Protein 5CM8 (pdb70)

Secondary structure (DSSP, 8-state):
-EEEEEEEETTEEEEEEEE----SSTTSPPPPPEEEEEEEEE-HHHHHHHHT-TTTTTSSTTHHHHHHHHGGGTS-HHHHHHHHHHHHHTTSSS-HHHHHHHHHHHHHHHHHHHHH-GGG-SGGGHHHHHHHHHHHHHTT---HHHHHHHHHT----GGGGGGS-HHHHHHHHHHHHHHHHHS--GGGGSHHHHTTTTSTT-TTSSHHHHHHHHHHHHHHHHHHHHHTTEEE-SSSTT-EEE----HHHHHHHHHHHHHHHHHHHHHTBHHHHHHHHHHHHSHHHHT-HHHHHTS-HHHHHHHHHHHHHT--HHHHHHHHHHH----S-----B--SHHHHHHHHHHHHHS-SB-TTS-EEHHHHHHHHHHHHHHHHHHHHHTT------HHHHHHHHT--PPPHHHHHHHHHHHS---/---EEEEEEE--TTS-HHHHHHHHH-SS--SS--TTSTTTTEEEEEETTEEEEEEEEE-TT-TT-SSHHHHHHTT-SEEEEEE-TT-SHHHHTHHHHHHHHHTT---TT-SEEEEE----S--S-HHHHHHHHGGGT--EEE-BTTTTBSHHHHHHHHHHHHHHHHH--

Radius of gyration: 27.18 Å; Cα contacts (8 Å, |Δi|>4): 920; chains: 2; bounding box: 62×81×78 Å

Organism: Mus musculus (NCBI:txid10090)

Sequence (588 aa):
SVSVWDEEEDGATFTVTSRQYRPLDPLAPLPPPRSSRRLRAGTLEALVRHLLDARTAGADMMFTPALLATHRAFTSTPALFGLVADRLEALESYPPGELERTTGVAISVLSTWLASHPEDFGSEVKGQLDRLESFLLRTGYAGSADLIRNLRARPADPTDVLVFLADHLAEQLTLLDAELFLNLIPSQCLGGLWGHRDRPGHSHLCPSVRATVTQFNKVAGAVVSSVLGATSIGEGPREVTVRPLRPPQRARLLEKWIRVAEECRLLRNFSSVYAVVSALQSSPIHRLRAAWGETTRDSLRVFSSLCQIFSEEDNYSQSRELLTRSGFRGGGVVPYLGTFLKDLVMLDAASKDELENGYINFDKRRKEFAILSELLRLQKECRGYDLRPNSDIQQWLQGLQPLTEAQSHRVSCEVEPPGGPALHKVIMVGSGGVGKSALTLQFMYDEFVEDYEPTKADSYRKKVVLDGEEVQIDILDTAGQEDYAAIRDNYFRSGEGFLCVFSITDDESFQATQEFREQILRVKNDESIPFLLVGNKNDKRKVPLSECQLRAQQWAVPYVETSAKTRENVDKVFFDLMREIRSRKTED

InterPro domains:
  IPR000159 Ras-associating domain [PF00788] (649-735)
  IPR000159 Ras-associating domain [PS50200] (649-736)
  IPR000159 Ras-associating domain [SM00314] (649-736)
  IPR000651 Ras-like guanine nucleotide exchange factor, N-terminal [PF00618] (92-185)
  IPR000651 Ras-like guanine nucleotide exchange factor, N-terminal [PS50212] (88-212)
  IPR000651 Ras-like guanine nucleotide exchange factor, N-terminal [SM00229] (87-212)
  IPR000651 Ras-like guanine nucleotide exchange factor, N-terminal [cd06224] (96-214)
  IPR001895 Ras guanine-nucleotide exchange factors catalytic domain [PF00617] (246-461)
  IPR001895 Ras guanine-nucleotide exchange factors catalytic domain [PS50009] (243-513)
  IPR001895 Ras guanine-nucleotide exchange factors catalytic domain [SM00147] (239-514)
  IPR001895 Ras guanine-nucleotide exchange factors catalytic domain [cd00155] (239-509)
  IPR008937 Ras-like guanine nucleotide exchange factor [PTHR23113] (87-519)
  IPR019804 Ras guanine-nucleotide exchange factor, conserved site [PS00720] (429-459)
  IPR023578 Ras guanine nucleotide exchange factor domain superfamily [SSF48366] (85-533)
  IPR029071 Ubiquitin-like domain superfamily [SSF54236] (647-735)
  IPR036964 Ras guanine-nucleotide exchange factor, catalytic domain superfamily [G3DSA:1.10.840.10] (215-514)

CATH classification: 1.20.870.10 (+1 more: 1.10.840.10)

GO terms:
  GO:0005085 guanyl-nucleotide exchange factor activity (F, IDA)
  GO:0010667 negative regulation of cardiac muscle cell apoptotic process (P, IDA)
  GO:0032485 regulation of Ral protein signal transduction (P, IDA)
  GO:0051897 positive regulation of phosphatidylinositol 3-kinase/protein kinase B signal transduction (P, IDA)

Foldseek 3Di:
DKDKDWDDDDFFIKIKMWAWDQDPPNPDDTDGTDIAIATFWGALLVLLVLQLDPCCCVHVVCSLVLCLLAVVLPHALLVNLVSLLVVLVVCLPPDLVVSLSSLVSSLVSLVVSCVLQVQSAAPSNVVSLVSVVVSCVVSVPDVVCVSNVSRVVHLFQLQCLLVDDLLVLLLQLLVQLLVLLLLQRLNLLALSQVVCCPPPPNVCRRVSVVSNVVSLQLLLLSLLCNLFQWAADDQDLPRIDGDADDLLRSLVSVLSLLSNLVSNVVLQAASSVCSSLCSCVDDLNVPPPSNVVNHDPVSVVSSVVSCVQQDCPPNSCSLVVVLCVDDPFFHAHRHNCVSLSVQNSVLPVVDDQADPVGIGRCVSSSSNVVSSVSSSVNSVRSVRGDGDHDVVSVVSSVSGDGHDPSNSNVSSCVNPNDD/DAAEAFEEEDWDQPQPPVLLQLCQQPPPPSVPQDPPDPCRQKDFDQFPNDTHIYGYDYCHVVVPDDCVVLVVVVPHQAYEYEAEQLDDVRVVCSVVVVVVSCVNPVDLLGQYEYEYEAPDRGPHDPVVSVVVAVVSVHDYDYYHRPPPPCSVVVVNVSRVSSVVVVVPD

Structure (mmCIF, N/CA/C/O backbone):
data_5CM8
#
_entry.id   5CM8
#
_cell.length_a   111.110
_cell.length_b   98.490
_cell.length_c   71.320
_cell.angle_alpha   90.00
_cell.angle_beta   91.61
_cell.angle_gamma   90.00
#
_symmetry.space_group_name_H-M   'C 1 2 1'
#
loop_
_entity.id
_entity.type
_entity.pdbx_description
1 polymer 'Ral guanine nucleotide dissociation stimulator-like 2'
2 polymer 'Ras-related protein Ral-a'
3 water water
#
loop_
_atom_site.group_PDB
_atom_site.id
_atom_site.type_symbol
_atom_site.label_atom_id
_atom_site.label_alt_id
_atom_site.label_comp_id
_atom_site.label_asym_id
_atom_site.label_entity_id
_atom_site.label_seq_id
_atom_site.pdbx_PDB_ins_code
_atom_site.Cartn_x
_atom_site.Cartn_y
_atom_site.Cartn_z
_atom_site.occupancy
_atom_site.B_iso_or_equiv
_atom_site.auth_seq_id
_atom_site.auth_comp_id
_atom_site.auth_asym_id
_atom_site.auth_atom_id
_atom_site.pdbx_PDB_model_num
ATOM 1 N N . SER A 1 13 ? 22.082 35.269 11.130 1.00 83.57 54 SER A N 1
ATOM 2 C CA . SER A 1 13 ? 20.899 34.999 10.260 1.00 83.60 54 SER A CA 1
ATOM 3 C C . SER A 1 13 ? 21.241 34.030 9.129 1.00 83.55 54 SER A C 1
ATOM 4 O O . SER A 1 13 ? 22.252 34.196 8.438 1.00 83.54 54 SER A O 1
ATOM 7 N N . VAL A 1 14 ? 20.390 33.022 8.950 1.00 83.42 55 VAL A N 1
ATOM 8 C CA . VAL A 1 14 ? 20.591 32.005 7.921 1.00 83.27 55 VAL A CA 1
ATOM 9 C C . VAL A 1 14 ? 19.345 31.823 7.049 1.00 83.22 55 VAL A C 1
ATOM 10 O O . VAL A 1 14 ? 18.247 31.566 7.552 1.00 83.20 55 VAL A O 1
ATOM 14 N N . SER A 1 15 ? 19.533 31.974 5.741 1.00 83.10 56 SER A N 1
ATOM 15 C CA . SER A 1 15 ? 18.481 31.726 4.763 1.00 82.91 56 SER A CA 1
ATOM 16 C C . SER A 1 15 ? 18.693 30.355 4.124 1.00 82.78 56 SER A C 1
ATOM 17 O O . SER A 1 15 ? 19.787 30.049 3.644 1.00 82.79 56 SER A O 1
ATOM 20 N N . VAL A 1 16 ? 17.645 29.534 4.130 1.00 82.60 57 VAL A N 1
ATOM 21 C CA . VAL A 1 16 ? 17.721 28.172 3.597 1.00 82.41 57 VAL A CA 1
ATOM 22 C C . VAL A 1 16 ? 16.512 27.848 2.715 1.00 82.32 57 VAL A C 1
ATOM 23 O O . VAL A 1 16 ? 15.365 28.023 3.131 1.00 82.27 57 VAL A O 1
ATOM 27 N N . TRP A 1 17 ? 16.782 27.392 1.494 1.00 82.22 58 TRP A N 1
ATOM 28 C CA . TRP A 1 17 ? 15.728 26.985 0.563 1.00 82.13 58 TRP A CA 1
ATOM 29 C C . TRP A 1 17 ? 16.161 25.821 -0.333 1.00 82.00 58 TRP A C 1
ATOM 30 O O . TRP A 1 17 ? 17.351 25.524 -0.454 1.00 81.97 58 TRP A O 1
ATOM 41 N N . ASP A 1 18 ? 15.182 25.174 -0.960 1.00 81.87 59 ASP A N 1
ATOM 42 C CA . ASP A 1 18 ? 15.438 24.042 -1.844 1.00 81.76 59 ASP A CA 1
ATOM 43 C C . ASP A 1 18 ? 15.374 24.420 -3.327 1.00 81.67 59 ASP A C 1
ATOM 44 O O . ASP A 1 18 ? 14.664 25.350 -3.718 1.00 81.61 59 ASP A O 1
ATOM 49 N N . GLU A 1 19 ? 16.141 23.692 -4.136 1.00 81.59 60 GLU A N 1
ATOM 50 C CA . GLU A 1 19 ? 16.127 23.812 -5.594 1.00 81.47 60 GLU A CA 1
ATOM 51 C C . GLU A 1 19 ? 16.131 22.420 -6.222 1.00 81.40 60 GLU A C 1
ATOM 52 O O . GLU A 1 19 ? 16.504 21.441 -5.572 1.00 81.47 60 GLU A O 1
ATOM 58 N N . GLU A 1 20 ? 15.708 22.328 -7.478 1.00 81.27 61 GLU A N 1
ATOM 59 C CA . GLU A 1 20 ? 15.704 21.049 -8.182 1.00 81.20 61 GLU A CA 1
ATOM 60 C C . GLU A 1 20 ? 16.360 21.139 -9.557 1.00 81.00 61 GLU A C 1
ATOM 61 O O . GLU A 1 20 ? 16.357 22.199 -10.186 1.00 81.05 61 GLU A O 1
ATOM 67 N N . GLU A 1 21 ? 16.936 20.025 -10.003 1.00 80.72 62 GLU A N 1
ATOM 68 C CA . GLU A 1 21 ? 17.591 19.945 -11.309 1.00 80.44 62 GLU A CA 1
ATOM 69 C C . GLU A 1 21 ? 17.299 18.614 -12.003 1.00 80.12 62 GLU A C 1
ATOM 70 O O . GLU A 1 21 ? 16.521 17.807 -11.494 1.00 80.05 62 GLU A O 1
ATOM 76 N N . ASP A 1 22 ? 17.925 18.409 -13.165 1.00 79.82 63 ASP A N 1
ATOM 77 C CA . ASP A 1 22 ? 17.768 17.205 -14.003 1.00 79.47 63 ASP A CA 1
ATOM 78 C C . ASP A 1 22 ? 17.033 16.049 -13.315 1.00 79.08 63 ASP A C 1
ATOM 79 O O . ASP A 1 22 ? 15.887 15.749 -13.656 1.00 79.23 63 ASP A O 1
ATOM 84 N N . GLY A 1 23 ? 17.695 15.410 -12.354 1.00 78.44 64 GLY A N 1
ATOM 85 C CA . GLY A 1 23 ? 17.100 14.307 -11.607 1.00 77.68 64 GLY A CA 1
ATOM 86 C C . GLY A 1 23 ? 17.612 14.252 -10.182 1.00 77.21 64 GLY A C 1
ATOM 87 O O . GLY A 1 23 ? 17.913 13.174 -9.660 1.00 77.11 64 GLY A O 1
ATOM 88 N N . ALA A 1 24 ? 17.710 15.423 -9.556 1.00 76.63 65 ALA A N 1
ATOM 89 C CA . ALA A 1 24 ? 18.234 15.543 -8.202 1.00 76.10 65 ALA A CA 1
ATOM 90 C C . ALA A 1 24 ? 17.623 16.722 -7.453 1.00 75.75 65 ALA A C 1
ATOM 91 O O . ALA A 1 24 ? 17.198 17.705 -8.061 1.00 75.66 65 ALA A O 1
ATOM 93 N N . THR A 1 25 ? 17.578 16.605 -6.129 1.00 75.37 66 THR A N 1
ATOM 94 C CA . THR A 1 25 ? 17.134 17.686 -5.257 1.00 74.97 66 THR A CA 1
ATOM 95 C C . THR A 1 25 ? 18.332 18.249 -4.494 1.00 74.79 66 THR A C 1
ATOM 96 O O . THR A 1 25 ? 19.176 17.500 -4.001 1.00 74.72 66 THR A O 1
ATOM 100 N N . PHE A 1 26 ? 18.400 19.574 -4.422 1.00 74.55 67 PHE A N 1
ATOM 101 C CA . PHE A 1 26 ? 19.475 20.268 -3.726 1.00 74.45 67 PHE A CA 1
ATOM 102 C C . PHE A 1 26 ? 18.892 21.198 -2.666 1.00 74.51 67 PHE A C 1
ATOM 103 O O . PHE A 1 26 ? 17.810 21.755 -2.854 1.00 74.45 67 PHE A O 1
ATOM 111 N N . THR A 1 27 ? 19.601 21.354 -1.552 1.00 74.60 68 THR A N 1
ATOM 112 C CA . THR A 1 27 ? 19.231 22.339 -0.537 1.00 74.70 68 THR A CA 1
ATOM 113 C C . THR A 1 27 ? 20.330 23.382 -0.417 1.00 74.86 68 THR A C 1
ATOM 114 O O . THR A 1 27 ? 21.475 23.067 -0.087 1.00 74.92 68 THR A O 1
ATOM 118 N N . VAL A 1 28 ? 19.968 24.624 -0.708 1.00 75.15 69 VAL A N 1
ATOM 119 C CA . VAL A 1 28 ? 20.908 25.728 -0.638 1.00 75.48 69 VAL A CA 1
ATOM 120 C C . VAL A 1 28 ? 20.717 26.464 0.681 1.00 75.69 69 VAL A C 1
ATOM 121 O O . VAL A 1 28 ? 19.591 26.776 1.076 1.00 75.69 69 VAL A O 1
ATOM 125 N N . THR A 1 29 ? 21.829 26.721 1.360 1.00 76.02 70 THR A N 1
ATOM 126 C CA . THR A 1 29 ? 21.826 27.429 2.635 1.00 76.40 70 THR A CA 1
ATOM 127 C C . THR A 1 29 ? 22.879 28.531 2.640 1.00 76.64 70 THR A C 1
ATOM 128 O O . THR A 1 29 ? 24.031 28.307 2.254 1.00 76.72 70 THR A O 1
ATOM 132 N N . SER A 1 30 ? 22.467 29.721 3.069 1.00 76.90 71 SER A N 1
ATOM 133 C CA . SER A 1 30 ? 23.347 30.886 3.098 1.00 77.21 71 SER A CA 1
ATOM 134 C C . SER A 1 30 ? 23.355 31.521 4.483 1.00 77.48 71 SER A C 1
ATOM 135 O O . SER A 1 30 ? 22.334 32.032 4.954 1.00 77.57 71 SER A O 1
ATOM 138 N N . ARG A 1 31 ? 24.515 31.481 5.129 1.00 77.74 72 ARG A N 1
ATOM 139 C CA . ARG A 1 31 ? 24.662 32.006 6.481 1.00 78.02 72 ARG A CA 1
ATOM 140 C C . ARG A 1 31 ? 25.451 33.316 6.500 1.00 78.09 72 ARG A C 1
ATOM 141 O O . ARG A 1 31 ? 26.662 33.339 6.258 1.00 78.02 72 ARG A O 1
ATOM 149 N N . GLN A 1 32 ? 24.737 34.410 6.764 1.00 78.28 73 GLN A N 1
ATOM 150 C CA . GLN A 1 32 ? 25.349 35.729 6.925 1.00 78.37 73 GLN A CA 1
ATOM 151 C C . GLN A 1 32 ? 25.971 35.872 8.304 1.00 78.54 73 GLN A C 1
ATOM 152 O O . GLN A 1 32 ? 25.318 35.617 9.321 1.00 78.60 73 GLN A O 1
ATOM 158 N N . TYR A 1 33 ? 27.236 36.279 8.331 1.00 78.73 74 TYR A N 1
ATOM 159 C CA . TYR A 1 33 ? 27.947 36.498 9.584 1.00 78.99 74 TYR A CA 1
ATOM 160 C C . TYR A 1 33 ? 28.217 37.976 9.811 1.00 79.03 74 TYR A C 1
ATOM 161 O O . TYR A 1 33 ? 28.153 38.779 8.878 1.00 79.03 74 TYR A O 1
ATOM 170 N N . ARG A 1 34 ? 28.510 38.325 11.061 1.00 79.14 75 ARG A N 1
ATOM 171 C CA . ARG A 1 34 ? 28.852 39.691 11.427 1.00 79.28 75 ARG A CA 1
ATOM 172 C C . ARG A 1 34 ? 30.330 39.929 11.116 1.00 79.20 75 ARG A C 1
ATOM 173 O O . ARG A 1 34 ? 31.143 39.015 11.271 1.00 79.25 75 ARG A O 1
ATOM 181 N N . PRO A 1 35 ? 30.686 41.153 10.676 1.00 79.15 76 PRO A N 1
ATOM 182 C CA . PRO A 1 35 ? 32.056 41.454 10.243 1.00 79.10 76 PRO A CA 1
ATOM 183 C C . PRO A 1 35 ? 33.105 41.379 11.355 1.00 79.06 76 PRO A C 1
ATOM 184 O O . PRO A 1 35 ? 32.766 41.424 12.539 1.00 79.02 76 PRO A O 1
ATOM 188 N N . LEU A 1 36 ? 34.369 41.258 10.949 1.00 79.09 77 LEU A N 1
ATOM 189 C CA . LEU A 1 36 ? 35.511 41.302 11.859 1.00 79.14 77 LEU A CA 1
ATOM 190 C C . LEU A 1 36 ? 35.549 42.656 12.563 1.00 78.98 77 LEU A C 1
ATOM 191 O O . LEU A 1 36 ? 35.308 42.742 13.768 1.00 78.94 77 LEU A O 1
ATOM 196 N N . ASP A 1 37 ? 35.847 43.705 11.796 1.00 78.82 78 ASP A N 1
ATOM 197 C CA . ASP A 1 37 ? 35.749 45.082 12.261 1.00 78.62 78 ASP A CA 1
ATOM 198 C C . ASP A 1 37 ? 34.267 45.428 12.400 1.00 78.35 78 ASP A C 1
ATOM 199 O O . ASP A 1 37 ? 33.504 45.254 11.449 1.00 78.47 78 ASP A O 1
ATOM 204 N N . PRO A 1 38 ? 33.852 45.924 13.582 1.00 78.01 79 PRO A N 1
ATOM 205 C CA . PRO A 1 38 ? 32.424 46.102 13.882 1.00 77.70 79 PRO A CA 1
ATOM 206 C C . PRO A 1 38 ? 31.731 47.152 13.004 1.00 77.40 79 PRO A C 1
ATOM 207 O O . PRO A 1 38 ? 30.498 47.233 12.990 1.00 77.32 79 PRO A O 1
ATOM 211 N N . LEU A 1 39 ? 32.527 47.933 12.277 1.00 77.06 80 LEU A N 1
ATOM 212 C CA . LEU A 1 39 ? 32.023 49.020 11.438 1.00 76.64 80 LEU A CA 1
ATOM 213 C C . LEU A 1 39 ? 32.217 48.731 9.946 1.00 76.30 80 LEU A C 1
ATOM 214 O O . LEU A 1 39 ? 31.842 49.538 9.096 1.00 76.35 80 LEU A O 1
ATOM 219 N N . ALA A 1 40 ? 32.799 47.575 9.639 1.00 75.85 81 ALA A N 1
ATOM 220 C CA . ALA A 1 40 ? 33.090 47.184 8.260 1.00 75.42 81 ALA A CA 1
ATOM 221 C C . ALA A 1 40 ? 31.827 46.726 7.516 1.00 75.07 81 ALA A C 1
ATOM 222 O O . ALA A 1 40 ? 30.806 46.444 8.152 1.00 75.01 81 ALA A O 1
ATOM 224 N N . PRO A 1 41 ? 31.887 46.659 6.166 1.00 74.68 82 PRO A N 1
ATOM 225 C CA . PRO A 1 41 ? 30.785 46.077 5.399 1.00 74.45 82 PRO A CA 1
ATOM 226 C C . PRO A 1 41 ? 30.559 44.622 5.789 1.00 74.23 82 PRO A C 1
ATOM 227 O O . PRO A 1 41 ? 31.454 43.987 6.352 1.00 74.23 82 PRO A O 1
ATOM 231 N N . LEU A 1 42 ? 29.373 44.100 5.493 1.00 73.96 83 LEU A N 1
ATOM 232 C CA . LEU A 1 42 ? 29.080 42.697 5.753 1.00 73.58 83 LEU A CA 1
ATOM 233 C C . LEU A 1 42 ? 29.967 41.807 4.891 1.00 73.47 83 LEU A C 1
ATOM 234 O O . LEU A 1 42 ? 30.151 42.082 3.702 1.00 73.39 83 LEU A O 1
ATOM 239 N N . PRO A 1 43 ? 30.541 40.751 5.494 1.00 73.40 84 PRO A N 1
ATOM 240 C CA . PRO A 1 43 ? 31.247 39.769 4.683 1.00 73.27 84 PRO A CA 1
ATOM 241 C C . PRO A 1 43 ? 30.245 38.997 3.823 1.00 73.17 84 PRO A C 1
ATOM 242 O O . PRO A 1 43 ? 29.094 38.815 4.241 1.00 73.12 84 PRO A O 1
ATOM 246 N N . PRO A 1 44 ? 30.666 38.574 2.616 1.00 73.03 85 PRO A N 1
ATOM 247 C CA . PRO A 1 44 ? 29.835 37.738 1.756 1.00 72.82 85 PRO A CA 1
ATOM 248 C C . PRO A 1 44 ? 29.319 36.525 2.524 1.00 72.56 85 PRO A C 1
ATOM 249 O O . PRO A 1 44 ? 30.113 35.824 3.158 1.00 72.59 85 PRO A O 1
ATOM 253 N N . PRO A 1 45 ? 27.995 36.287 2.485 1.00 72.32 86 PRO A N 1
ATOM 254 C CA . PRO A 1 45 ? 27.382 35.198 3.247 1.00 72.16 86 PRO A CA 1
ATOM 255 C C . PRO A 1 45 ? 27.882 33.831 2.789 1.00 71.96 86 PRO A C 1
ATOM 256 O O . PRO A 1 45 ? 27.798 33.511 1.598 1.00 72.07 86 PRO A O 1
ATOM 260 N N . ARG A 1 46 ? 28.413 33.047 3.729 1.00 71.64 87 ARG A N 1
ATOM 261 C CA . ARG A 1 46 ? 28.922 31.705 3.431 1.00 71.28 87 ARG A CA 1
ATOM 262 C C . ARG A 1 46 ? 27.863 30.866 2.724 1.00 70.78 87 ARG A C 1
ATOM 263 O O . ARG A 1 46 ? 26.820 30.540 3.297 1.00 70.80 87 ARG A O 1
ATOM 271 N N . SER A 1 47 ? 28.138 30.547 1.464 1.00 70.18 88 SER A N 1
ATOM 272 C CA . SER A 1 47 ? 27.223 29.782 0.627 1.00 69.57 88 SER A CA 1
ATOM 273 C C . SER A 1 47 ? 27.470 28.277 0.741 1.00 68.95 88 SER A C 1
ATOM 274 O O . SER A 1 47 ? 28.599 27.832 0.970 1.00 68.84 88 SER A O 1
ATOM 277 N N . SER A 1 48 ? 26.399 27.505 0.578 1.00 68.10 89 SER A N 1
ATOM 278 C CA . SER A 1 48 ? 26.463 26.048 0.616 1.00 67.25 89 SER A CA 1
ATOM 279 C C . SER A 1 48 ? 25.333 25.473 -0.229 1.00 66.67 89 SER A C 1
ATOM 280 O O . SER A 1 48 ? 24.158 25.763 0.004 1.00 66.78 89 SER A O 1
ATOM 283 N N . ARG A 1 49 ? 25.697 24.668 -1.219 1.00 65.73 90 ARG A N 1
ATOM 284 C CA . ARG A 1 49 ? 24.718 24.055 -2.100 1.00 64.84 90 ARG A CA 1
ATOM 285 C C . ARG A 1 49 ? 24.958 22.552 -2.126 1.00 64.36 90 ARG A C 1
ATOM 286 O O . ARG A 1 49 ? 25.804 22.056 -2.878 1.00 64.32 90 ARG A O 1
ATOM 294 N N . ARG A 1 50 ? 24.210 21.834 -1.293 1.00 63.60 91 ARG A N 1
ATOM 295 C CA . ARG A 1 50 ? 24.429 20.406 -1.106 1.00 63.00 91 ARG A CA 1
ATOM 296 C C . ARG A 1 50 ? 23.370 19.575 -1.808 1.00 62.49 91 ARG A C 1
ATOM 297 O O . ARG A 1 50 ? 22.176 19.880 -1.729 1.00 62.43 91 ARG A O 1
ATOM 305 N N . LEU A 1 51 ? 23.809 18.522 -2.491 1.00 61.79 92 LEU A N 1
ATOM 306 C CA . LEU A 1 51 ? 22.881 17.545 -3.040 1.00 61.14 92 LEU A CA 1
ATOM 307 C C . LEU A 1 51 ? 22.185 16.839 -1.884 1.00 60.86 92 LEU A C 1
ATOM 308 O O . LEU A 1 51 ? 22.827 16.410 -0.928 1.00 61.00 92 LEU A O 1
ATOM 313 N N . ARG A 1 52 ? 20.864 16.752 -1.976 1.00 60.48 93 ARG A N 1
ATOM 314 C CA . ARG A 1 52 ? 20.046 16.146 -0.940 1.00 60.18 93 ARG A CA 1
ATOM 315 C C . ARG A 1 52 ? 19.669 14.724 -1.320 1.00 59.76 93 ARG A C 1
ATOM 316 O O . ARG A 1 52 ? 19.804 13.799 -0.520 1.00 59.75 93 ARG A O 1
ATOM 324 N N . ALA A 1 53 ? 19.196 14.568 -2.551 1.00 59.19 94 ALA A N 1
ATOM 325 C CA . ALA A 1 53 ? 18.808 13.279 -3.093 1.00 58.57 94 ALA A CA 1
ATOM 326 C C . ALA A 1 53 ? 18.936 13.335 -4.605 1.00 58.31 94 ALA A C 1
ATOM 327 O O . ALA A 1 53 ? 18.966 14.421 -5.189 1.00 58.19 94 ALA A O 1
ATOM 329 N N . GLY A 1 54 ? 19.009 12.166 -5.236 1.00 57.88 95 GLY A N 1
ATOM 330 C CA . GLY A 1 54 ? 19.057 12.086 -6.688 1.00 57.45 95 GLY A CA 1
ATOM 331 C C . GLY A 1 54 ? 19.238 10.675 -7.200 1.00 57.19 95 GLY A C 1
ATOM 332 O O . GLY A 1 54 ? 19.470 9.744 -6.426 1.00 57.26 95 GLY A O 1
ATOM 333 N N . THR A 1 55 ? 19.126 10.517 -8.516 1.00 56.74 96 THR A N 1
ATOM 334 C CA . THR A 1 55 ? 19.407 9.244 -9.161 1.00 56.18 96 THR A CA 1
ATOM 335 C C . THR A 1 55 ? 20.910 9.018 -9.154 1.00 55.94 96 THR A C 1
ATOM 336 O O . THR A 1 55 ? 21.690 9.940 -8.890 1.00 55.82 96 THR A O 1
ATOM 340 N N . LEU A 1 56 ? 21.313 7.791 -9.456 1.00 55.52 97 LEU A N 1
ATOM 341 C CA . LEU A 1 56 ? 22.724 7.456 -9.544 1.00 55.32 97 LEU A CA 1
ATOM 342 C C . LEU A 1 56 ? 23.446 8.335 -10.565 1.00 55.07 97 LEU A C 1
ATOM 343 O O . LEU A 1 56 ? 24.513 8.880 -10.281 1.00 55.02 97 LEU A O 1
ATOM 348 N N . GLU A 1 57 ? 22.841 8.481 -11.742 1.00 54.93 98 GLU A N 1
ATOM 349 C CA . GLU A 1 57 ? 23.404 9.282 -12.831 1.00 54.70 98 GLU A CA 1
ATOM 350 C C . GLU A 1 57 ? 23.621 10.743 -12.420 1.00 54.27 98 GLU A C 1
ATOM 351 O O . GLU A 1 57 ? 24.648 11.335 -12.748 1.00 54.28 98 GLU A O 1
ATOM 357 N N . ALA A 1 58 ? 22.660 11.303 -11.690 1.00 53.81 99 ALA A N 1
ATOM 358 C CA . ALA A 1 58 ? 22.749 12.674 -11.194 1.00 53.54 99 ALA A CA 1
ATOM 359 C C . ALA A 1 58 ? 23.870 12.866 -10.164 1.00 53.34 99 ALA A C 1
ATOM 360 O O . ALA A 1 58 ? 24.560 13.891 -10.179 1.00 53.18 99 ALA A O 1
ATOM 362 N N . LEU A 1 59 ? 24.045 11.882 -9.278 1.00 53.15 100 LEU A N 1
ATOM 363 C CA . LEU A 1 59 ? 25.149 11.886 -8.308 1.00 52.88 100 LEU A CA 1
ATOM 364 C C . LEU A 1 59 ? 26.497 12.039 -9.012 1.00 52.85 100 LEU A C 1
ATOM 365 O O . LEU A 1 59 ? 27.333 12.848 -8.605 1.00 52.62 100 LEU A O 1
ATOM 370 N N . VAL A 1 60 ? 26.686 11.266 -10.080 1.00 53.01 101 VAL A N 1
ATOM 371 C CA . VAL A 1 60 ? 27.913 11.303 -10.882 1.00 53.22 101 VAL A CA 1
ATOM 372 C C . VAL A 1 60 ? 28.121 12.658 -11.571 1.00 53.42 101 VAL A C 1
ATOM 373 O O . VAL A 1 60 ? 29.256 13.121 -11.689 1.00 53.54 101 VAL A O 1
ATOM 377 N N . ARG A 1 61 ? 27.033 13.289 -12.013 1.00 53.68 102 ARG A N 1
ATOM 378 C CA . ARG A 1 61 ? 27.100 14.642 -12.588 1.00 54.00 102 ARG A CA 1
ATOM 379 C C . ARG A 1 61 ? 27.539 15.652 -11.531 1.00 54.03 102 ARG A C 1
ATOM 380 O O . ARG A 1 61 ? 28.337 16.551 -11.808 1.00 53.97 102 ARG A O 1
ATOM 388 N N . HIS A 1 62 ? 27.007 15.488 -10.321 1.00 54.16 103 HIS A N 1
ATOM 389 C CA . HIS A 1 62 ? 27.381 16.317 -9.183 1.00 54.27 103 HIS A CA 1
ATOM 390 C C . HIS A 1 62 ? 28.814 16.026 -8.739 1.00 54.35 103 HIS A C 1
ATOM 391 O O . HIS A 1 62 ? 29.526 16.932 -8.320 1.00 54.23 103 HIS A O 1
ATOM 398 N N . LEU A 1 63 ? 29.233 14.765 -8.847 1.00 54.59 104 LEU A N 1
ATOM 399 C CA . LEU A 1 63 ? 30.591 14.356 -8.475 1.00 54.84 104 LEU A CA 1
ATOM 400 C C . LEU A 1 63 ? 31.635 14.916 -9.439 1.00 55.19 104 LEU A C 1
ATOM 401 O O . LEU A 1 63 ? 32.748 15.244 -9.027 1.00 55.27 104 LEU A O 1
ATOM 406 N N . LEU A 1 64 ? 31.274 15.030 -10.714 1.00 55.51 105 LEU A N 1
ATOM 407 C CA . LEU A 1 64 ? 32.214 15.509 -11.727 1.00 56.04 105 LEU A CA 1
ATOM 408 C C . LEU A 1 64 ? 32.031 16.991 -12.076 1.00 56.32 105 LEU A C 1
ATOM 409 O O . LEU A 1 64 ? 32.600 17.487 -13.049 1.00 56.38 105 LEU A O 1
ATOM 414 N N . ASP A 1 65 ? 31.245 17.689 -11.266 1.00 56.74 106 ASP A N 1
ATOM 415 C CA . ASP A 1 65 ? 31.079 19.129 -11.395 1.00 57.15 106 ASP A CA 1
ATOM 416 C C . ASP A 1 65 ? 32.204 19.827 -10.632 1.00 57.16 106 ASP A C 1
ATOM 417 O O . ASP A 1 65 ? 32.502 19.469 -9.492 1.00 57.32 106 ASP A O 1
ATOM 422 N N . ALA A 1 66 ? 32.816 20.827 -11.259 1.00 57.16 107 ALA A N 1
ATOM 423 C CA . ALA A 1 66 ? 33.936 21.554 -10.654 1.00 57.27 107 ALA A CA 1
ATOM 424 C C . ALA A 1 66 ? 33.563 22.341 -9.392 1.00 57.38 107 ALA A C 1
ATOM 425 O O . ALA A 1 66 ? 34.395 22.519 -8.504 1.00 57.41 107 ALA A O 1
ATOM 427 N N . ARG A 1 67 ? 32.315 22.799 -9.318 1.00 57.64 108 ARG A N 1
ATOM 428 C CA . ARG A 1 67 ? 31.821 23.578 -8.176 1.00 58.04 108 ARG A CA 1
ATOM 429 C C . ARG A 1 67 ? 31.805 22.774 -6.872 1.00 58.03 108 ARG A C 1
ATOM 430 O O . ARG A 1 67 ? 32.009 23.331 -5.786 1.00 58.05 108 ARG A O 1
ATOM 438 N N . THR A 1 68 ? 31.562 21.469 -7.000 1.00 57.91 109 THR A N 1
ATOM 439 C CA . THR A 1 68 ? 31.285 20.569 -5.876 1.00 57.77 109 THR A CA 1
ATOM 440 C C . THR A 1 68 ? 32.319 20.599 -4.746 1.00 57.67 109 THR A C 1
ATOM 441 O O . THR A 1 68 ? 31.951 20.637 -3.573 1.00 57.61 109 THR A O 1
ATOM 445 N N . ALA A 1 69 ? 33.600 20.594 -5.104 1.00 57.62 110 ALA A N 1
ATOM 446 C CA . ALA A 1 69 ? 34.682 20.621 -4.120 1.00 57.60 110 ALA A CA 1
ATOM 447 C C . ALA A 1 69 ? 34.532 21.777 -3.128 1.00 57.69 110 ALA A C 1
ATOM 448 O O . ALA A 1 69 ? 34.686 21.589 -1.921 1.00 57.78 110 ALA A O 1
ATOM 450 N N . GLY A 1 70 ? 34.209 22.961 -3.649 1.00 57.74 111 GLY A N 1
ATOM 451 C CA . GLY A 1 70 ? 34.142 24.185 -2.851 1.00 57.55 111 GLY A CA 1
ATOM 452 C C . GLY A 1 70 ? 32.811 24.443 -2.170 1.00 57.52 111 GLY A C 1
ATOM 453 O O . GLY A 1 70 ? 32.766 25.111 -1.133 1.00 57.52 111 GLY A O 1
ATOM 454 N N . ALA A 1 71 ? 31.728 23.929 -2.750 1.00 57.34 112 ALA A N 1
ATOM 455 C CA . ALA A 1 71 ? 30.394 24.096 -2.169 1.00 57.40 112 ALA A CA 1
ATOM 456 C C . ALA A 1 71 ? 30.023 22.904 -1.284 1.00 57.42 112 ALA A C 1
ATOM 457 O O . ALA A 1 71 ? 30.100 22.983 -0.054 1.00 57.76 112 ALA A O 1
ATOM 459 N N . ASP A 1 72 ? 29.634 21.799 -1.913 1.00 57.16 113 ASP A N 1
ATOM 460 C CA . ASP A 1 72 ? 29.263 20.588 -1.197 1.00 56.80 113 ASP A CA 1
ATOM 461 C C . ASP A 1 72 ? 30.520 19.774 -0.904 1.00 56.52 113 ASP A C 1
ATOM 462 O O . ASP A 1 72 ? 30.781 18.758 -1.548 1.00 56.38 113 ASP A O 1
ATOM 467 N N . MET A 1 73 ? 31.285 20.230 0.084 1.00 56.37 114 MET A N 1
ATOM 468 C CA . MET A 1 73 ? 32.653 19.752 0.325 1.00 56.16 114 MET A CA 1
ATOM 469 C C . MET A 1 73 ? 32.747 18.275 0.706 1.00 55.59 114 MET A C 1
ATOM 470 O O . MET A 1 73 ? 33.694 17.586 0.307 1.00 55.53 114 MET A O 1
ATOM 475 N N . MET A 1 74 ? 31.762 17.796 1.462 1.00 54.77 115 MET A N 1
ATOM 476 C CA . MET A 1 74 ? 31.782 16.431 1.982 1.00 54.10 115 MET A CA 1
ATOM 477 C C . MET A 1 74 ? 31.109 15.409 1.062 1.00 53.10 115 MET A C 1
ATOM 478 O O . MET A 1 74 ? 31.097 14.211 1.365 1.00 52.97 115 MET A O 1
ATOM 483 N N . PHE A 1 75 ? 30.566 15.876 -0.060 1.00 51.84 116 PHE A N 1
ATOM 484 C CA . PHE A 1 75 ? 29.841 15.001 -0.981 1.00 50.73 116 PHE A CA 1
ATOM 485 C C . PHE A 1 75 ? 30.738 13.927 -1.593 1.00 50.31 116 PHE A C 1
ATOM 486 O O . PHE A 1 75 ? 30.390 12.744 -1.582 1.00 50.01 116 PHE A O 1
ATOM 494 N N . THR A 1 76 ? 31.883 14.353 -2.126 1.00 49.75 117 THR A N 1
ATOM 495 C CA . THR A 1 76 ? 32.828 13.455 -2.794 1.00 49.19 117 THR A CA 1
ATOM 496 C C . THR A 1 76 ? 33.322 12.337 -1.864 1.00 48.66 117 THR A C 1
ATOM 497 O O . THR A 1 76 ? 33.137 11.155 -2.180 1.00 48.33 117 THR A O 1
ATOM 501 N N . PRO A 1 77 ? 33.920 12.696 -0.709 1.00 48.32 118 PRO A N 1
ATOM 502 C CA . PRO A 1 77 ? 34.346 11.627 0.201 1.00 48.06 118 PRO A CA 1
ATOM 503 C C . PRO A 1 77 ? 33.191 10.753 0.693 1.00 47.86 118 PRO A C 1
ATOM 504 O O . PRO A 1 77 ? 33.368 9.542 0.825 1.00 47.82 118 PRO A O 1
ATOM 508 N N . ALA A 1 78 ? 32.022 11.355 0.933 1.00 47.62 119 ALA A N 1
ATOM 509 C CA . ALA A 1 78 ? 30.848 10.613 1.408 1.00 47.25 119 ALA A CA 1
ATOM 510 C C . ALA A 1 78 ? 30.380 9.591 0.385 1.00 47.11 119 ALA A C 1
ATOM 511 O O . ALA A 1 78 ? 30.120 8.438 0.729 1.00 47.40 119 ALA A O 1
ATOM 513 N N . LEU A 1 79 ? 30.290 10.020 -0.871 1.00 46.72 120 LEU A N 1
ATOM 514 C CA . LEU A 1 79 ? 29.889 9.150 -1.966 1.00 46.49 120 LEU A CA 1
ATOM 515 C C . LEU A 1 79 ? 30.861 7.984 -2.143 1.00 46.59 120 LEU A C 1
ATOM 516 O O . LEU A 1 79 ? 30.429 6.838 -2.233 1.00 46.51 120 LEU A O 1
ATOM 521 N N . LEU A 1 80 ? 32.162 8.285 -2.183 1.00 46.57 121 LEU A N 1
ATOM 522 C CA . LEU A 1 80 ? 33.200 7.271 -2.394 1.00 46.61 121 LEU A CA 1
ATOM 523 C C . LEU A 1 80 ? 33.243 6.232 -1.270 1.00 46.73 121 LEU A C 1
ATOM 524 O O . LEU A 1 80 ? 33.456 5.049 -1.524 1.00 46.61 121 LEU A O 1
ATOM 529 N N . ALA A 1 81 ? 33.026 6.681 -0.035 1.00 46.90 122 ALA A N 1
ATOM 530 C CA . ALA A 1 81 ? 33.048 5.794 1.131 1.00 47.17 122 ALA A CA 1
ATOM 531 C C . ALA A 1 81 ? 31.778 4.951 1.315 1.00 47.40 122 ALA A C 1
ATOM 532 O O . ALA A 1 81 ? 31.812 3.910 1.977 1.00 47.29 122 ALA A O 1
ATOM 534 N N . THR A 1 82 ? 30.664 5.391 0.732 1.00 47.71 123 THR A N 1
ATOM 535 C CA . THR A 1 82 ? 29.375 4.742 0.996 1.00 48.08 123 THR A CA 1
ATOM 536 C C . THR A 1 82 ? 28.705 4.116 -0.226 1.00 48.14 123 THR A C 1
ATOM 537 O O . THR A 1 82 ? 27.640 3.513 -0.100 1.00 48.13 123 THR A O 1
ATOM 541 N N . HIS A 1 83 ? 29.327 4.241 -1.395 1.00 48.34 124 HIS A N 1
ATOM 542 C CA . HIS A 1 83 ? 28.668 3.871 -2.652 1.00 48.56 124 HIS A CA 1
ATOM 543 C C . HIS A 1 83 ? 28.338 2.387 -2.797 1.00 49.01 124 HIS A C 1
ATOM 544 O O . HIS A 1 83 ? 27.471 2.029 -3.594 1.00 49.11 124 HIS A O 1
ATOM 551 N N . ARG A 1 84 ? 29.027 1.533 -2.041 1.00 49.43 125 ARG A N 1
ATOM 552 C CA . ARG A 1 84 ? 28.789 0.086 -2.104 1.00 49.90 125 ARG A CA 1
ATOM 553 C C . ARG A 1 84 ? 27.451 -0.338 -1.494 1.00 50.07 125 ARG A C 1
ATOM 554 O O . ARG A 1 84 ? 27.007 -1.468 -1.698 1.00 50.11 125 ARG A O 1
ATOM 562 N N . ALA A 1 85 ? 26.812 0.570 -0.758 1.00 50.29 126 ALA A N 1
ATOM 563 C CA . ALA A 1 85 ? 25.498 0.302 -0.173 1.00 50.70 126 ALA A CA 1
ATOM 564 C C . ALA A 1 85 ? 24.343 0.499 -1.162 1.00 51.07 126 ALA A C 1
ATOM 565 O O . ALA A 1 85 ? 23.225 0.051 -0.901 1.00 51.16 126 ALA A O 1
ATOM 567 N N . PHE A 1 86 ? 24.616 1.170 -2.285 1.00 51.50 127 PHE A N 1
ATOM 568 C CA . PHE A 1 86 ? 23.619 1.390 -3.344 1.00 51.86 127 PHE A CA 1
ATOM 569 C C . PHE A 1 86 ? 24.148 1.167 -4.775 1.00 52.07 127 PHE A C 1
ATOM 570 O O . PHE A 1 86 ? 23.421 1.359 -5.755 1.00 52.21 127 PHE A O 1
ATOM 578 N N . THR A 1 87 ? 25.410 0.766 -4.893 1.00 52.14 128 THR A N 1
ATOM 579 C CA . THR A 1 87 ? 26.026 0.529 -6.194 1.00 52.39 128 THR A CA 1
ATOM 580 C C . THR A 1 87 ? 27.187 -0.433 -6.037 1.00 52.29 128 THR A C 1
ATOM 581 O O . THR A 1 87 ? 27.434 -0.955 -4.951 1.00 52.39 128 THR A O 1
ATOM 585 N N . SER A 1 88 ? 27.888 -0.658 -7.140 1.00 52.24 129 SER A N 1
ATOM 586 C CA . SER A 1 88 ? 29.155 -1.354 -7.141 1.00 52.34 129 SER A CA 1
ATOM 587 C C . SER A 1 88 ? 30.254 -0.396 -7.595 1.00 52.44 129 SER A C 1
ATOM 588 O O . SER A 1 88 ? 29.992 0.582 -8.302 1.00 52.37 129 SER A O 1
ATOM 591 N N . THR A 1 89 ? 31.482 -0.682 -7.177 1.00 52.48 130 THR A N 1
ATOM 592 C CA . THR A 1 89 ? 32.653 0.055 -7.640 1.00 52.44 130 THR A CA 1
ATOM 593 C C . THR A 1 89 ? 32.774 0.071 -9.178 1.00 52.50 130 THR A C 1
ATOM 594 O O . THR A 1 89 ? 32.923 1.149 -9.759 1.00 52.57 130 THR A O 1
ATOM 598 N N . PRO A 1 90 ? 32.695 -1.109 -9.841 1.00 52.56 131 PRO A N 1
ATOM 599 C CA . PRO A 1 90 ? 32.799 -1.124 -11.309 1.00 52.53 131 PRO A CA 1
ATOM 600 C C . PRO A 1 90 ? 31.782 -0.222 -12.006 1.00 52.40 131 PRO A C 1
ATOM 601 O O . PRO A 1 90 ? 32.132 0.457 -12.970 1.00 52.49 131 PRO A O 1
ATOM 605 N N . ALA A 1 91 ? 30.546 -0.217 -11.512 1.00 52.41 132 ALA A N 1
ATOM 606 C CA . ALA A 1 91 ? 29.469 0.585 -12.090 1.00 52.41 132 ALA A CA 1
ATOM 607 C C . ALA A 1 91 ? 29.712 2.085 -11.933 1.00 52.50 132 ALA A C 1
ATOM 608 O O . ALA A 1 91 ? 29.594 2.838 -12.903 1.00 52.58 132 ALA A O 1
ATOM 610 N N . LEU A 1 92 ? 30.051 2.508 -10.714 1.00 52.49 133 LEU A N 1
ATOM 611 C CA . LEU A 1 92 ? 30.351 3.914 -10.426 1.00 52.42 133 LEU A CA 1
ATOM 612 C C . LEU A 1 92 ? 31.501 4.427 -11.297 1.00 52.38 133 LEU A C 1
ATOM 613 O O . LEU A 1 92 ? 31.444 5.546 -11.815 1.00 52.33 133 LEU A O 1
ATOM 618 N N . PHE A 1 93 ? 32.532 3.599 -11.456 1.00 52.25 134 PHE A N 1
ATOM 619 C CA . PHE A 1 93 ? 33.635 3.892 -12.363 1.00 52.31 134 PHE A CA 1
ATOM 620 C C . PHE A 1 93 ? 33.084 3.990 -13.786 1.00 52.42 134 PHE A C 1
ATOM 621 O O . PHE A 1 93 ? 33.432 4.914 -14.535 1.00 52.46 134 PHE A O 1
ATOM 629 N N . GLY A 1 94 ? 32.209 3.046 -14.138 1.00 52.31 135 GLY A N 1
ATOM 630 C CA . GLY A 1 94 ? 31.549 3.026 -15.443 1.00 52.23 135 GLY A CA 1
ATOM 631 C C . GLY A 1 94 ? 30.808 4.309 -15.771 1.00 52.24 135 GLY A C 1
ATOM 632 O O . GLY A 1 94 ? 30.932 4.831 -16.875 1.00 52.20 135 GLY A O 1
ATOM 633 N N . LEU A 1 95 ? 30.045 4.821 -14.810 1.00 52.40 136 LEU A N 1
ATOM 634 C CA . LEU A 1 95 ? 29.282 6.050 -15.008 1.00 52.66 136 LEU A CA 1
ATOM 635 C C . LEU A 1 95 ? 30.173 7.281 -15.167 1.00 52.90 136 LEU A C 1
ATOM 636 O O . LEU A 1 95 ? 29.855 8.179 -15.945 1.00 52.93 136 LEU A O 1
ATOM 641 N N . VAL A 1 96 ? 31.286 7.311 -14.437 1.00 53.20 137 VAL A N 1
ATOM 642 C CA . VAL A 1 96 ? 32.287 8.375 -14.571 1.00 53.51 137 VAL A CA 1
ATOM 643 C C . VAL A 1 96 ? 32.867 8.368 -15.985 1.00 54.05 137 VAL A C 1
ATOM 644 O O . VAL A 1 96 ? 33.085 9.424 -16.584 1.00 53.87 137 VAL A O 1
ATOM 648 N N . ALA A 1 97 ? 33.100 7.165 -16.507 1.00 54.76 138 ALA A N 1
ATOM 649 C CA . ALA A 1 97 ? 33.569 6.982 -17.873 1.00 55.56 138 ALA A CA 1
ATOM 650 C C . ALA A 1 97 ? 32.457 7.299 -18.868 1.00 56.16 138 ALA A C 1
ATOM 651 O O . ALA A 1 97 ? 32.712 7.901 -19.917 1.00 56.01 138 ALA A O 1
ATOM 653 N N . ASP A 1 98 ? 31.230 6.895 -18.529 1.00 57.01 139 ASP A N 1
ATOM 654 C CA . ASP A 1 98 ? 30.049 7.206 -19.336 1.00 57.81 139 ASP A CA 1
ATOM 655 C C . ASP A 1 98 ? 29.941 8.708 -19.542 1.00 58.35 139 ASP A C 1
ATOM 656 O O . ASP A 1 98 ? 29.759 9.166 -20.668 1.00 58.58 139 ASP A O 1
ATOM 661 N N . ARG A 1 99 ? 30.081 9.468 -18.456 1.00 59.06 140 ARG A N 1
ATOM 662 C CA . ARG A 1 99 ? 29.919 10.915 -18.518 1.00 59.84 140 ARG A CA 1
ATOM 663 C C . ARG A 1 99 ? 31.084 11.629 -19.195 1.00 60.17 140 ARG A C 1
ATOM 664 O O . ARG A 1 99 ? 30.898 12.705 -19.766 1.00 60.40 140 ARG A O 1
ATOM 672 N N . LEU A 1 100 ? 32.273 11.036 -19.128 1.00 60.50 141 LEU A N 1
ATOM 673 C CA . LEU A 1 100 ? 33.456 11.612 -19.769 1.00 60.94 141 LEU A CA 1
ATOM 674 C C . LEU A 1 100 ? 33.396 11.485 -21.288 1.00 61.34 141 LEU A C 1
ATOM 675 O O . LEU A 1 100 ? 33.606 12.461 -22.010 1.00 61.42 141 LEU A O 1
ATOM 680 N N . GLU A 1 101 ? 33.092 10.280 -21.759 1.00 61.89 142 GLU A N 1
ATOM 681 C CA . GLU A 1 101 ? 32.972 10.000 -23.186 1.00 62.44 142 GLU A CA 1
ATOM 682 C C . GLU A 1 101 ? 31.818 10.786 -23.819 1.00 62.81 142 GLU A C 1
ATOM 683 O O . GLU A 1 101 ? 31.858 11.105 -25.011 1.00 62.93 142 GLU A O 1
ATOM 689 N N . ALA A 1 102 ? 30.811 11.110 -23.007 1.00 63.10 143 ALA A N 1
ATOM 690 C CA . ALA A 1 102 ? 29.675 11.921 -23.439 1.00 63.45 143 ALA A CA 1
ATOM 691 C C . ALA A 1 102 ? 30.051 13.390 -23.633 1.00 63.80 143 ALA A C 1
ATOM 692 O O . ALA A 1 102 ? 29.351 14.126 -24.331 1.00 63.90 143 ALA A O 1
ATOM 694 N N . LEU A 1 103 ? 31.150 13.812 -23.014 1.00 64.20 144 LEU A N 1
ATOM 695 C CA . LEU A 1 103 ? 31.619 15.190 -23.143 1.00 64.65 144 LEU A CA 1
ATOM 696 C C . LEU A 1 103 ? 32.706 15.330 -24.212 1.00 64.95 144 LEU A C 1
ATOM 697 O O . LEU A 1 103 ? 33.336 16.380 -24.329 1.00 64.99 144 LEU A O 1
ATOM 702 N N . GLU A 1 104 ? 32.918 14.272 -24.991 1.00 65.46 145 GLU A N 1
ATOM 703 C CA . GLU A 1 104 ? 33.895 14.304 -26.086 1.00 65.96 145 GLU A CA 1
ATOM 704 C C . GLU A 1 104 ? 33.444 15.200 -27.241 1.00 66.13 145 GLU A C 1
ATOM 705 O O . GLU A 1 104 ? 34.269 15.854 -27.888 1.00 66.21 145 GLU A O 1
ATOM 711 N N . SER A 1 105 ? 32.136 15.222 -27.490 1.00 66.26 146 SER A N 1
ATOM 712 C CA . SER A 1 105 ? 31.555 16.084 -28.517 1.00 66.34 146 SER A CA 1
ATOM 713 C C . SER A 1 105 ? 31.312 17.512 -28.016 1.00 66.31 146 SER A C 1
ATOM 714 O O . SER A 1 105 ? 31.067 18.414 -28.816 1.00 66.53 146 SER A O 1
ATOM 717 N N . TYR A 1 106 ? 31.394 17.711 -26.700 1.00 66.28 147 TYR A N 1
ATOM 718 C CA . TYR A 1 106 ? 31.245 19.038 -26.078 1.00 66.35 147 TYR A CA 1
ATOM 719 C C . TYR A 1 106 ? 32.367 20.010 -26.471 1.00 66.50 147 TYR A C 1
ATOM 720 O O . TYR A 1 106 ? 33.393 19.583 -27.009 1.00 66.57 147 TYR A O 1
ATOM 729 N N . PRO A 1 107 ? 32.172 21.323 -26.211 1.00 66.69 148 PRO A N 1
ATOM 730 C CA . PRO A 1 107 ? 33.265 22.288 -26.352 1.00 66.79 148 PRO A CA 1
ATOM 731 C C . PRO A 1 107 ? 34.486 21.853 -25.542 1.00 66.90 148 PRO A C 1
ATOM 732 O O . PRO A 1 107 ? 34.331 21.439 -24.389 1.00 66.99 148 PRO A O 1
ATOM 736 N N . PRO A 1 108 ? 35.693 21.949 -26.138 1.00 66.97 149 PRO A N 1
ATOM 737 C CA . PRO A 1 108 ? 36.933 21.385 -25.577 1.00 66.84 149 PRO A CA 1
ATOM 738 C C . PRO A 1 108 ? 37.335 21.948 -24.215 1.00 66.66 149 PRO A C 1
ATOM 739 O O . PRO A 1 108 ? 38.105 21.307 -23.495 1.00 66.71 149 PRO A O 1
ATOM 743 N N . GLY A 1 109 ? 36.826 23.131 -23.875 1.00 66.38 150 GLY A N 1
ATOM 744 C CA . GLY A 1 109 ? 37.060 23.732 -22.563 1.00 66.09 150 GLY A CA 1
ATOM 745 C C . GLY A 1 109 ? 36.389 22.973 -21.428 1.00 65.96 150 GLY A C 1
ATOM 746 O O . GLY A 1 109 ? 37.005 22.721 -20.389 1.00 66.00 150 GLY A O 1
ATOM 747 N N . GLU A 1 110 ? 35.128 22.603 -21.635 1.00 65.66 151 GLU A N 1
ATOM 748 C CA . GLU A 1 110 ? 34.336 21.909 -20.623 1.00 65.47 151 GLU A CA 1
ATOM 749 C C . GLU A 1 110 ? 34.822 20.474 -20.407 1.00 65.04 151 GLU A C 1
ATOM 750 O O . GLU A 1 110 ? 34.779 19.960 -19.290 1.00 64.99 151 GLU A O 1
ATOM 756 N N . LEU A 1 111 ? 35.282 19.841 -21.483 1.00 64.50 152 LEU A N 1
ATOM 757 C CA . LEU A 1 111 ? 35.852 18.497 -21.433 1.00 63.99 152 LEU A CA 1
ATOM 758 C C . LEU A 1 111 ? 37.148 18.472 -20.627 1.00 63.62 152 LEU A C 1
ATOM 759 O O . LEU A 1 111 ? 37.405 17.528 -19.880 1.00 63.43 152 LEU A O 1
ATOM 764 N N . GLU A 1 112 ? 37.956 19.516 -20.793 1.00 63.25 153 GLU A N 1
ATOM 765 C CA . GLU A 1 112 ? 39.208 19.670 -20.060 1.00 62.88 153 GLU A CA 1
ATOM 766 C C . GLU A 1 112 ? 38.946 19.872 -18.567 1.00 62.26 153 GLU A C 1
ATOM 767 O O . GLU A 1 112 ? 39.682 19.344 -17.730 1.00 62.21 153 GLU A O 1
ATOM 773 N N . ARG A 1 113 ? 37.897 20.634 -18.248 1.00 61.59 154 ARG A N 1
ATOM 774 C CA . ARG A 1 113 ? 37.473 20.864 -16.863 1.00 60.92 154 ARG A CA 1
ATOM 775 C C . ARG A 1 113 ? 37.109 19.552 -16.179 1.00 59.92 154 ARG A C 1
ATOM 776 O O . ARG A 1 113 ? 37.708 19.196 -15.167 1.00 59.88 154 ARG A O 1
ATOM 784 N N . THR A 1 114 ? 36.138 18.841 -16.751 1.00 58.79 155 THR A N 1
ATOM 785 C CA . THR A 1 114 ? 35.612 17.604 -16.175 1.00 57.78 155 THR A CA 1
ATOM 786 C C . THR A 1 114 ? 36.675 16.507 -16.067 1.00 57.01 155 THR A C 1
ATOM 787 O O . THR A 1 114 ? 36.751 15.822 -15.048 1.00 56.80 155 THR A O 1
ATOM 791 N N . THR A 1 115 ? 37.495 16.357 -17.106 1.00 56.08 156 THR A N 1
ATOM 792 C CA . THR A 1 115 ? 38.599 15.398 -17.081 1.00 55.16 156 THR A CA 1
ATOM 793 C C . THR A 1 115 ? 39.506 15.662 -15.882 1.00 54.60 156 THR A C 1
ATOM 794 O O . THR A 1 115 ? 39.868 14.730 -15.165 1.00 54.57 156 THR A O 1
ATOM 798 N N . GLY A 1 116 ? 39.845 16.931 -15.660 1.00 53.85 157 GLY A N 1
ATOM 799 C CA . GLY A 1 116 ? 40.619 17.339 -14.489 1.00 53.01 157 GLY A CA 1
ATOM 800 C C . GLY A 1 116 ? 39.982 16.870 -13.190 1.00 52.49 157 GLY A C 1
ATOM 801 O O . GLY A 1 116 ? 40.653 16.276 -12.340 1.00 52.49 157 GLY A O 1
ATOM 802 N N . VAL A 1 117 ? 38.681 17.126 -13.052 1.00 51.76 158 VAL A N 1
ATOM 803 C CA . VAL A 1 117 ? 37.914 16.718 -11.877 1.00 51.05 158 VAL A CA 1
ATOM 804 C C . VAL A 1 117 ? 37.916 15.194 -11.735 1.00 50.67 158 VAL A C 1
ATOM 805 O O . VAL A 1 117 ? 38.183 14.668 -10.655 1.00 50.61 158 VAL A O 1
ATOM 809 N N . ALA A 1 118 ? 37.636 14.499 -12.834 1.00 50.14 159 ALA A N 1
ATOM 810 C CA . ALA A 1 118 ? 37.647 13.038 -12.860 1.00 49.83 159 ALA A CA 1
ATOM 811 C C . ALA A 1 118 ? 38.960 12.460 -12.330 1.00 49.66 159 ALA A C 1
ATOM 812 O O . ALA A 1 118 ? 38.942 11.546 -11.510 1.00 49.50 159 ALA A O 1
ATOM 814 N N . ILE A 1 119 ? 40.087 13.008 -12.788 1.00 49.55 160 ILE A N 1
ATOM 815 C CA . ILE A 1 119 ? 41.408 12.603 -12.299 1.00 49.40 160 ILE A CA 1
ATOM 816 C C . ILE A 1 119 ? 41.481 12.795 -10.785 1.00 49.40 160 ILE A C 1
ATOM 817 O O . ILE A 1 119 ? 41.869 11.878 -10.052 1.00 49.41 160 ILE A O 1
ATOM 822 N N . SER A 1 120 ? 41.097 13.990 -10.332 1.00 49.19 161 SER A N 1
ATOM 823 C CA . SER A 1 120 ? 41.124 14.344 -8.914 1.00 49.06 161 SER A CA 1
ATOM 824 C C . SER A 1 120 ? 40.285 13.364 -8.086 1.00 48.96 161 SER A C 1
ATOM 825 O O . SER A 1 120 ? 40.768 12.796 -7.102 1.00 48.92 161 SER A O 1
ATOM 828 N N . VAL A 1 121 ? 39.040 13.163 -8.511 1.00 48.78 162 VAL A N 1
ATOM 829 C CA . VAL A 1 121 ? 38.111 12.256 -7.847 1.00 48.68 162 VAL A CA 1
ATOM 830 C C . VAL A 1 121 ? 38.671 10.833 -7.755 1.00 48.61 162 VAL A C 1
ATOM 831 O O . VAL A 1 121 ? 38.636 10.218 -6.686 1.00 48.54 162 VAL A O 1
ATOM 835 N N . LEU A 1 122 ? 39.210 10.333 -8.865 1.00 48.53 163 LEU A N 1
ATOM 836 C CA . LEU A 1 122 ? 39.730 8.962 -8.934 1.00 48.52 163 LEU A CA 1
ATOM 837 C C . LEU A 1 122 ? 41.034 8.749 -8.165 1.00 48.53 163 LEU A C 1
ATOM 838 O O . LEU A 1 122 ? 41.324 7.630 -7.744 1.00 48.49 163 LEU A O 1
ATOM 843 N N . SER A 1 123 ? 41.812 9.816 -7.994 1.00 48.56 164 SER A N 1
ATOM 844 C CA . SER A 1 123 ? 43.038 9.765 -7.200 1.00 48.67 164 SER A CA 1
ATOM 845 C C . SER A 1 123 ? 42.708 9.623 -5.721 1.00 48.69 164 SER A C 1
ATOM 846 O O . SER A 1 123 ? 43.219 8.723 -5.044 1.00 48.76 164 SER A O 1
ATOM 849 N N . THR A 1 124 ? 41.852 10.520 -5.235 1.00 48.50 165 THR A N 1
ATOM 850 C CA . THR A 1 124 ? 41.375 10.506 -3.857 1.00 48.33 165 THR A CA 1
ATOM 851 C C . THR A 1 124 ? 40.704 9.175 -3.528 1.00 48.17 165 THR A C 1
ATOM 852 O O . THR A 1 124 ? 40.881 8.634 -2.437 1.00 48.24 165 THR A O 1
ATOM 856 N N . TRP A 1 125 ? 39.947 8.652 -4.490 1.00 48.04 166 TRP A N 1
ATOM 857 C CA . TRP A 1 125 ? 39.239 7.385 -4.339 1.00 47.78 166 TRP A CA 1
ATOM 858 C C . TRP A 1 125 ? 40.219 6.225 -4.163 1.00 47.79 166 TRP A C 1
ATOM 859 O O . TRP A 1 125 ? 40.029 5.372 -3.296 1.00 47.77 166 TRP A O 1
ATOM 870 N N . LEU A 1 126 ? 41.273 6.220 -4.972 1.00 47.74 167 LEU A N 1
ATOM 871 C CA . LEU A 1 126 ? 42.300 5.200 -4.900 1.00 47.84 167 LEU A CA 1
ATOM 872 C C . LEU A 1 126 ? 43.125 5.311 -3.615 1.00 48.11 167 LEU A C 1
ATOM 873 O O . LEU A 1 126 ? 43.491 4.296 -3.014 1.00 48.27 167 LEU A O 1
ATOM 878 N N . ALA A 1 127 ? 43.403 6.544 -3.199 1.00 48.29 168 ALA A N 1
ATOM 879 C CA . ALA A 1 127 ? 44.210 6.810 -2.012 1.00 48.42 168 ALA A CA 1
ATOM 880 C C . ALA A 1 127 ? 43.527 6.377 -0.720 1.00 48.79 168 ALA A C 1
ATOM 881 O O . ALA A 1 127 ? 44.182 5.849 0.176 1.00 49.03 168 ALA A O 1
ATOM 883 N N . SER A 1 128 ? 42.216 6.582 -0.620 1.00 48.97 169 SER A N 1
ATOM 884 C CA . SER A 1 128 ? 41.526 6.311 0.642 1.00 49.15 169 SER A CA 1
ATOM 885 C C . SER A 1 128 ? 40.756 4.996 0.683 1.00 49.29 169 SER A C 1
ATOM 886 O O . SER A 1 128 ? 40.436 4.504 1.765 1.00 49.48 169 SER A O 1
ATOM 889 N N . HIS A 1 129 ? 40.469 4.418 -0.482 1.00 49.45 170 HIS A N 1
ATOM 890 C CA . HIS A 1 129 ? 39.855 3.088 -0.547 1.00 49.54 170 HIS A CA 1
ATOM 891 C C . HIS A 1 129 ? 40.519 2.223 -1.616 1.00 49.96 170 HIS A C 1
ATOM 892 O O . HIS A 1 129 ? 39.885 1.895 -2.619 1.00 49.89 170 HIS A O 1
ATOM 899 N N . PRO A 1 130 ? 41.793 1.833 -1.407 1.00 50.46 171 PRO A N 1
ATOM 900 C CA . PRO A 1 130 ? 42.505 1.101 -2.462 1.00 50.78 171 PRO A CA 1
ATOM 901 C C . PRO A 1 130 ? 41.940 -0.288 -2.754 1.00 51.13 171 PRO A C 1
ATOM 902 O O . PRO A 1 130 ? 42.024 -0.752 -3.892 1.00 51.02 171 PRO A O 1
ATOM 906 N N . GLU A 1 131 ? 41.352 -0.932 -1.748 1.00 51.74 172 GLU A N 1
ATOM 907 C CA . GLU A 1 131 ? 40.822 -2.289 -1.914 1.00 52.38 172 GLU A CA 1
ATOM 908 C C . GLU A 1 131 ? 39.545 -2.341 -2.751 1.00 52.53 172 GLU A C 1
ATOM 909 O O . GLU A 1 131 ? 39.017 -3.422 -3.016 1.00 52.63 172 GLU A O 1
ATOM 915 N N . ASP A 1 132 ? 39.062 -1.175 -3.174 1.00 52.85 173 ASP A N 1
ATOM 916 C CA . ASP A 1 132 ? 37.929 -1.087 -4.093 1.00 53.21 173 ASP A CA 1
ATOM 917 C C . ASP A 1 132 ? 38.306 -1.488 -5.514 1.00 53.46 173 ASP A C 1
ATOM 918 O O . ASP A 1 132 ? 37.453 -1.911 -6.299 1.00 53.62 173 ASP A O 1
ATOM 923 N N . PHE A 1 133 ? 39.588 -1.355 -5.836 1.00 53.74 174 PHE A N 1
ATOM 924 C CA . PHE A 1 133 ? 40.065 -1.555 -7.194 1.00 53.99 174 PHE A CA 1
ATOM 925 C C . PHE A 1 133 ? 40.754 -2.902 -7.374 1.00 54.38 174 PHE A C 1
ATOM 926 O O . PHE A 1 133 ? 41.762 -3.185 -6.732 1.00 54.38 174 PHE A O 1
ATOM 934 N N . GLY A 1 134 ? 40.186 -3.727 -8.249 1.00 54.89 175 GLY A N 1
ATOM 935 C CA . GLY A 1 134 ? 40.751 -5.031 -8.590 1.00 55.33 175 GLY A CA 1
ATOM 936 C C . GLY A 1 134 ? 40.422 -5.422 -10.019 1.00 55.65 175 GLY A C 1
ATOM 937 O O . GLY A 1 134 ? 40.094 -4.558 -10.843 1.00 55.52 175 GLY A O 1
ATOM 938 N N . SER A 1 135 ? 40.499 -6.726 -10.301 1.00 55.98 176 SER A N 1
ATOM 939 C CA . SER A 1 135 ? 40.224 -7.299 -11.634 1.00 56.39 176 SER A CA 1
ATOM 940 C C . SER A 1 135 ? 38.862 -6.901 -12.214 1.00 56.55 176 SER A C 1
ATOM 941 O O . SER A 1 135 ? 38.706 -6.790 -13.432 1.00 56.56 176 SER A O 1
ATOM 944 N N . GLU A 1 136 ? 37.892 -6.691 -11.327 1.00 56.83 177 GLU A N 1
ATOM 945 C CA . GLU A 1 136 ? 36.521 -6.337 -11.687 1.00 57.29 177 GLU A CA 1
ATOM 946 C C . GLU A 1 136 ? 36.417 -5.032 -12.487 1.00 57.37 177 GLU A C 1
ATOM 947 O O . GLU A 1 136 ? 35.456 -4.834 -13.235 1.00 57.35 177 GLU A O 1
ATOM 953 N N . VAL A 1 137 ? 37.400 -4.149 -12.324 1.00 57.38 178 VAL A N 1
ATOM 954 C CA . VAL A 1 137 ? 37.347 -2.815 -12.926 1.00 57.66 178 VAL A CA 1
ATOM 955 C C . VAL A 1 137 ? 38.255 -2.667 -14.158 1.00 57.65 178 VAL A C 1
ATOM 956 O O . VAL A 1 137 ? 38.507 -1.555 -14.627 1.00 57.58 178 VAL A O 1
ATOM 960 N N . LYS A 1 138 ? 38.720 -3.800 -14.681 1.00 57.74 179 LYS A N 1
ATOM 961 C CA . LYS A 1 138 ? 39.647 -3.848 -15.816 1.00 57.82 179 LYS A CA 1
ATOM 962 C C . LYS A 1 138 ? 39.111 -3.126 -17.058 1.00 57.67 179 LYS A C 1
ATOM 963 O O . LYS A 1 138 ? 39.833 -2.350 -17.690 1.00 57.75 179 LYS A O 1
ATOM 969 N N . GLY A 1 139 ? 37.850 -3.390 -17.395 1.00 57.39 180 GLY A N 1
ATOM 970 C CA . GLY A 1 139 ? 37.215 -2.807 -18.576 1.00 57.08 180 GLY A CA 1
ATOM 971 C C . GLY A 1 139 ? 37.051 -1.303 -18.480 1.00 56.79 180 GLY A C 1
ATOM 972 O O . GLY A 1 139 ? 37.234 -0.583 -19.465 1.00 56.87 180 GLY A O 1
ATOM 973 N N . GLN A 1 140 ? 36.712 -0.837 -17.283 1.00 56.50 181 GLN A N 1
ATOM 974 C CA . GLN A 1 140 ? 36.543 0.587 -17.007 1.00 56.15 181 GLN A CA 1
ATOM 975 C C . GLN A 1 140 ? 37.886 1.302 -17.026 1.00 56.07 181 GLN A C 1
ATOM 976 O O . GLN A 1 140 ? 37.970 2.467 -17.414 1.00 56.11 181 GLN A O 1
ATOM 982 N N . LEU A 1 141 ? 38.934 0.595 -16.613 1.00 56.02 182 LEU A N 1
ATOM 983 C CA . LEU A 1 141 ? 40.286 1.139 -16.633 1.00 56.04 182 LEU A CA 1
ATOM 984 C C . LEU A 1 141 ? 40.805 1.255 -18.065 1.00 56.14 182 LEU A C 1
ATOM 985 O O . LEU A 1 141 ? 41.512 2.208 -18.394 1.00 56.18 182 LEU A O 1
ATOM 990 N N . ASP A 1 142 ? 40.443 0.292 -18.909 1.00 56.37 183 ASP A N 1
ATOM 991 C CA . ASP A 1 142 ? 40.785 0.338 -20.331 1.00 56.67 183 ASP A CA 1
ATOM 992 C C . ASP A 1 142 ? 40.085 1.506 -21.026 1.00 56.63 183 ASP A C 1
ATOM 993 O O . ASP A 1 142 ? 40.708 2.235 -21.798 1.00 56.62 183 ASP A O 1
ATOM 998 N N . ARG A 1 143 ? 38.794 1.675 -20.739 1.00 56.64 184 ARG A N 1
ATOM 999 C CA . ARG A 1 143 ? 37.989 2.757 -21.308 1.00 56.74 184 ARG A CA 1
ATOM 1000 C C . ARG A 1 143 ? 38.552 4.133 -20.970 1.00 56.87 184 ARG A C 1
ATOM 1001 O O . ARG A 1 143 ? 38.628 5.002 -21.839 1.00 56.95 184 ARG A O 1
ATOM 1009 N N . LEU A 1 144 ? 38.938 4.324 -19.709 1.00 57.00 185 LEU A N 1
ATOM 1010 C CA . LEU A 1 144 ? 39.561 5.573 -19.267 1.00 57.27 185 LEU A CA 1
ATOM 1011 C C . LEU A 1 144 ? 40.936 5.765 -19.904 1.00 57.56 185 LEU A C 1
ATOM 1012 O O . LEU A 1 144 ? 41.281 6.869 -20.333 1.00 57.59 185 LEU A O 1
ATOM 1017 N N . GLU A 1 145 ? 41.711 4.686 -19.966 1.00 58.00 186 GLU A N 1
ATOM 1018 C CA . GLU A 1 145 ? 43.029 4.716 -20.595 1.00 58.54 186 GLU A CA 1
ATOM 1019 C C . GLU A 1 145 ? 42.912 5.149 -22.053 1.00 58.51 186 GLU A C 1
ATOM 1020 O O . GLU A 1 145 ? 43.639 6.036 -22.504 1.00 58.62 186 GLU A O 1
ATOM 1026 N N . SER A 1 146 ? 41.977 4.534 -22.773 1.00 58.57 187 SER A N 1
ATOM 1027 C CA . SER A 1 146 ? 41.705 4.890 -24.162 1.00 58.67 187 SER A CA 1
ATOM 1028 C C . SER A 1 146 ? 41.126 6.299 -24.288 1.00 58.58 187 SER A C 1
ATOM 1029 O O . SER A 1 146 ? 41.487 7.039 -25.202 1.00 58.60 187 SER A O 1
ATOM 1032 N N . PHE A 1 147 ? 40.240 6.671 -23.366 1.00 58.68 188 PHE A N 1
ATOM 1033 C CA . PHE A 1 147 ? 39.685 8.025 -23.342 1.00 58.74 188 PHE A CA 1
ATOM 1034 C C . PHE A 1 147 ? 40.786 9.076 -23.267 1.00 59.00 188 PHE A C 1
ATOM 1035 O O . PHE A 1 147 ? 40.775 10.035 -24.035 1.00 58.90 188 PHE A O 1
ATOM 1043 N N . LEU A 1 148 ? 41.731 8.881 -22.348 1.00 59.35 189 LEU A N 1
ATOM 1044 C CA . LEU A 1 148 ? 42.836 9.822 -22.144 1.00 59.92 189 LEU A CA 1
ATOM 1045 C C . LEU A 1 148 ? 43.779 9.929 -23.351 1.00 60.32 189 LEU A C 1
ATOM 1046 O O . LEU A 1 148 ? 44.428 10.960 -23.553 1.00 60.32 189 LEU A O 1
ATOM 1051 N N . LEU A 1 149 ? 43.857 8.861 -24.140 1.00 60.74 190 LEU A N 1
ATOM 1052 C CA . LEU A 1 149 ? 44.736 8.831 -25.306 1.00 61.24 190 LEU A CA 1
ATOM 1053 C C . LEU A 1 149 ? 44.068 9.458 -26.526 1.00 61.59 190 LEU A C 1
ATOM 1054 O O . LEU A 1 149 ? 44.732 10.074 -27.363 1.00 61.69 190 LEU A O 1
ATOM 1059 N N . ARG A 1 150 ? 42.751 9.292 -26.616 1.00 61.99 191 ARG A N 1
ATOM 1060 C CA . ARG A 1 150 ? 41.955 9.859 -27.698 1.00 62.40 191 ARG A CA 1
ATOM 1061 C C . ARG A 1 150 ? 41.812 11.371 -27.527 1.00 62.58 191 ARG A C 1
ATOM 1062 O O . ARG A 1 150 ? 42.006 12.132 -28.476 1.00 62.71 191 ARG A O 1
ATOM 1070 N N . THR A 1 151 ? 41.489 11.791 -26.305 1.00 62.81 192 THR A N 1
ATOM 1071 C CA . THR A 1 151 ? 41.192 13.191 -25.998 1.00 63.02 192 THR A CA 1
ATOM 1072 C C . THR A 1 151 ? 42.432 14.101 -25.964 1.00 63.01 192 THR A C 1
ATOM 1073 O O . THR A 1 151 ? 42.306 15.328 -25.939 1.00 63.00 192 THR A O 1
ATOM 1077 N N . GLY A 1 152 ? 43.618 13.491 -25.963 1.00 63.04 193 GLY A N 1
ATOM 1078 C CA . GLY A 1 152 ? 44.883 14.230 -25.980 1.00 62.90 193 GLY A CA 1
ATOM 1079 C C . GLY A 1 152 ? 45.224 14.923 -24.673 1.00 62.84 193 GLY A C 1
ATOM 1080 O O . GLY A 1 152 ? 46.019 15.867 -24.652 1.00 62.86 193 GLY A O 1
ATOM 1081 N N . TYR A 1 153 ? 44.619 14.456 -23.584 1.00 62.74 194 TYR A N 1
ATOM 1082 C CA . TYR A 1 153 ? 44.894 14.983 -22.253 1.00 62.71 194 TYR A CA 1
ATOM 1083 C C . TYR A 1 153 ? 46.311 14.581 -21.853 1.00 62.91 194 TYR A C 1
ATOM 1084 O O . TYR A 1 153 ? 46.674 13.400 -21.927 1.00 62.94 194 TYR A O 1
ATOM 1093 N N . ALA A 1 154 ? 47.106 15.571 -21.451 1.00 63.05 195 ALA A N 1
ATOM 1094 C CA . ALA A 1 154 ? 48.526 15.373 -21.160 1.00 63.17 195 ALA A CA 1
ATOM 1095 C C . ALA A 1 154 ? 48.762 14.596 -19.864 1.00 63.25 195 ALA A C 1
ATOM 1096 O O . ALA A 1 154 ? 48.372 15.034 -18.779 1.00 63.42 195 ALA A O 1
ATOM 1098 N N . GLY A 1 162 ? 48.540 13.963 -11.309 1.00 58.82 203 GLY A N 1
ATOM 1099 C CA . GLY A 1 162 ? 49.256 13.165 -12.301 1.00 58.79 203 GLY A CA 1
ATOM 1100 C C . GLY A 1 162 ? 48.361 12.225 -13.094 1.00 58.65 203 GLY A C 1
ATOM 1101 O O . GLY A 1 162 ? 47.915 11.199 -12.578 1.00 58.70 203 GLY A O 1
ATOM 1102 N N . SER A 1 163 ? 48.102 12.581 -14.351 1.00 58.44 204 SER A N 1
ATOM 1103 C CA . SER A 1 163 ? 47.313 11.751 -15.265 1.00 58.30 204 SER A CA 1
ATOM 1104 C C . SER A 1 163 ? 47.953 10.378 -15.506 1.00 58.12 204 SER A C 1
ATOM 1105 O O . SER A 1 163 ? 47.303 9.346 -15.341 1.00 58.07 204 SER A O 1
ATOM 1108 N N . ALA A 1 164 ? 49.226 10.380 -15.894 1.00 58.04 205 ALA A N 1
ATOM 1109 C CA . ALA A 1 164 ? 49.988 9.149 -16.087 1.00 57.95 205 ALA A CA 1
ATOM 1110 C C . ALA A 1 164 ? 50.251 8.439 -14.759 1.00 5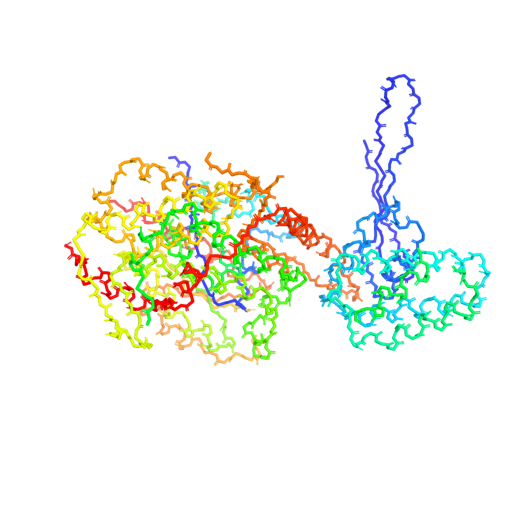7.89 205 ALA A C 1
ATOM 1111 O O . ALA A 1 164 ? 50.366 7.216 -14.715 1.00 57.82 205 ALA A O 1
ATOM 1113 N N . ASP A 1 165 ? 50.339 9.220 -13.685 1.00 57.86 206 ASP A N 1
ATOM 1114 C CA . ASP A 1 165 ? 50.507 8.686 -12.339 1.00 57.91 206 ASP A CA 1
ATOM 1115 C C . ASP A 1 165 ? 49.278 7.894 -11.898 1.00 57.73 206 ASP A C 1
ATOM 1116 O O . ASP A 1 165 ? 49.403 6.816 -11.308 1.00 57.90 206 ASP A O 1
ATOM 1121 N N . LEU A 1 166 ? 48.097 8.429 -12.202 1.00 57.44 207 LEU A N 1
ATOM 1122 C CA . LEU A 1 166 ? 46.829 7.792 -11.852 1.00 57.15 207 LEU A CA 1
ATOM 1123 C C . LEU A 1 166 ? 46.667 6.425 -12.502 1.00 57.08 207 LEU A C 1
ATOM 1124 O O . LEU A 1 166 ? 46.232 5.478 -11.852 1.00 57.17 207 LEU A O 1
ATOM 1129 N N . ILE A 1 167 ? 47.017 6.332 -13.782 1.00 57.05 208 ILE A N 1
ATOM 1130 C CA . ILE A 1 167 ? 46.938 5.077 -14.528 1.00 57.06 208 ILE A CA 1
ATOM 1131 C C . ILE A 1 167 ? 47.902 4.047 -13.943 1.00 57.15 208 ILE A C 1
ATOM 1132 O O . ILE A 1 167 ? 47.539 2.887 -13.740 1.00 57.06 208 ILE A O 1
ATOM 1137 N N . ARG A 1 168 ? 49.124 4.486 -13.664 1.00 57.35 209 ARG A N 1
ATOM 1138 C CA . ARG A 1 168 ? 50.126 3.643 -13.028 1.00 57.69 209 ARG A CA 1
ATOM 1139 C C . ARG A 1 168 ? 49.585 3.053 -11.727 1.00 57.81 209 ARG A C 1
ATOM 1140 O O . ARG A 1 168 ? 49.595 1.838 -11.534 1.00 57.89 209 ARG A O 1
ATOM 1148 N N . ASN A 1 169 ? 49.091 3.920 -10.851 1.00 58.00 210 ASN A N 1
ATOM 1149 C CA . ASN A 1 169 ? 48.623 3.501 -9.540 1.00 58.18 210 ASN A CA 1
ATOM 1150 C C . ASN A 1 169 ? 47.328 2.684 -9.561 1.00 58.35 210 ASN A C 1
ATOM 1151 O O . ASN A 1 169 ? 47.087 1.888 -8.651 1.00 58.39 210 ASN A O 1
ATOM 1156 N N . LEU A 1 170 ? 46.511 2.868 -10.597 1.00 58.49 211 LEU A N 1
ATOM 1157 C CA . LEU A 1 170 ? 45.303 2.058 -10.775 1.00 58.73 211 LEU A CA 1
ATOM 1158 C C . LEU A 1 170 ? 45.619 0.658 -11.300 1.00 58.92 211 LEU A C 1
ATOM 1159 O O . LEU A 1 170 ? 45.056 -0.326 -10.822 1.00 58.93 211 LEU A O 1
ATOM 1164 N N . ARG A 1 171 ? 46.516 0.582 -12.284 1.00 59.31 212 ARG A N 1
ATOM 1165 C CA . ARG A 1 171 ? 47.001 -0.690 -12.824 1.00 59.60 212 ARG A CA 1
ATOM 1166 C C . ARG A 1 171 ? 47.592 -1.573 -11.727 1.00 59.72 212 ARG A C 1
ATOM 1167 O O . ARG A 1 171 ? 47.387 -2.790 -11.716 1.00 59.60 212 ARG A O 1
ATOM 1175 N N . ALA A 1 172 ? 48.315 -0.938 -10.804 1.00 59.88 213 ALA A N 1
ATOM 1176 C CA . ALA A 1 172 ? 48.973 -1.623 -9.690 1.00 60.01 213 ALA A CA 1
ATOM 1177 C C . ALA A 1 172 ? 48.017 -2.430 -8.800 1.00 60.18 213 ALA A C 1
ATOM 1178 O O . ALA A 1 172 ? 48.464 -3.288 -8.036 1.00 60.27 213 ALA A O 1
ATOM 1180 N N . ARG A 1 173 ? 46.714 -2.157 -8.911 1.00 60.28 214 ARG A N 1
ATOM 1181 C CA . ARG A 1 173 ? 45.681 -2.883 -8.158 1.00 60.34 214 ARG A CA 1
ATOM 1182 C C . ARG A 1 173 ? 44.972 -3.951 -8.997 1.00 60.29 214 ARG A C 1
ATOM 1183 O O . ARG A 1 173 ? 44.437 -3.668 -10.074 1.00 60.26 214 ARG A O 1
ATOM 1191 N N . PRO A 1 192 ? 48.864 -28.250 23.352 1.00 52.89 233 PRO A N 1
ATOM 1192 C CA . PRO A 1 192 ? 47.909 -27.182 23.648 1.00 52.79 233 PRO A CA 1
ATOM 1193 C C . PRO A 1 192 ? 48.451 -26.190 24.677 1.00 52.47 233 PRO A C 1
ATOM 1194 O O . PRO A 1 192 ? 48.986 -26.603 25.713 1.00 52.65 233 PRO A O 1
ATOM 1198 N N . ALA A 1 193 ? 48.311 -24.897 24.384 1.00 51.85 234 ALA A N 1
ATOM 1199 C CA . ALA A 1 193 ? 48.829 -23.835 25.248 1.00 51.10 234 ALA A CA 1
ATOM 1200 C C . ALA A 1 193 ? 48.157 -23.847 26.614 1.00 50.53 234 ALA A C 1
ATOM 1201 O O . ALA A 1 193 ? 46.936 -23.961 26.713 1.00 50.46 234 ALA A O 1
ATOM 1203 N N . ASP A 1 1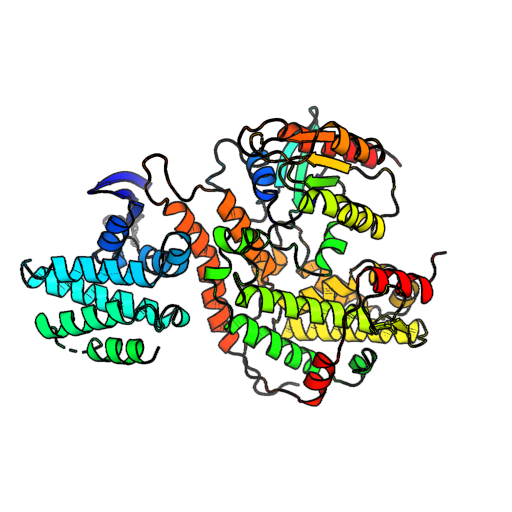94 ? 48.973 -23.747 27.660 1.00 49.84 235 ASP A N 1
ATOM 1204 C CA . ASP A 1 194 ? 48.490 -23.656 29.031 1.00 49.09 235 ASP A CA 1
ATOM 1205 C C . ASP A 1 194 ? 47.966 -22.237 29.263 1.00 48.45 235 ASP A C 1
ATOM 1206 O O . ASP A 1 194 ? 48.742 -21.282 29.266 1.00 48.22 235 ASP A O 1
ATOM 1211 N N . PRO A 1 195 ? 46.642 -22.094 29.451 1.00 47.90 236 PRO A N 1
ATOM 1212 C CA . PRO A 1 195 ? 46.036 -20.772 29.625 1.00 47.54 236 PRO A CA 1
ATOM 1213 C C . PRO A 1 195 ? 46.588 -20.036 30.850 1.00 47.10 236 PRO A C 1
ATOM 1214 O O . PRO A 1 195 ? 46.568 -18.809 30.902 1.00 46.80 236 PRO A O 1
ATOM 1218 N N . THR A 1 196 ? 47.082 -20.805 31.814 1.00 46.71 237 THR A N 1
ATOM 1219 C CA . THR A 1 196 ? 47.662 -20.277 33.042 1.00 46.35 237 THR A CA 1
ATOM 1220 C C . THR A 1 196 ? 49.054 -19.654 32.812 1.00 46.18 237 THR A C 1
ATOM 1221 O O . THR A 1 196 ? 49.549 -18.898 33.652 1.00 46.13 237 THR A O 1
ATOM 1225 N N . ASP A 1 197 ? 49.653 -19.935 31.656 1.00 45.75 238 ASP A N 1
ATOM 1226 C CA . ASP A 1 197 ? 50.960 -19.382 31.320 1.00 45.61 238 ASP A CA 1
ATOM 1227 C C . ASP A 1 197 ? 50.947 -17.875 31.043 1.00 45.32 238 ASP A C 1
ATOM 1228 O O . ASP A 1 197 ? 51.992 -17.299 30.734 1.00 45.23 238 ASP A O 1
ATOM 1233 N N . VAL A 1 198 ? 49.779 -17.241 31.168 1.00 44.80 239 VAL A N 1
ATOM 1234 C CA . VAL A 1 198 ? 49.679 -15.783 31.051 1.00 44.49 239 VAL A CA 1
ATOM 1235 C C . VAL A 1 198 ? 50.603 -15.103 32.068 1.00 44.39 239 VAL A C 1
ATOM 1236 O O . VAL A 1 198 ? 51.125 -14.013 31.821 1.00 44.33 239 VAL A O 1
ATOM 1240 N N . LEU A 1 199 ? 50.813 -15.785 33.195 1.00 44.12 240 LEU A N 1
ATOM 1241 C CA . LEU A 1 199 ? 51.602 -15.274 34.312 1.00 43.83 240 LEU A CA 1
ATOM 1242 C C . LEU A 1 199 ? 53.075 -15.163 33.970 1.00 43.48 240 LEU A C 1
ATOM 1243 O O . LEU A 1 199 ? 53.781 -14.324 34.516 1.00 43.63 240 LEU A O 1
ATOM 1248 N N . VAL A 1 200 ? 53.510 -16.004 33.040 1.00 43.23 241 VAL A N 1
ATOM 1249 C CA . VAL A 1 200 ? 54.914 -16.193 32.698 1.00 42.70 241 VAL A CA 1
ATOM 1250 C C . VAL A 1 200 ? 55.459 -15.055 31.814 1.00 42.55 241 VAL A C 1
ATOM 1251 O O . VAL A 1 200 ? 56.652 -15.003 31.508 1.00 42.78 241 VAL A O 1
ATOM 1255 N N . PHE A 1 201 ? 54.583 -14.140 31.408 1.00 42.18 242 PHE A N 1
ATOM 1256 C CA . PHE A 1 201 ? 54.977 -13.031 30.548 1.00 41.89 242 PHE A CA 1
ATOM 1257 C C . PHE A 1 201 ? 54.699 -11.712 31.251 1.00 41.86 242 PHE A C 1
ATOM 1258 O O . PHE A 1 201 ? 53.740 -11.609 32.009 1.00 41.98 242 PHE A O 1
ATOM 1266 N N . LEU A 1 202 ? 55.543 -10.712 31.010 1.00 41.77 243 LEU A N 1
ATOM 1267 C CA . LEU A 1 202 ? 55.311 -9.376 31.547 1.00 41.93 243 LEU A CA 1
ATOM 1268 C C . LEU A 1 202 ? 54.064 -8.772 30.903 1.00 41.92 243 LEU A C 1
ATOM 1269 O O . LEU A 1 202 ? 53.877 -8.873 29.690 1.00 41.98 243 LEU A O 1
ATOM 1274 N N . ALA A 1 203 ? 53.222 -8.146 31.720 1.00 42.01 244 ALA A N 1
ATOM 1275 C CA . ALA A 1 203 ? 51.913 -7.662 31.280 1.00 42.07 244 ALA A CA 1
ATOM 1276 C C . ALA A 1 203 ? 52.001 -6.641 30.152 1.00 42.34 244 ALA A C 1
ATOM 1277 O O . ALA A 1 203 ? 51.200 -6.677 29.221 1.00 42.38 244 ALA A O 1
ATOM 1279 N N . ASP A 1 204 ? 52.979 -5.742 30.237 1.00 42.71 245 ASP A N 1
ATOM 1280 C CA . ASP A 1 204 ? 53.206 -4.735 29.202 1.00 43.24 245 ASP A CA 1
ATOM 1281 C C . ASP A 1 204 ? 53.567 -5.359 27.853 1.00 43.41 245 ASP A C 1
ATOM 1282 O O . ASP A 1 204 ? 53.179 -4.845 26.803 1.00 43.52 245 ASP A O 1
ATOM 1287 N N . HIS A 1 205 ? 54.310 -6.461 27.897 1.00 43.59 246 HIS A N 1
ATOM 1288 C CA . HIS A 1 205 ? 54.652 -7.236 26.712 1.00 43.90 246 HIS A CA 1
ATOM 1289 C C . HIS A 1 205 ? 53.406 -7.918 26.162 1.00 44.18 246 HIS A C 1
ATOM 1290 O O . HIS A 1 205 ? 53.182 -7.928 24.947 1.00 44.25 246 HIS A O 1
ATOM 1297 N N . LEU A 1 206 ? 52.595 -8.476 27.061 1.00 44.36 247 LEU A N 1
ATOM 1298 C CA . LEU A 1 206 ? 51.317 -9.074 26.680 1.00 44.62 247 LEU A CA 1
ATOM 1299 C C . LEU A 1 206 ? 50.426 -8.069 25.947 1.00 44.52 247 LEU A C 1
ATOM 1300 O O . LEU A 1 206 ? 49.869 -8.384 24.894 1.00 44.50 247 LEU A O 1
ATOM 1305 N N . ALA A 1 207 ? 50.319 -6.862 26.501 1.00 44.42 248 ALA A N 1
ATOM 1306 C CA . ALA A 1 207 ? 49.503 -5.802 25.920 1.00 44.58 248 ALA A CA 1
ATOM 1307 C C . ALA A 1 207 ? 49.999 -5.412 24.533 1.00 44.77 248 ALA A C 1
ATOM 1308 O O . ALA A 1 207 ? 49.209 -5.338 23.595 1.00 44.75 248 ALA A O 1
ATOM 1310 N N . GLU A 1 208 ? 51.308 -5.180 24.413 1.00 45.10 249 GLU A N 1
ATOM 1311 C CA . GLU A 1 208 ? 51.960 -4.934 23.123 1.00 45.36 249 GLU A CA 1
ATOM 1312 C C . GLU A 1 208 ? 51.562 -5.994 22.106 1.00 45.28 249 GLU A C 1
ATOM 1313 O O . GLU A 1 208 ? 51.169 -5.682 20.985 1.00 45.39 249 GLU A O 1
ATOM 1319 N N . GLN A 1 209 ? 51.646 -7.249 22.524 1.00 45.34 250 GLN A N 1
ATOM 1320 C CA . GLN A 1 209 ? 51.449 -8.378 21.636 1.00 45.39 250 GLN A CA 1
ATOM 1321 C C . GLN A 1 209 ? 49.997 -8.491 21.175 1.00 45.64 250 GLN A C 1
ATOM 1322 O O . GLN A 1 209 ? 49.738 -8.850 20.020 1.00 45.91 250 GLN A O 1
ATOM 1328 N N . LEU A 1 210 ? 49.061 -8.170 22.073 1.00 45.46 251 LEU A N 1
ATOM 1329 C CA . LEU A 1 210 ? 47.634 -8.169 21.749 1.00 45.34 251 LEU A CA 1
ATOM 1330 C C . LEU A 1 210 ? 47.273 -7.002 20.829 1.00 45.38 251 LEU A C 1
ATOM 1331 O O . LEU A 1 210 ? 46.466 -7.152 19.906 1.00 45.21 251 LEU A O 1
ATOM 1336 N N . THR A 1 211 ? 47.873 -5.842 21.098 1.00 45.41 252 THR A N 1
ATOM 1337 C CA . THR A 1 211 ? 47.713 -4.657 20.269 1.00 45.42 252 THR A CA 1
ATOM 1338 C C . THR A 1 211 ? 48.118 -4.957 18.827 1.00 45.88 252 THR A C 1
ATOM 1339 O O . THR A 1 211 ? 47.382 -4.631 17.896 1.00 45.84 252 THR A O 1
ATOM 1343 N N . LEU A 1 212 ? 49.272 -5.600 18.655 1.00 46.30 253 LEU A N 1
ATOM 1344 C CA . LEU A 1 212 ? 49.749 -6.037 17.339 1.00 46.75 253 LEU A CA 1
ATOM 1345 C C . LEU A 1 212 ? 48.687 -6.805 16.548 1.00 46.71 253 LEU A C 1
ATOM 1346 O O . LEU A 1 212 ? 48.469 -6.537 15.367 1.00 46.84 253 LEU A O 1
ATOM 1351 N N . LEU A 1 213 ? 48.034 -7.760 17.198 1.00 46.74 254 LEU A N 1
ATOM 1352 C CA . LEU A 1 213 ? 46.971 -8.520 16.546 1.00 46.87 254 LEU A CA 1
ATOM 1353 C C . LEU A 1 213 ? 45.742 -7.663 16.268 1.00 46.98 254 LEU A C 1
ATOM 1354 O O . LEU A 1 213 ? 45.113 -7.804 15.217 1.00 47.10 254 LEU A O 1
ATOM 1359 N N . ASP A 1 214 ? 45.413 -6.769 17.199 1.00 47.00 255 ASP A N 1
ATOM 1360 C CA . ASP A 1 214 ? 44.261 -5.894 17.032 1.00 47.04 255 ASP A CA 1
ATOM 1361 C C . ASP A 1 214 ? 44.520 -4.806 16.000 1.00 46.98 255 ASP A C 1
ATOM 1362 O O . ASP A 1 214 ? 43.634 -4.475 15.216 1.00 47.09 255 ASP A O 1
ATOM 1367 N N . ALA A 1 215 ? 45.739 -4.273 15.993 1.00 46.90 256 ALA A N 1
ATOM 1368 C CA . ALA A 1 215 ? 46.130 -3.219 15.062 1.00 46.78 256 ALA A CA 1
ATOM 1369 C C . ALA A 1 215 ? 46.090 -3.671 13.602 1.00 46.85 256 ALA A C 1
ATOM 1370 O O . ALA A 1 215 ? 45.552 -2.954 12.755 1.00 47.11 256 ALA A O 1
ATOM 1372 N N . GLU A 1 216 ? 46.646 -4.848 13.309 1.00 46.77 257 GLU A N 1
ATOM 1373 C CA . GLU A 1 216 ? 46.655 -5.361 11.934 1.00 46.86 257 GLU A CA 1
ATOM 1374 C C . GLU A 1 216 ? 45.233 -5.617 11.431 1.00 46.28 257 GLU A C 1
ATOM 1375 O O . GLU A 1 216 ? 44.907 -5.285 10.290 1.00 46.21 257 GLU A O 1
ATOM 1381 N N . LEU A 1 217 ? 44.393 -6.185 12.297 1.00 45.81 258 LEU A N 1
ATOM 1382 C CA . LEU A 1 217 ? 42.995 -6.453 11.967 1.00 45.13 258 LEU A CA 1
ATOM 1383 C C . LEU A 1 217 ? 42.210 -5.164 11.776 1.00 44.87 258 LEU A C 1
ATOM 1384 O O . LEU A 1 217 ? 41.332 -5.095 10.922 1.00 44.84 258 LEU A O 1
ATOM 1389 N N . PHE A 1 218 ? 42.536 -4.144 12.566 1.00 44.53 259 PHE A N 1
ATOM 1390 C CA . PHE A 1 218 ? 41.871 -2.858 12.434 1.00 44.43 259 PHE A CA 1
ATOM 1391 C C . PHE A 1 218 ? 42.342 -2.114 11.193 1.00 44.44 259 PHE A C 1
ATOM 1392 O O . PHE A 1 218 ? 41.586 -1.332 10.618 1.00 44.48 259 PHE A O 1
ATOM 1400 N N . LEU A 1 219 ? 43.585 -2.362 10.783 1.00 44.46 260 LEU A N 1
ATOM 1401 C CA . LEU A 1 219 ? 44.107 -1.812 9.533 1.00 44.38 260 LEU A CA 1
ATOM 1402 C C . LEU A 1 219 ? 43.518 -2.529 8.325 1.00 44.29 260 LEU A C 1
ATOM 1403 O O . LEU A 1 219 ? 43.276 -1.915 7.288 1.00 44.38 260 LEU A O 1
ATOM 1408 N N . ASN A 1 220 ? 43.275 -3.828 8.472 1.00 44.42 261 ASN A N 1
ATOM 1409 C CA . ASN A 1 220 ? 42.626 -4.621 7.425 1.00 44.60 261 ASN A CA 1
ATOM 1410 C C . ASN A 1 220 ? 41.124 -4.382 7.325 1.00 44.76 261 ASN A C 1
ATOM 1411 O O . ASN A 1 220 ? 40.473 -4.840 6.385 1.00 44.75 261 ASN A O 1
ATOM 1416 N N . LEU A 1 221 ? 40.583 -3.661 8.301 1.00 45.10 262 LEU A N 1
ATOM 1417 C CA . LEU A 1 221 ? 39.172 -3.340 8.320 1.00 45.43 262 LEU A CA 1
ATOM 1418 C C . LEU A 1 221 ? 38.788 -2.520 7.097 1.00 45.70 262 LEU A C 1
ATOM 1419 O O . LEU A 1 221 ? 39.437 -1.526 6.767 1.00 45.76 262 LEU A O 1
ATOM 1424 N N . ILE A 1 222 ? 37.734 -2.961 6.427 1.00 46.01 263 ILE A N 1
ATOM 1425 C CA . ILE A 1 222 ? 37.175 -2.225 5.309 1.00 46.54 263 ILE A CA 1
ATOM 1426 C C . ILE A 1 222 ? 35.878 -1.570 5.777 1.00 46.78 263 ILE A C 1
ATOM 1427 O O . ILE A 1 222 ? 34.837 -2.227 5.877 1.00 46.84 263 ILE A O 1
ATOM 1432 N N . PRO A 1 223 ? 35.952 -0.266 6.080 1.00 47.06 264 PRO A N 1
ATOM 1433 C CA . PRO A 1 223 ? 34.886 0.501 6.719 1.00 47.27 264 PRO A CA 1
ATOM 1434 C C . PRO A 1 223 ? 33.522 0.335 6.055 1.00 47.71 264 PRO A C 1
ATOM 1435 O O . PRO A 1 223 ? 32.508 0.289 6.756 1.00 47.68 264 PRO A O 1
ATOM 1439 N N . SER A 1 224 ? 33.497 0.224 4.727 1.00 48.02 265 SER A N 1
ATOM 1440 C CA . SER A 1 224 ? 32.233 0.077 4.000 1.00 48.66 265 SER A CA 1
ATOM 1441 C C . SER A 1 224 ? 31.486 -1.206 4.378 1.00 48.88 265 SER A C 1
ATOM 1442 O O . SER A 1 224 ? 30.257 -1.255 4.303 1.00 48.93 265 SER A O 1
ATOM 1445 N N . GLN A 1 225 ? 32.230 -2.227 4.807 1.00 49.14 266 GLN A N 1
ATOM 1446 C CA . GLN A 1 225 ? 31.636 -3.480 5.292 1.00 49.30 266 GLN A CA 1
ATOM 1447 C C . GLN A 1 225 ? 30.907 -3.322 6.629 1.00 49.32 266 GLN A C 1
ATOM 1448 O O . GLN A 1 225 ? 30.135 -4.195 7.019 1.00 49.33 266 GLN A O 1
ATOM 1454 N N . CYS A 1 226 ? 31.161 -2.215 7.325 1.00 49.48 267 CYS A N 1
ATOM 1455 C CA . CYS A 1 226 ? 30.531 -1.940 8.619 1.00 49.71 267 CYS A CA 1
ATOM 1456 C C . CYS A 1 226 ? 29.152 -1.300 8.468 1.00 50.05 267 CYS A C 1
ATOM 1457 O O . CYS A 1 226 ? 28.424 -1.147 9.456 1.00 50.01 267 CYS A O 1
ATOM 1460 N N . LEU A 1 227 ? 28.806 -0.924 7.236 1.00 50.51 268 LEU A N 1
ATOM 1461 C CA . LEU A 1 227 ? 27.539 -0.249 6.943 1.00 51.01 268 LEU A CA 1
ATOM 1462 C C . LEU A 1 227 ? 26.347 -1.100 7.350 1.00 51.45 268 LEU A C 1
ATOM 1463 O O . LEU A 1 227 ? 26.287 -2.289 7.028 1.00 51.55 268 LEU A O 1
ATOM 1468 N N . GLY A 1 228 ? 25.407 -0.480 8.059 1.00 51.97 269 GLY A N 1
ATOM 1469 C CA . GLY A 1 228 ? 24.236 -1.176 8.584 1.00 52.82 269 GLY A CA 1
ATOM 1470 C C . GLY A 1 228 ? 23.582 -2.119 7.591 1.00 53.50 269 GLY A C 1
ATOM 1471 O O . GLY A 1 228 ? 23.259 -3.255 7.930 1.00 53.53 269 GLY A O 1
ATOM 1472 N N . GLY A 1 229 ? 23.404 -1.649 6.358 1.00 54.13 270 GLY A N 1
ATOM 1473 C CA . GLY A 1 229 ? 22.742 -2.428 5.311 1.00 54.86 270 GLY A CA 1
ATOM 1474 C C . GLY A 1 229 ? 23.523 -3.633 4.817 1.00 55.40 270 GLY A C 1
ATOM 1475 O O . GLY A 1 229 ? 23.004 -4.435 4.037 1.00 55.54 270 GLY A O 1
ATOM 1476 N N . LEU A 1 230 ? 24.774 -3.754 5.256 1.00 55.82 271 LEU A N 1
ATOM 1477 C CA . LEU A 1 230 ? 25.594 -4.916 4.928 1.00 56.26 271 LEU A CA 1
ATOM 1478 C C . LEU A 1 230 ? 25.817 -5.774 6.168 1.00 56.52 271 LEU A C 1
ATOM 1479 O O . LEU A 1 230 ? 25.543 -6.971 6.152 1.00 56.60 271 LEU A O 1
ATOM 1484 N N . TRP A 1 231 ? 26.304 -5.152 7.241 1.00 56.94 272 TRP A N 1
ATOM 1485 C CA . TRP A 1 231 ? 26.571 -5.851 8.497 1.00 57.43 272 TRP A CA 1
ATOM 1486 C C . TRP A 1 231 ? 25.300 -6.356 9.185 1.00 58.13 272 TRP A C 1
ATOM 1487 O O . TRP A 1 231 ? 25.310 -7.426 9.799 1.00 58.15 272 TRP A O 1
ATOM 1498 N N . GLY A 1 232 ? 24.214 -5.591 9.075 1.00 58.88 273 GLY A N 1
ATOM 1499 C CA . GLY A 1 232 ? 22.934 -5.963 9.680 1.00 60.12 273 GLY A CA 1
ATOM 1500 C C . GLY A 1 232 ? 22.286 -7.186 9.047 1.00 61.08 273 GLY A C 1
ATOM 1501 O O . GLY A 1 232 ? 21.401 -7.808 9.642 1.00 61.07 273 GLY A O 1
ATOM 1502 N N . HIS A 1 233 ? 22.738 -7.530 7.843 1.00 61.99 274 HIS A N 1
ATOM 1503 C CA . HIS A 1 233 ? 22.160 -8.622 7.063 1.00 63.00 274 HIS A CA 1
ATOM 1504 C C . HIS A 1 233 ? 23.076 -9.848 7.050 1.00 63.57 274 HIS A C 1
ATOM 1505 O O . HIS A 1 233 ? 22.899 -10.753 6.229 1.00 63.73 274 HIS A O 1
ATOM 1512 N N . ARG A 1 234 ? 24.040 -9.874 7.971 1.00 64.24 275 ARG A N 1
ATOM 1513 C CA . ARG A 1 234 ? 25.082 -10.901 8.002 1.00 64.92 275 ARG A CA 1
ATOM 1514 C C . ARG A 1 234 ? 24.538 -12.309 8.247 1.00 65.65 275 ARG A C 1
ATOM 1515 O O . ARG A 1 234 ? 25.069 -13.286 7.713 1.00 65.69 275 ARG A O 1
ATOM 1523 N N . ASP A 1 235 ? 23.476 -12.401 9.044 1.00 66.58 276 ASP A N 1
ATOM 1524 C CA . ASP A 1 235 ? 22.942 -13.690 9.478 1.00 67.48 276 ASP A CA 1
ATOM 1525 C C . ASP A 1 235 ? 21.977 -14.305 8.467 1.00 67.99 276 ASP A C 1
ATOM 1526 O O . ASP A 1 235 ? 21.697 -15.505 8.528 1.00 68.12 276 ASP A O 1
ATOM 1531 N N . ARG A 1 236 ? 21.474 -13.483 7.545 1.00 68.64 277 ARG A N 1
ATOM 1532 C CA . ARG A 1 236 ? 20.607 -13.961 6.462 1.00 69.35 277 ARG A CA 1
ATOM 1533 C C . ARG A 1 236 ? 21.321 -15.029 5.632 1.00 69.67 277 ARG A C 1
ATOM 1534 O O . ARG A 1 236 ? 22.526 -14.917 5.391 1.00 69.79 277 ARG A O 1
ATOM 1542 N N . PRO A 1 237 ? 20.587 -16.075 5.200 1.00 70.02 278 PRO A N 1
ATOM 1543 C CA . PRO A 1 237 ? 21.187 -17.133 4.374 1.00 70.21 278 PRO A CA 1
ATOM 1544 C C . PRO A 1 237 ? 21.756 -16.593 3.059 1.00 70.28 278 PRO A C 1
ATOM 1545 O O . PRO A 1 237 ? 21.064 -15.876 2.327 1.00 70.25 278 PRO A O 1
ATOM 1549 N N . GLY A 1 238 ? 23.014 -16.934 2.783 1.00 70.38 279 GLY A N 1
ATOM 1550 C CA . GLY A 1 238 ? 23.727 -16.446 1.602 1.00 70.28 279 GLY A CA 1
ATOM 1551 C C . GLY A 1 238 ? 24.721 -15.343 1.921 1.00 70.25 279 GLY A C 1
ATOM 1552 O O . GLY A 1 238 ? 25.396 -14.825 1.025 1.00 70.35 279 GLY A O 1
ATOM 1553 N N . HIS A 1 239 ? 24.815 -14.994 3.203 1.00 70.13 280 HIS A N 1
ATOM 1554 C CA . HIS A 1 239 ? 25.634 -13.868 3.658 1.00 70.01 280 HIS A CA 1
ATOM 1555 C C . HIS A 1 239 ? 26.736 -14.324 4.623 1.00 69.67 280 HIS A C 1
ATOM 1556 O O . HIS A 1 239 ? 27.213 -13.543 5.451 1.00 69.76 280 HIS A O 1
ATOM 1563 N N . SER A 1 240 ? 27.141 -15.587 4.510 1.00 69.18 281 SER A N 1
ATOM 1564 C CA . SER A 1 240 ? 28.115 -16.173 5.434 1.00 68.70 281 SER A CA 1
ATOM 1565 C C . SER A 1 240 ? 29.539 -15.653 5.217 1.00 68.20 281 SER A C 1
ATOM 1566 O O . SER A 1 240 ? 30.358 -15.671 6.144 1.00 68.20 281 SER A O 1
ATOM 1569 N N . HIS A 1 241 ? 29.826 -15.194 3.998 1.00 67.38 282 HIS A N 1
ATOM 1570 C CA . HIS A 1 241 ? 31.127 -14.595 3.682 1.00 66.62 282 HIS A CA 1
ATOM 1571 C C . HIS A 1 241 ? 31.024 -13.089 3.463 1.00 65.71 282 HIS A C 1
ATOM 1572 O O . HIS A 1 241 ? 31.896 -12.475 2.841 1.00 65.65 282 HIS A O 1
ATOM 1579 N N . LEU A 1 242 ? 29.949 -12.509 3.987 1.00 64.52 283 LEU A N 1
ATOM 1580 C CA . LEU A 1 242 ? 29.743 -11.074 3.952 1.00 63.36 283 LEU A CA 1
ATOM 1581 C C . LEU A 1 242 ? 30.555 -10.434 5.073 1.00 62.41 283 LEU A C 1
ATOM 1582 O O . LEU A 1 242 ? 30.623 -10.968 6.183 1.00 62.39 283 LEU A O 1
ATOM 1587 N N . CYS A 1 243 ? 31.183 -9.301 4.766 1.00 61.12 284 CYS A N 1
ATOM 1588 C CA . CYS A 1 243 ? 31.939 -8.508 5.743 1.00 59.81 284 CYS A CA 1
ATOM 1589 C C . CYS A 1 243 ? 33.043 -9.293 6.474 1.00 58.93 284 CYS A C 1
ATOM 1590 O O . CYS A 1 243 ? 33.061 -9.323 7.705 1.00 59.00 284 CYS A O 1
ATOM 1593 N N . PRO A 1 244 ? 33.984 -9.908 5.728 1.00 57.95 285 PRO A N 1
ATOM 1594 C CA . PRO A 1 244 ? 34.955 -10.780 6.402 1.00 56.98 285 PRO A CA 1
ATOM 1595 C C . PRO A 1 244 ? 35.957 -10.033 7.293 1.00 55.98 285 PRO A C 1
ATOM 1596 O O . PRO A 1 244 ? 36.442 -10.596 8.277 1.00 55.73 285 PRO A O 1
ATOM 1600 N N . SER A 1 245 ? 36.253 -8.780 6.957 1.00 54.87 286 SER A N 1
ATOM 1601 C CA . SER A 1 245 ? 37.223 -7.993 7.716 1.00 53.88 286 SER A CA 1
ATOM 1602 C C . SER A 1 245 ? 36.657 -7.531 9.054 1.00 53.22 286 SER A C 1
ATOM 1603 O O . SER A 1 245 ? 37.402 -7.333 10.009 1.00 52.97 286 SER A O 1
ATOM 1606 N N . VAL A 1 246 ? 35.339 -7.356 9.109 1.00 52.65 287 VAL A N 1
ATOM 1607 C CA . VAL A 1 246 ? 34.652 -7.012 10.349 1.00 52.05 287 VAL A CA 1
ATOM 1608 C C . VAL A 1 246 ? 34.609 -8.230 11.270 1.00 51.83 287 VAL A C 1
ATOM 1609 O O . VAL A 1 246 ? 34.887 -8.125 12.467 1.00 51.98 287 VAL A O 1
ATOM 1613 N N . ARG A 1 247 ? 34.272 -9.387 10.706 1.00 51.32 288 ARG A N 1
ATOM 1614 C CA . ARG A 1 247 ? 34.182 -10.619 11.484 1.00 50.99 288 ARG A CA 1
ATOM 1615 C C . ARG A 1 247 ? 35.496 -10.976 12.177 1.00 50.28 288 ARG A C 1
ATOM 1616 O O . ARG A 1 247 ? 35.486 -11.414 13.329 1.00 50.13 288 ARG A O 1
ATOM 1624 N N . ALA A 1 248 ? 36.613 -10.758 11.482 1.00 49.52 289 ALA A N 1
ATOM 1625 C CA . ALA A 1 248 ? 37.944 -11.025 12.027 1.00 48.89 289 ALA A CA 1
ATOM 1626 C C . ALA A 1 248 ? 38.240 -10.151 13.252 1.00 48.53 289 ALA A C 1
ATOM 1627 O O . ALA A 1 248 ? 38.885 -10.595 14.207 1.00 48.52 289 ALA A O 1
ATOM 1629 N N . THR A 1 249 ? 37.753 -8.914 13.217 1.00 47.74 290 THR A N 1
ATOM 1630 C CA . THR A 1 249 ? 37.843 -8.009 14.358 1.00 47.11 290 THR A CA 1
ATOM 1631 C C . THR A 1 249 ? 37.086 -8.546 15.581 1.00 46.62 290 THR A C 1
ATOM 1632 O O . THR A 1 249 ? 37.580 -8.469 16.706 1.00 46.55 290 THR A O 1
ATOM 1636 N N . VAL A 1 250 ? 35.900 -9.099 15.342 1.00 46.04 291 VAL A N 1
ATOM 1637 C CA . VAL A 1 250 ? 35.062 -9.669 16.392 1.00 45.49 291 VAL A CA 1
ATOM 1638 C C . VAL A 1 250 ? 35.657 -10.986 16.922 1.00 45.30 291 VAL A C 1
ATOM 1639 O O . VAL A 1 250 ? 35.651 -11.240 18.132 1.00 45.35 291 VAL A O 1
ATOM 1643 N N . THR A 1 251 ? 36.184 -11.806 16.015 1.00 44.80 292 THR A N 1
ATOM 1644 C CA . THR A 1 251 ? 36.793 -13.087 16.377 1.00 44.24 292 THR A CA 1
ATOM 1645 C C . THR A 1 251 ? 38.025 -12.904 17.270 1.00 43.77 292 THR A C 1
ATOM 1646 O O . THR A 1 251 ? 38.247 -13.686 18.196 1.00 43.69 292 THR A O 1
ATOM 1650 N N . GLN A 1 252 ? 38.807 -11.864 16.999 1.00 43.12 293 GLN A N 1
ATOM 1651 C CA . GLN A 1 252 ? 39.975 -11.560 17.823 1.00 42.72 293 GLN A CA 1
ATOM 1652 C C . GLN A 1 252 ? 39.588 -11.028 19.200 1.00 42.34 293 GLN A C 1
ATOM 1653 O O . GLN A 1 252 ? 40.224 -11.362 20.199 1.00 42.29 293 GLN A O 1
ATOM 1659 N N . PHE A 1 253 ? 38.543 -10.206 19.240 1.00 41.99 294 PHE A N 1
ATOM 1660 C CA . PHE A 1 253 ? 37.942 -9.757 20.495 1.00 41.66 294 PHE A CA 1
ATOM 1661 C C . PHE A 1 253 ? 37.528 -10.963 21.339 1.00 41.71 294 PHE A C 1
ATOM 1662 O O . PHE A 1 253 ? 37.824 -11.018 22.529 1.00 41.99 294 PHE A O 1
ATOM 1670 N N . ASN A 1 254 ? 36.861 -11.928 20.706 1.00 41.67 295 ASN A N 1
ATOM 1671 C CA . ASN A 1 254 ? 36.369 -13.125 21.384 1.00 41.73 295 ASN A CA 1
ATOM 1672 C C . ASN A 1 254 ? 37.463 -14.076 21.891 1.00 41.69 295 ASN A C 1
ATOM 1673 O O . ASN A 1 254 ? 37.263 -14.767 22.890 1.00 41.65 295 ASN A O 1
ATOM 1678 N N . LYS A 1 255 ? 38.600 -14.116 21.200 1.00 41.52 296 LYS A N 1
ATOM 1679 C CA . LYS A 1 255 ? 39.736 -14.923 21.637 1.00 41.51 296 LYS A CA 1
ATOM 1680 C C . LYS A 1 255 ? 40.314 -14.371 22.930 1.00 41.53 296 LYS A C 1
ATOM 1681 O O . LYS A 1 255 ? 40.641 -15.131 23.843 1.00 41.50 296 LYS A O 1
ATOM 1687 N N . VAL A 1 256 ? 40.440 -13.046 22.995 1.00 41.37 297 VAL A N 1
ATOM 1688 C CA . VAL A 1 256 ? 40.940 -12.377 24.189 1.00 41.07 297 VAL A CA 1
ATOM 1689 C C . VAL A 1 256 ? 39.973 -12.586 25.351 1.00 41.05 297 VAL A C 1
ATOM 1690 O O . VAL A 1 256 ? 40.381 -13.003 26.429 1.00 41.18 297 VAL A O 1
ATOM 1694 N N . ALA A 1 257 ? 38.692 -12.309 25.129 1.00 40.89 298 ALA A N 1
ATOM 1695 C CA . ALA A 1 257 ? 37.700 -12.530 26.171 1.00 40.89 298 ALA A CA 1
ATOM 1696 C C . ALA A 1 257 ? 37.789 -13.972 26.650 1.00 40.85 298 ALA A C 1
ATOM 1697 O O . ALA A 1 257 ? 37.800 -14.229 27.850 1.00 40.98 298 ALA A O 1
ATOM 1699 N N . GLY A 1 258 ? 37.877 -14.897 25.695 1.00 40.96 299 GLY A N 1
ATOM 1700 C CA . GLY A 1 258 ? 37.999 -16.320 25.966 1.00 41.10 299 GLY A CA 1
ATOM 1701 C C . GLY A 1 258 ? 39.253 -16.630 26.757 1.00 41.39 299 GLY A C 1
ATOM 1702 O O . GLY A 1 258 ? 39.201 -17.378 27.728 1.00 41.56 299 GLY A O 1
ATOM 1703 N N . ALA A 1 259 ? 40.372 -16.035 26.348 1.00 41.45 300 ALA A N 1
ATOM 1704 C CA . ALA A 1 259 ? 41.651 -16.221 27.019 1.00 41.60 300 ALA A CA 1
ATOM 1705 C C . ALA A 1 259 ? 41.526 -15.898 28.495 1.00 41.82 300 ALA A C 1
ATOM 1706 O O . ALA A 1 259 ? 41.926 -16.692 29.345 1.00 41.93 300 ALA A 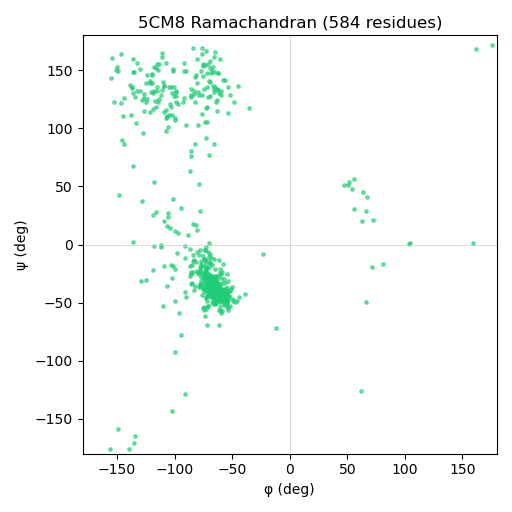O 1
ATOM 1708 N N . VAL A 1 260 ? 40.950 -14.740 28.791 1.00 42.01 301 VAL A N 1
ATOM 1709 C CA . VAL A 1 260 ? 40.814 -14.280 30.163 1.00 42.39 301 VAL A CA 1
ATOM 1710 C C . VAL A 1 260 ? 39.985 -15.270 30.966 1.00 42.76 301 VAL A C 1
ATOM 1711 O O . VAL A 1 260 ? 40.451 -15.789 31.980 1.00 42.77 301 VAL A O 1
ATOM 1715 N N . VAL A 1 261 ? 38.773 -15.547 30.488 1.00 43.48 302 VAL A N 1
ATOM 1716 C CA . VAL A 1 261 ? 37.872 -16.498 31.143 1.00 44.20 302 VAL A CA 1
ATOM 1717 C C . VAL A 1 261 ? 38.536 -17.865 31.303 1.00 44.65 302 VAL A C 1
ATOM 1718 O O . VAL A 1 261 ? 38.482 -18.458 32.374 1.00 44.71 302 VAL A O 1
ATOM 1722 N N . SER A 1 262 ? 39.185 -18.338 30.246 1.00 45.40 303 SER A N 1
ATOM 1723 C CA . SER A 1 262 ? 39.856 -19.633 30.266 1.00 46.48 303 SER A CA 1
ATOM 1724 C C . SER A 1 262 ? 41.003 -19.664 31.272 1.00 46.99 303 SER A C 1
ATOM 1725 O O . SER A 1 262 ? 41.230 -20.669 31.944 1.00 46.90 303 SER A O 1
ATOM 1728 N N . SER A 1 263 ? 41.711 -18.544 31.369 1.00 47.67 304 SER A N 1
ATOM 1729 C CA . SER A 1 263 ? 42.916 -18.438 32.174 1.00 48.04 304 SER A CA 1
ATOM 1730 C C . SER A 1 263 ? 42.601 -18.366 33.661 1.00 48.22 304 SER A C 1
ATOM 1731 O O . SER A 1 263 ? 43.319 -18.941 34.480 1.00 48.22 304 SER A O 1
ATOM 1734 N N . VAL A 1 264 ? 41.532 -17.651 34.003 1.00 48.31 305 VAL A N 1
ATOM 1735 C CA . VAL A 1 264 ? 41.147 -17.447 35.398 1.00 48.47 305 VAL A CA 1
ATOM 1736 C C . VAL A 1 264 ? 40.609 -18.731 36.005 1.00 48.89 305 VAL A C 1
ATOM 1737 O O . VAL A 1 264 ? 40.960 -19.093 37.126 1.00 49.03 305 VAL A O 1
ATOM 1741 N N . LEU A 1 265 ? 39.753 -19.416 35.256 1.00 49.61 306 LEU A N 1
ATOM 1742 C CA . LEU A 1 265 ? 39.405 -20.792 35.564 1.00 50.40 306 LEU A CA 1
ATOM 1743 C C . LEU A 1 265 ? 40.644 -21.615 35.237 1.00 51.09 306 LEU A C 1
ATOM 1744 O O . LEU A 1 265 ? 41.468 -21.194 34.433 1.00 51.29 306 LEU A O 1
ATOM 1749 N N . GLY A 1 266 ? 40.810 -22.771 35.860 1.00 52.05 307 GLY A N 1
ATOM 1750 C CA . GLY A 1 266 ? 41.986 -23.592 35.551 1.00 53.44 307 GLY A CA 1
ATOM 1751 C C . GLY A 1 266 ? 41.799 -24.324 34.235 1.00 54.31 307 GLY A C 1
ATOM 1752 O O . GLY A 1 266 ? 42.380 -25.392 34.018 1.00 54.45 307 GLY A O 1
ATOM 1753 N N . ALA A 1 267 ? 41.020 -23.718 33.340 1.00 55.03 308 ALA A N 1
ATOM 1754 C CA . ALA A 1 267 ? 40.294 -24.468 32.317 1.00 55.89 308 ALA A CA 1
ATOM 1755 C C . ALA A 1 267 ? 40.918 -24.516 30.929 1.00 56.41 308 ALA A C 1
ATOM 1756 O O . ALA A 1 267 ? 41.304 -23.488 30.374 1.00 56.65 308 ALA A O 1
ATOM 1758 N N . THR A 1 268 ? 40.990 -25.725 30.379 1.00 57.12 309 THR A N 1
ATOM 1759 C CA . THR A 1 268 ? 41.451 -25.953 29.012 1.00 57.86 309 THR A CA 1
ATOM 1760 C C . THR A 1 268 ? 40.407 -26.772 28.254 1.00 58.37 309 THR A C 1
ATOM 1761 O O . THR A 1 268 ? 39.954 -27.809 28.738 1.00 58.55 309 THR A O 1
ATOM 1765 N N . SER A 1 269 ? 40.028 -26.297 27.070 1.00 59.03 310 SER A N 1
ATOM 1766 C CA . SER A 1 269 ? 38.979 -26.935 26.274 1.00 59.63 310 SER A CA 1
ATOM 1767 C C . SER A 1 269 ? 39.513 -28.105 25.444 1.00 60.21 310 SER A C 1
ATOM 1768 O O . SER A 1 269 ? 40.519 -27.973 24.737 1.00 60.20 310 SER A O 1
ATOM 1771 N N . ILE A 1 270 ? 38.836 -29.249 25.545 1.00 60.97 311 ILE A N 1
ATOM 1772 C CA . ILE A 1 270 ? 39.179 -30.434 24.755 1.00 61.76 311 ILE A CA 1
ATOM 1773 C C . ILE A 1 270 ? 38.313 -30.507 23.501 1.00 62.21 311 ILE A C 1
ATOM 1774 O O . ILE A 1 270 ? 38.830 -30.523 22.381 1.00 62.56 311 ILE A O 1
ATOM 1779 N N . GLY A 1 271 ? 36.998 -30.558 23.704 1.00 62.61 312 GLY A N 1
ATOM 1780 C CA . GLY A 1 271 ? 36.036 -30.620 22.611 1.00 63.08 312 GLY A CA 1
ATOM 1781 C C . GLY A 1 271 ? 34.885 -29.662 22.824 1.00 63.46 312 GLY A C 1
ATOM 1782 O O . GLY A 1 271 ? 34.964 -28.758 23.653 1.00 63.48 312 GLY A O 1
ATOM 1783 N N . GLU A 1 272 ? 33.811 -29.867 22.067 1.00 63.96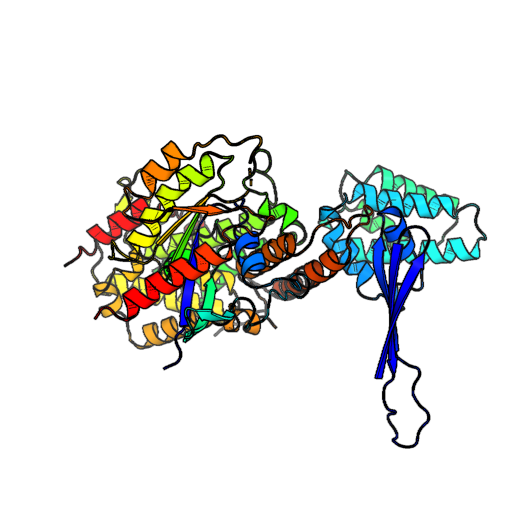 313 GLU A N 1
ATOM 1784 C CA . GLU A 1 272 ? 32.620 -29.023 22.138 1.00 64.37 313 GLU A CA 1
ATOM 1785 C C . GLU A 1 272 ? 31.743 -29.326 23.358 1.00 64.22 313 GLU A C 1
ATOM 1786 O O . GLU A 1 272 ? 30.917 -28.500 23.754 1.00 64.26 313 GLU A O 1
ATOM 1792 N N . GLY A 1 273 ? 31.931 -30.505 23.947 1.00 64.09 314 GLY A N 1
ATOM 1793 C CA . GLY A 1 273 ? 31.100 -30.971 25.056 1.00 64.06 314 GLY A CA 1
ATOM 1794 C C . GLY A 1 273 ? 31.285 -30.227 26.367 1.00 64.05 314 GLY A C 1
ATOM 1795 O O . GLY A 1 273 ? 32.413 -29.918 26.749 1.00 63.96 314 GLY A O 1
ATOM 1796 N N . PRO A 1 274 ? 30.172 -29.966 27.084 1.00 64.12 315 PRO A N 1
ATOM 1797 C CA . PRO A 1 274 ? 30.152 -29.202 28.337 1.00 64.19 315 PRO A CA 1
ATOM 1798 C C . PRO A 1 274 ? 30.974 -29.822 29.463 1.00 64.30 315 PRO A C 1
ATOM 1799 O O . PRO A 1 274 ? 31.232 -29.159 30.471 1.00 64.42 315 PRO A O 1
ATOM 1803 N N . ARG A 1 275 ? 31.375 -31.079 29.295 1.00 64.36 316 ARG A N 1
ATOM 1804 C CA . ARG A 1 275 ? 32.192 -31.763 30.291 1.00 64.47 316 ARG A CA 1
ATOM 1805 C C . ARG A 1 275 ? 33.605 -32.047 29.780 1.00 64.26 316 ARG A C 1
ATOM 1806 O O . ARG A 1 275 ? 34.442 -32.575 30.514 1.00 64.29 316 ARG A O 1
ATOM 1814 N N . GLU A 1 276 ? 33.869 -31.677 28.528 1.00 64.00 317 GLU A N 1
ATOM 1815 C CA . GLU A 1 276 ? 35.167 -31.927 27.899 1.00 63.73 317 GLU A CA 1
ATOM 1816 C C . GLU A 1 276 ? 36.160 -30.804 28.199 1.00 63.38 317 GLU A C 1
ATOM 1817 O O . GLU A 1 276 ? 36.623 -30.101 27.293 1.00 63.40 317 GLU A O 1
ATOM 1823 N N . VAL A 1 277 ? 36.479 -30.653 29.484 1.00 62.85 318 VAL A N 1
ATOM 1824 C CA . VAL A 1 277 ? 37.407 -29.631 29.968 1.00 62.26 318 VAL A CA 1
ATOM 1825 C C . VAL A 1 277 ? 38.347 -30.219 31.021 1.00 61.92 318 VAL A C 1
ATOM 1826 O O . VAL A 1 277 ? 37.903 -30.945 31.920 1.00 61.80 318 VAL A O 1
ATOM 1830 N N . THR A 1 278 ? 39.639 -29.906 30.895 1.00 61.41 319 THR A N 1
ATOM 1831 C CA . THR A 1 278 ? 40.640 -30.243 31.914 1.00 60.94 319 THR A CA 1
ATOM 1832 C C . THR A 1 278 ? 40.920 -29.030 32.797 1.00 60.49 319 THR A C 1
ATOM 1833 O O . THR A 1 278 ? 41.222 -27.942 32.301 1.00 60.56 319 THR A O 1
ATOM 1837 N N . VAL A 1 279 ? 40.820 -29.230 34.107 1.00 59.85 320 VAL A N 1
ATOM 1838 C CA . VAL A 1 279 ? 40.914 -28.143 35.074 1.00 59.13 320 VAL A CA 1
ATOM 1839 C C . VAL A 1 279 ? 42.158 -28.269 35.949 1.00 58.75 320 VAL A C 1
ATOM 1840 O O . VAL A 1 279 ? 42.391 -29.311 36.570 1.00 58.83 320 VAL A O 1
ATOM 1844 N N . ARG A 1 280 ? 42.958 -27.205 35.975 1.00 58.13 321 ARG A N 1
ATOM 1845 C CA . ARG A 1 280 ? 44.059 -27.072 36.924 1.00 57.61 321 ARG A CA 1
ATOM 1846 C C . ARG A 1 280 ? 43.506 -26.704 38.297 1.00 56.85 321 ARG A C 1
ATOM 1847 O O . ARG A 1 280 ? 42.728 -25.757 38.414 1.00 57.14 321 ARG A O 1
ATOM 1855 N N . PRO A 1 281 ? 43.902 -27.448 39.345 1.00 55.99 322 PRO A N 1
ATOM 1856 C CA . PRO A 1 281 ? 43.512 -27.050 40.700 1.00 55.11 322 PRO A CA 1
ATOM 1857 C C . PRO A 1 281 ? 44.174 -25.723 41.076 1.00 54.13 322 PRO A C 1
ATOM 1858 O O . PRO A 1 281 ? 45.371 -25.541 40.838 1.00 53.98 322 PRO A O 1
ATOM 1862 N N . LEU A 1 282 ? 43.391 -24.804 41.637 1.00 53.08 323 LEU A N 1
ATOM 1863 C CA . LEU A 1 282 ? 43.880 -23.473 41.998 1.00 52.07 323 LEU A CA 1
ATOM 1864 C C . LEU A 1 282 ? 43.243 -22.960 43.290 1.00 51.40 323 LEU A C 1
ATOM 1865 O O . LEU A 1 282 ? 42.019 -22.923 43.420 1.00 51.29 323 LEU A O 1
ATOM 1870 N N . ARG A 1 283 ? 44.084 -22.562 44.240 1.00 50.60 324 ARG A N 1
ATOM 1871 C CA . ARG A 1 283 ? 43.615 -21.935 45.471 1.00 49.90 324 ARG A CA 1
ATOM 1872 C C . ARG A 1 283 ? 43.191 -20.492 45.182 1.00 49.26 324 ARG A C 1
ATOM 1873 O O . ARG A 1 283 ? 43.682 -19.885 44.226 1.00 49.09 324 ARG A O 1
ATOM 1881 N N . PRO A 1 284 ? 42.264 -19.942 45.992 1.00 48.58 325 PRO A N 1
ATOM 1882 C CA . PRO A 1 284 ? 41.783 -18.578 45.769 1.00 48.07 325 PRO A CA 1
ATOM 1883 C C . PRO A 1 284 ? 42.869 -17.492 45.648 1.00 47.68 325 PRO A C 1
ATOM 1884 O O . PRO A 1 284 ? 42.727 -16.610 44.800 1.00 47.59 325 PRO A O 1
ATOM 1888 N N . PRO A 1 285 ? 43.943 -17.546 46.473 1.00 47.29 326 PRO A N 1
ATOM 1889 C CA . PRO A 1 285 ? 45.003 -16.553 46.261 1.00 46.86 326 PRO A CA 1
ATOM 1890 C C . PRO A 1 285 ? 45.749 -16.719 44.933 1.00 46.44 326 PRO A C 1
ATOM 1891 O O . PRO A 1 285 ? 46.168 -15.723 44.344 1.00 46.50 326 PRO A O 1
ATOM 1895 N N . GLN A 1 286 ? 45.908 -17.957 44.469 1.00 45.90 327 GLN A N 1
ATOM 1896 C CA . GLN A 1 286 ? 46.488 -18.224 43.151 1.00 45.46 327 GLN A CA 1
ATOM 1897 C C . GLN A 1 286 ? 45.597 -17.694 42.022 1.00 45.24 327 GLN A C 1
ATOM 1898 O O . GLN A 1 286 ? 46.092 -17.197 41.008 1.00 45.37 327 GLN A O 1
ATOM 1904 N N . ARG A 1 287 ? 44.284 -17.813 42.206 1.00 44.72 328 ARG A N 1
ATOM 1905 C CA . ARG A 1 287 ? 43.307 -17.383 41.211 1.00 44.39 328 ARG A CA 1
ATOM 1906 C C . ARG A 1 287 ? 43.202 -15.858 41.197 1.00 44.07 328 ARG A C 1
ATOM 1907 O O . ARG A 1 287 ? 42.935 -15.251 40.155 1.00 44.05 328 ARG A O 1
ATOM 1915 N N . ALA A 1 288 ? 43.430 -15.247 42.356 1.00 43.58 329 ALA A N 1
ATOM 1916 C CA . ALA A 1 288 ? 43.482 -13.793 42.461 1.00 43.16 329 ALA A CA 1
ATOM 1917 C C . ALA A 1 288 ? 44.640 -13.220 41.648 1.00 42.88 329 ALA A C 1
ATOM 1918 O O . ALA A 1 288 ? 44.508 -12.154 41.041 1.00 42.74 329 ALA A O 1
ATOM 1920 N N . ARG A 1 289 ? 45.766 -13.934 41.627 1.00 42.58 330 ARG A N 1
ATOM 1921 C CA . ARG A 1 289 ? 46.942 -13.463 40.898 1.00 42.43 330 ARG A CA 1
ATOM 1922 C C . ARG A 1 289 ? 46.662 -13.424 39.405 1.00 41.69 330 ARG A C 1
ATOM 1923 O O . ARG A 1 289 ? 47.095 -12.504 38.716 1.00 41.57 330 ARG A O 1
ATOM 1931 N N . LEU A 1 290 ? 45.910 -14.413 38.923 1.00 41.00 331 LEU A N 1
ATOM 1932 C CA . LEU A 1 290 ? 45.446 -14.432 37.541 1.00 40.20 331 LEU A CA 1
ATOM 1933 C C . LEU A 1 290 ? 44.526 -13.245 37.242 1.00 39.81 331 LEU A C 1
ATOM 1934 O O . LEU A 1 290 ? 44.661 -12.601 36.204 1.00 39.60 331 LEU A O 1
ATOM 1939 N N . LEU A 1 291 ? 43.607 -12.957 38.161 1.00 39.21 332 LEU A N 1
ATOM 1940 C CA . LEU A 1 291 ? 42.742 -11.790 38.047 1.00 39.02 332 LEU A CA 1
ATOM 1941 C C . LEU A 1 291 ? 43.556 -10.486 37.997 1.00 38.85 332 LEU A C 1
ATOM 1942 O O . LEU A 1 291 ? 43.334 -9.641 37.130 1.00 38.81 332 LEU A O 1
ATOM 1947 N N . GLU A 1 292 ? 44.498 -10.334 38.926 1.00 38.52 333 GLU A N 1
ATOM 1948 C CA . GLU A 1 292 ? 45.386 -9.163 38.958 1.00 38.37 333 GLU A CA 1
ATOM 1949 C C . GLU A 1 292 ? 46.275 -9.091 37.710 1.00 37.91 333 GLU A C 1
ATOM 1950 O O . GLU A 1 292 ? 46.647 -8.006 37.256 1.00 37.60 333 GLU A O 1
ATOM 1956 N N . LYS A 1 293 ? 46.608 -10.253 37.160 1.00 37.39 334 LYS A N 1
ATOM 1957 C CA . LYS A 1 293 ? 47.429 -10.305 35.969 1.00 37.23 334 LYS A CA 1
ATOM 1958 C C . LYS A 1 293 ? 46.699 -9.679 34.782 1.00 37.17 334 LYS A C 1
ATOM 1959 O O . LYS A 1 293 ? 47.269 -8.867 34.057 1.00 37.38 334 LYS A O 1
ATOM 1965 N N . TRP A 1 294 ? 45.434 -10.044 34.610 1.00 36.90 335 TRP A N 1
ATOM 1966 C CA . TRP A 1 294 ? 44.633 -9.523 33.520 1.00 36.84 335 TRP A CA 1
ATOM 1967 C C . TRP A 1 294 ? 44.262 -8.060 33.715 1.00 37.02 335 TRP A C 1
ATOM 1968 O O . TRP A 1 294 ? 44.153 -7.315 32.741 1.00 37.14 335 TRP A O 1
ATOM 1979 N N . ILE A 1 295 ? 44.073 -7.651 34.968 1.00 37.09 336 ILE A N 1
ATOM 1980 C CA . ILE A 1 295 ? 43.826 -6.246 35.288 1.00 37.02 336 ILE A CA 1
ATOM 1981 C C . ILE A 1 295 ? 45.024 -5.381 34.874 1.00 37.24 336 ILE A C 1
ATOM 1982 O O . ILE A 1 295 ? 44.852 -4.291 34.312 1.00 37.39 336 ILE A O 1
ATOM 1987 N N . ARG A 1 296 ? 46.230 -5.879 35.126 1.00 37.41 337 ARG A N 1
ATOM 1988 C CA . ARG A 1 296 ? 47.447 -5.160 34.742 1.00 37.77 337 ARG A CA 1
ATOM 1989 C C . ARG A 1 296 ? 47.591 -5.134 33.217 1.00 37.52 337 ARG A C 1
ATOM 1990 O O . ARG A 1 296 ? 47.907 -4.093 32.640 1.00 37.16 337 ARG A O 1
ATOM 1998 N N . VAL A 1 297 ? 47.329 -6.275 32.581 1.00 37.68 338 VAL A N 1
ATOM 1999 C CA . VAL A 1 297 ? 47.292 -6.378 31.116 1.00 38.03 338 VAL A CA 1
ATOM 2000 C C . VAL A 1 297 ? 46.320 -5.346 30.522 1.00 38.29 338 VAL A C 1
ATOM 2001 O O . VAL A 1 297 ? 46.670 -4.606 29.598 1.00 38.17 338 VAL A O 1
ATOM 2005 N N . ALA A 1 298 ? 45.113 -5.292 31.079 1.00 38.69 339 ALA A N 1
ATOM 2006 C CA . ALA A 1 298 ? 44.082 -4.358 30.641 1.00 39.24 339 ALA A CA 1
ATOM 2007 C C . ALA A 1 298 ? 44.540 -2.909 30.771 1.00 39.65 339 ALA A C 1
ATOM 2008 O O . ALA A 1 298 ? 44.355 -2.108 29.853 1.00 39.57 339 ALA A O 1
ATOM 2010 N N . GLU A 1 299 ? 45.147 -2.590 31.912 1.00 40.22 340 GLU A N 1
ATOM 2011 C CA . GLU A 1 299 ? 45.702 -1.263 32.161 1.00 40.69 340 GLU A CA 1
ATOM 2012 C C . GLU A 1 299 ? 46.818 -0.912 31.166 1.00 40.79 340 GLU A C 1
ATOM 2013 O O . GLU A 1 299 ? 46.901 0.224 30.690 1.00 41.03 340 GLU A O 1
ATOM 2019 N N . GLU A 1 300 ? 47.662 -1.886 30.840 1.00 40.76 341 GLU A N 1
ATOM 2020 C CA . GLU A 1 300 ? 48.710 -1.676 29.841 1.00 40.87 341 GLU A CA 1
ATOM 2021 C C . GLU A 1 300 ? 48.130 -1.429 28.440 1.00 40.85 341 GLU A C 1
ATOM 2022 O O . GLU A 1 300 ? 48.656 -0.604 27.684 1.00 40.90 341 GLU A O 1
ATOM 2028 N N . CYS A 1 301 ? 47.050 -2.140 28.103 1.00 40.55 342 CYS A N 1
ATOM 2029 C CA . CYS A 1 301 ? 46.329 -1.917 26.848 1.00 40.45 342 CYS A CA 1
ATOM 2030 C C . CYS A 1 301 ? 45.732 -0.508 26.815 1.00 40.66 342 CYS A C 1
ATOM 2031 O O . CYS A 1 301 ? 45.682 0.135 25.761 1.00 40.43 342 CYS A O 1
ATOM 2034 N N . ARG A 1 302 ? 45.278 -0.045 27.978 1.00 40.73 343 ARG A N 1
ATOM 2035 C CA . ARG A 1 302 ? 44.751 1.295 28.121 1.00 41.10 343 ARG A CA 1
ATOM 2036 C C . ARG A 1 302 ? 45.844 2.325 27.870 1.00 41.09 343 ARG A C 1
ATOM 2037 O O . ARG A 1 302 ? 45.592 3.366 27.261 1.00 41.18 343 ARG A O 1
ATOM 2045 N N . LEU A 1 303 ? 47.054 2.017 28.334 1.00 41.12 344 LEU A N 1
ATOM 2046 C CA . LEU A 1 303 ? 48.226 2.863 28.093 1.00 41.07 344 LEU A CA 1
ATOM 2047 C C . LEU A 1 303 ? 48.578 2.937 26.607 1.00 40.93 344 LEU A C 1
ATOM 2048 O O . LEU A 1 303 ? 48.942 4.000 26.106 1.00 41.04 344 LEU A O 1
ATOM 2053 N N . LEU A 1 304 ? 48.461 1.806 25.910 1.00 40.81 345 LEU A N 1
ATOM 2054 C CA . LEU A 1 304 ? 48.716 1.734 24.467 1.00 40.58 345 LEU A CA 1
ATOM 2055 C C . LEU A 1 304 ? 47.547 2.252 23.636 1.00 40.43 345 LEU A C 1
ATOM 2056 O O . LEU A 1 304 ? 47.665 2.409 22.417 1.00 40.43 345 LEU A O 1
ATOM 2061 N N . ARG A 1 305 ? 46.424 2.505 24.306 1.00 40.15 346 ARG A N 1
ATOM 2062 C CA . ARG 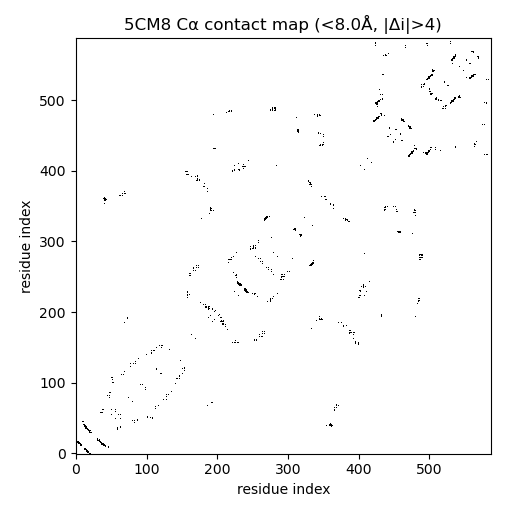A 1 305 ? 45.183 2.946 23.667 1.00 39.76 346 ARG A CA 1
ATOM 2063 C C . ARG A 1 305 ? 44.582 1.855 22.764 1.00 39.41 346 ARG A C 1
ATOM 2064 O O . ARG A 1 305 ? 43.898 2.137 21.780 1.00 39.25 346 ARG A O 1
ATOM 2072 N N . ASN A 1 306 ? 44.844 0.601 23.119 1.00 39.04 347 ASN A N 1
ATOM 2073 C CA . ASN A 1 306 ? 44.128 -0.516 22.531 1.00 38.71 347 ASN A CA 1
ATOM 2074 C C . ASN A 1 306 ? 42.836 -0.746 23.322 1.00 38.60 347 ASN A C 1
ATOM 2075 O O . ASN A 1 306 ? 42.756 -1.634 24.184 1.00 38.42 347 ASN A O 1
ATOM 2080 N N . PHE A 1 307 ? 41.833 0.074 23.015 1.00 38.36 348 PHE A N 1
ATOM 2081 C CA . PHE A 1 307 ? 40.557 0.069 23.728 1.00 38.26 348 PHE A CA 1
ATOM 2082 C C . PHE A 1 307 ? 39.722 -1.172 23.445 1.00 38.36 348 PHE A C 1
ATOM 2083 O O . PHE A 1 307 ? 38.968 -1.631 24.304 1.00 38.82 348 PHE A O 1
ATOM 2091 N N . SER A 1 308 ? 39.865 -1.728 22.251 1.00 38.47 349 SER A N 1
ATOM 2092 C CA . SER A 1 308 ? 39.219 -2.993 21.926 1.00 38.62 349 SER A CA 1
ATOM 2093 C C . SER A 1 308 ? 39.554 -4.082 22.958 1.00 38.79 349 SER A C 1
ATOM 2094 O O . SER A 1 308 ? 38.650 -4.659 23.566 1.00 39.01 349 SER A O 1
ATOM 2097 N N . SER A 1 309 ? 40.846 -4.342 23.160 1.00 38.90 350 SER A N 1
ATOM 2098 C CA . SER A 1 309 ? 41.300 -5.368 24.102 1.00 39.25 350 SER A CA 1
ATOM 2099 C C . SER A 1 309 ? 40.976 -5.042 25.556 1.00 39.08 350 SER A C 1
ATOM 2100 O O . SER A 1 309 ? 40.654 -5.946 26.329 1.00 39.10 350 SER A O 1
ATOM 2103 N N . VAL A 1 310 ? 41.060 -3.761 25.920 1.00 38.89 351 VAL A N 1
ATOM 2104 C CA . VAL A 1 310 ? 40.658 -3.315 27.251 1.00 38.74 351 VAL A CA 1
ATOM 2105 C C . VAL A 1 310 ? 39.251 -3.828 27.515 1.00 38.74 351 VAL A C 1
ATOM 2106 O O . VAL A 1 310 ? 39.006 -4.489 28.519 1.00 38.62 351 VAL A O 1
ATOM 2110 N N . TYR A 1 311 ? 38.348 -3.543 26.583 1.00 38.80 352 TYR A N 1
ATOM 2111 C CA . TYR A 1 311 ? 36.954 -3.931 26.718 1.00 39.05 352 TYR A CA 1
ATOM 2112 C C . TYR A 1 311 ? 36.747 -5.438 26.663 1.00 38.81 352 TYR A C 1
ATOM 2113 O O . TYR A 1 311 ? 35.822 -5.947 27.282 1.00 38.98 352 TYR A O 1
ATOM 2122 N N . ALA A 1 312 ? 37.604 -6.148 25.937 1.00 38.65 353 ALA A N 1
ATOM 2123 C CA . ALA A 1 312 ? 37.537 -7.608 25.911 1.00 38.66 353 ALA A CA 1
ATOM 2124 C C . ALA A 1 312 ? 37.922 -8.203 27.262 1.00 38.74 353 ALA A C 1
ATOM 2125 O O . ALA A 1 312 ? 37.233 -9.097 27.764 1.00 38.71 353 ALA A O 1
ATOM 2127 N N . VAL A 1 313 ? 39.009 -7.692 27.848 1.00 38.72 354 VAL A N 1
ATOM 2128 C CA . VAL A 1 313 ? 39.475 -8.143 29.160 1.00 38.70 354 VAL A CA 1
ATOM 2129 C C . VAL A 1 313 ? 38.443 -7.799 30.228 1.00 38.71 354 VAL A C 1
ATOM 2130 O O . VAL A 1 313 ? 38.048 -8.659 31.024 1.00 38.63 354 VAL A O 1
ATOM 2134 N N . VAL A 1 314 ? 38.012 -6.541 30.229 1.00 38.72 355 VAL A N 1
ATOM 2135 C CA . VAL A 1 314 ? 37.075 -6.035 31.227 1.00 38.87 355 VAL A CA 1
ATOM 2136 C C . VAL A 1 314 ? 35.766 -6.815 31.180 1.00 39.05 355 VAL A C 1
ATOM 2137 O O . VAL A 1 314 ? 35.270 -7.241 32.222 1.00 39.27 355 VAL A O 1
ATOM 2141 N N . SER A 1 315 ? 35.232 -7.017 29.975 1.00 39.04 356 SER A N 1
ATOM 2142 C CA . SER A 1 315 ? 33.998 -7.777 29.794 1.00 39.29 356 SER A CA 1
ATOM 2143 C C . SER A 1 315 ? 34.127 -9.192 30.338 1.00 39.14 356 SER A C 1
ATOM 2144 O O . SER A 1 315 ? 33.271 -9.647 31.086 1.00 38.95 356 SER A O 1
ATOM 2147 N N . ALA A 1 316 ? 35.205 -9.870 29.960 1.00 39.32 357 ALA A N 1
ATOM 2148 C CA . ALA A 1 316 ? 35.489 -11.212 30.441 1.00 39.73 357 ALA A CA 1
ATOM 2149 C C . ALA A 1 316 ? 35.546 -11.288 31.974 1.00 40.13 357 ALA A C 1
ATOM 2150 O O . ALA A 1 316 ? 34.956 -12.188 32.566 1.00 40.22 357 ALA A O 1
ATOM 2152 N N . LEU A 1 317 ? 36.228 -10.335 32.611 1.00 40.66 358 LEU A N 1
ATOM 2153 C CA . LEU A 1 317 ? 36.309 -10.289 34.083 1.00 41.18 358 LEU A CA 1
ATOM 2154 C C . LEU A 1 317 ? 34.979 -9.918 34.745 1.00 41.55 358 LEU A C 1
ATOM 2155 O O . LEU A 1 317 ? 34.788 -10.159 35.941 1.00 41.71 358 LEU A O 1
ATOM 2160 N N . GLN A 1 318 ? 34.080 -9.321 33.966 1.00 41.80 359 GLN A N 1
ATOM 2161 C CA . GLN A 1 318 ? 32.744 -8.960 34.434 1.00 42.41 359 GLN A CA 1
ATOM 2162 C C . GLN A 1 318 ? 31.686 -9.987 34.034 1.00 42.56 359 GLN A C 1
ATOM 2163 O O . GLN A 1 318 ? 30.540 -9.891 34.456 1.00 42.84 359 GLN A O 1
ATOM 2169 N N . SER A 1 319 ? 32.069 -10.961 33.213 1.00 42.96 360 SER A N 1
ATOM 2170 C CA . SER A 1 319 ? 31.137 -11.992 32.758 1.00 43.19 360 SER A CA 1
ATOM 2171 C C . SER A 1 319 ? 30.745 -12.912 33.912 1.00 43.49 360 SER A C 1
ATOM 2172 O O . SER A 1 319 ? 31.472 -13.015 34.905 1.00 43.52 360 SER A O 1
ATOM 2175 N N . SER A 1 320 ? 29.602 -13.580 33.768 1.00 43.81 361 SER A N 1
ATOM 2176 C CA . SER A 1 320 ? 28.974 -14.301 34.881 1.00 44.07 361 SER A CA 1
ATOM 2177 C C . SER A 1 320 ? 29.829 -15.396 35.532 1.00 43.94 361 SER A C 1
ATOM 2178 O O . SER A 1 320 ? 29.886 -15.449 36.755 1.00 43.94 361 SER A O 1
ATOM 2181 N N . PRO A 1 321 ? 30.515 -16.246 34.735 1.00 44.13 362 PRO A N 1
ATOM 2182 C CA . PRO A 1 321 ? 31.333 -17.288 35.379 1.00 44.33 362 PRO A CA 1
ATOM 2183 C C . PRO A 1 321 ? 32.583 -16.773 36.112 1.00 44.77 362 PRO A C 1
ATOM 2184 O O . PRO A 1 321 ? 33.231 -17.541 36.831 1.00 44.93 362 PRO A O 1
ATOM 2188 N N . ILE A 1 322 ? 32.924 -15.500 35.928 1.00 44.99 363 ILE A N 1
ATOM 2189 C CA . ILE A 1 322 ? 34.089 -14.925 36.602 1.00 45.45 363 ILE A CA 1
ATOM 2190 C C . ILE A 1 322 ? 33.650 -13.994 37.729 1.00 45.85 363 ILE A C 1
ATOM 2191 O O . ILE A 1 322 ? 34.294 -13.934 38.778 1.00 45.83 363 ILE A O 1
ATOM 2196 N N . HIS A 1 323 ? 32.543 -13.289 37.503 1.00 46.36 364 HIS A N 1
ATOM 2197 C CA . HIS A 1 323 ? 31.928 -12.416 38.499 1.00 46.93 364 HIS A CA 1
ATOM 2198 C C . HIS A 1 323 ? 31.424 -13.197 39.724 1.00 47.52 364 HIS A C 1
ATOM 2199 O O . HIS A 1 323 ? 31.353 -12.654 40.832 1.00 47.50 364 HIS A O 1
ATOM 2206 N N . ARG A 1 324 ? 31.078 -14.466 39.515 1.00 48.15 365 ARG A N 1
ATOM 2207 C CA . ARG A 1 324 ? 30.627 -15.351 40.590 1.00 48.85 365 ARG A CA 1
ATOM 2208 C C . ARG A 1 324 ? 31.707 -15.653 41.625 1.00 49.25 365 ARG A C 1
ATOM 2209 O O . ARG A 1 324 ? 31.395 -15.852 42.796 1.00 49.46 365 ARG A O 1
ATOM 2217 N N . LEU A 1 325 ? 32.965 -15.705 41.187 1.00 49.66 366 LEU A N 1
ATOM 2218 C CA . LEU A 1 325 ? 34.078 -16.148 42.035 1.00 50.12 366 LEU A CA 1
ATOM 2219 C C . LEU A 1 325 ? 34.410 -15.143 43.141 1.00 50.50 366 LEU A C 1
ATOM 2220 O O . LEU A 1 325 ? 35.391 -14.399 43.053 1.00 50.55 366 LEU A O 1
ATOM 2225 N N . ARG A 1 326 ? 33.586 -15.140 44.187 1.00 50.94 367 ARG A N 1
ATOM 2226 C CA . ARG A 1 326 ? 33.691 -14.163 45.268 1.00 51.34 367 ARG A CA 1
ATOM 2227 C C . ARG A 1 326 ? 34.934 -14.347 46.136 1.00 51.22 367 ARG A C 1
ATOM 2228 O O . ARG A 1 326 ? 35.502 -13.364 46.622 1.00 51.40 367 ARG A O 1
ATOM 2236 N N . ALA A 1 327 ? 35.350 -15.600 46.320 1.00 51.01 368 ALA A N 1
ATOM 2237 C CA . ALA A 1 327 ? 36.550 -15.919 47.093 1.00 50.91 368 ALA A CA 1
ATOM 2238 C C . ALA A 1 327 ? 37.799 -15.390 46.395 1.00 50.98 368 ALA A C 1
ATOM 2239 O O . ALA A 1 327 ? 38.663 -14.780 47.032 1.00 51.00 368 ALA A O 1
ATOM 2241 N N . ALA A 1 328 ? 37.872 -15.622 45.084 1.00 50.97 369 ALA A N 1
ATOM 2242 C CA . ALA A 1 328 ? 38.970 -15.145 44.242 1.00 50.93 369 ALA A CA 1
ATOM 2243 C C . ALA A 1 328 ? 39.101 -13.622 44.273 1.00 50.93 369 ALA A C 1
ATOM 2244 O O . ALA A 1 328 ? 40.203 -13.088 44.444 1.00 50.87 369 ALA A O 1
ATOM 2246 N N . TRP A 1 329 ? 37.974 -12.932 44.111 1.00 50.84 370 TRP A N 1
ATOM 2247 C CA . TRP A 1 329 ? 37.954 -11.476 44.166 1.00 50.87 370 TRP A CA 1
ATOM 2248 C C . TRP A 1 329 ? 38.340 -10.978 45.553 1.00 51.09 370 TRP A C 1
ATOM 2249 O O . TRP A 1 329 ? 38.973 -9.926 45.685 1.00 51.13 370 TRP A O 1
ATOM 2260 N N . GLY A 1 330 ? 37.967 -11.748 46.577 1.00 51.25 371 GLY A N 1
ATOM 2261 C CA . GLY A 1 330 ? 38.306 -11.437 47.969 1.00 51.33 371 GLY A CA 1
ATOM 2262 C C . GLY A 1 330 ? 39.798 -11.437 48.262 1.00 51.50 371 GLY A C 1
ATOM 2263 O O . GLY A 1 330 ? 40.268 -10.663 49.096 1.00 51.72 371 GLY A O 1
ATOM 2264 N N . GLU A 1 331 ? 40.542 -12.304 47.577 1.00 51.51 372 GLU A N 1
ATOM 2265 C CA . GLU A 1 331 ? 42.004 -12.355 47.701 1.00 51.57 372 GLU A CA 1
ATOM 2266 C C . GLU A 1 331 ? 42.741 -11.288 46.877 1.00 51.49 372 GLU A C 1
ATOM 2267 O O . GLU A 1 331 ? 43.957 -11.151 46.991 1.00 51.35 372 GLU A O 1
ATOM 2273 N N . THR A 1 332 ? 42.006 -10.546 46.051 1.00 51.69 373 THR A N 1
ATOM 2274 C CA . THR A 1 332 ? 42.587 -9.529 45.165 1.00 52.08 373 THR A CA 1
ATOM 2275 C C . THR A 1 332 ? 43.010 -8.263 45.922 1.00 52.14 373 THR A C 1
ATOM 2276 O O . THR A 1 332 ? 42.252 -7.741 46.743 1.00 52.33 373 THR A O 1
ATOM 2280 N N . THR A 1 333 ? 44.220 -7.781 45.634 1.00 52.21 374 THR A N 1
ATOM 2281 C CA . THR A 1 333 ? 44.742 -6.528 46.194 1.00 52.32 374 THR A CA 1
ATOM 2282 C C . THR A 1 333 ? 43.801 -5.364 45.890 1.00 52.37 374 THR A C 1
ATOM 2283 O O . THR A 1 333 ? 43.228 -5.286 44.800 1.00 52.53 374 THR A O 1
ATOM 2287 N N . ARG A 1 334 ? 43.647 -4.466 46.860 1.00 52.54 375 ARG A N 1
ATOM 2288 C CA . ARG A 1 334 ? 42.800 -3.279 46.706 1.00 52.83 375 ARG A CA 1
ATOM 2289 C C . ARG A 1 334 ? 43.280 -2.354 45.584 1.00 52.58 375 ARG A C 1
ATOM 2290 O O . ARG A 1 334 ? 42.466 -1.744 44.893 1.00 52.65 375 ARG A O 1
ATOM 2298 N N . ASP A 1 335 ? 44.596 -2.262 45.405 1.00 52.48 376 ASP A N 1
ATOM 2299 C CA . ASP A 1 335 ? 45.180 -1.491 44.310 1.00 52.38 376 ASP A CA 1
ATOM 2300 C C . ASP A 1 335 ? 44.654 -1.993 42.967 1.00 52.06 376 ASP A C 1
ATOM 2301 O O . ASP A 1 335 ? 44.263 -1.196 42.111 1.00 51.95 376 ASP A O 1
ATOM 2306 N N . SER A 1 336 ? 44.634 -3.318 42.809 1.00 51.63 377 SER A N 1
ATOM 2307 C CA . SER A 1 336 ? 44.157 -3.970 41.593 1.00 51.25 377 SER A CA 1
ATOM 2308 C C . SER A 1 336 ? 42.664 -3.766 41.361 1.00 50.94 377 SER A C 1
ATOM 2309 O O . SER A 1 336 ? 42.228 -3.610 40.222 1.00 50.88 377 SER A O 1
ATOM 2312 N N . LEU A 1 337 ? 41.886 -3.772 42.441 1.00 50.60 378 LEU A N 1
ATOM 2313 C CA . LEU A 1 337 ? 40.443 -3.550 42.353 1.00 50.21 378 LEU A CA 1
ATOM 2314 C C . LEU A 1 337 ? 40.086 -2.108 42.003 1.00 50.01 378 LEU A C 1
ATOM 2315 O O . LEU A 1 337 ? 39.085 -1.863 41.336 1.00 49.90 378 LEU A O 1
ATOM 2320 N N . ARG A 1 338 ? 40.900 -1.163 42.461 1.00 50.03 379 ARG A N 1
ATOM 2321 C CA . ARG A 1 338 ? 40.716 0.249 42.128 1.00 50.26 379 ARG A CA 1
ATOM 2322 C C . ARG A 1 338 ? 40.924 0.470 40.641 1.00 50.25 379 ARG A C 1
ATOM 2323 O O . ARG A 1 338 ? 40.120 1.143 39.989 1.00 50.36 379 ARG A O 1
ATOM 2331 N N . VAL A 1 339 ? 42.011 -0.098 40.120 1.00 50.02 380 VAL A N 1
ATOM 2332 C CA . VAL A 1 339 ? 42.322 -0.025 38.700 1.00 49.97 380 VAL A CA 1
ATOM 2333 C C . VAL A 1 339 ? 41.189 -0.666 37.897 1.00 50.13 380 VAL A C 1
ATOM 2334 O O . VAL A 1 339 ? 40.696 -0.078 36.929 1.00 50.05 380 VAL A O 1
ATOM 2338 N N . PHE A 1 340 ? 40.763 -1.851 38.325 1.00 50.23 381 PHE A N 1
ATOM 2339 C CA . PHE A 1 340 ? 39.689 -2.567 37.651 1.00 50.63 381 PHE A CA 1
ATOM 2340 C C . PHE A 1 340 ? 38.383 -1.763 37.603 1.00 51.10 381 PHE A C 1
ATOM 2341 O O . PHE A 1 340 ? 37.773 -1.644 36.539 1.00 51.17 381 PHE A O 1
ATOM 2349 N N . SER A 1 341 ? 37.971 -1.218 38.750 1.00 51.56 382 SER A N 1
ATOM 2350 C CA . SER A 1 341 ? 36.797 -0.345 38.837 1.00 52.07 382 SER A CA 1
ATOM 2351 C C . SER A 1 341 ? 36.908 0.828 37.880 1.00 52.54 382 SER A C 1
ATOM 2352 O O . SER A 1 341 ? 35.935 1.191 37.212 1.00 52.66 382 SER A O 1
ATOM 2355 N N . SER A 1 342 ? 38.104 1.410 37.821 1.00 52.88 383 SER A N 1
ATOM 2356 C CA . SER A 1 342 ? 38.375 2.554 36.966 1.00 53.24 383 SER A CA 1
ATOM 2357 C C . SER A 1 342 ? 38.286 2.176 35.486 1.00 53.60 383 SER A C 1
ATOM 2358 O O . SER A 1 342 ? 37.836 2.978 34.666 1.00 53.66 383 SER A O 1
ATOM 2361 N N . LEU A 1 343 ? 38.698 0.952 35.154 1.00 53.93 384 LEU A N 1
ATOM 2362 C CA . LEU A 1 343 ? 38.607 0.454 33.784 1.00 54.31 384 LEU A CA 1
ATOM 2363 C C . LEU A 1 343 ? 37.161 0.164 33.398 1.00 54.82 384 LEU A C 1
ATOM 2364 O O . LEU A 1 343 ? 36.766 0.359 32.244 1.00 54.86 384 LEU A O 1
ATOM 2369 N N . CYS A 1 344 ? 36.381 -0.301 34.374 1.00 55.38 385 CYS A N 1
ATOM 2370 C CA . CYS A 1 344 ? 34.974 -0.622 34.162 1.00 55.91 385 CYS A CA 1
ATOM 2371 C C . CYS A 1 344 ? 34.132 0.620 33.914 1.00 56.39 385 CYS A C 1
ATOM 2372 O O . CYS A 1 344 ? 33.217 0.587 33.090 1.00 56.46 385 CYS A O 1
ATOM 2375 N N . GLN A 1 345 ? 34.440 1.707 34.623 1.00 57.02 386 GLN A N 1
ATOM 2376 C CA . GLN A 1 345 ? 33.717 2.968 34.454 1.00 57.89 386 GLN A CA 1
ATOM 2377 C C . GLN A 1 345 ? 33.944 3.530 33.056 1.00 58.18 386 GLN A C 1
ATOM 2378 O O . GLN A 1 345 ? 33.040 4.119 32.462 1.00 58.36 386 GLN A O 1
ATOM 2384 N N . ILE A 1 346 ? 35.151 3.327 32.538 1.00 58.59 387 ILE A N 1
ATOM 2385 C CA . ILE A 1 346 ? 35.522 3.791 31.210 1.00 59.13 387 ILE A CA 1
ATOM 2386 C C . ILE A 1 346 ? 34.623 3.179 30.135 1.00 59.50 387 ILE A C 1
ATOM 2387 O O . ILE A 1 346 ? 34.165 3.877 29.228 1.00 59.50 387 ILE A O 1
ATOM 2392 N N . PHE A 1 347 ? 34.348 1.886 30.257 1.00 60.09 388 PHE A N 1
ATOM 2393 C CA . PHE A 1 347 ? 33.573 1.185 29.243 1.00 60.81 388 PHE A CA 1
ATOM 2394 C C . PHE A 1 347 ? 32.133 0.861 29.645 1.00 61.23 388 PHE A C 1
ATOM 2395 O O . PHE A 1 347 ? 31.538 -0.095 29.142 1.00 61.35 388 PHE A O 1
ATOM 2403 N N . SER A 1 348 ? 31.569 1.666 30.540 1.00 61.70 389 SER A N 1
ATOM 2404 C CA . SER A 1 348 ? 30.168 1.513 30.907 1.00 62.23 389 SER A CA 1
ATOM 2405 C C . SER A 1 348 ? 29.263 2.004 29.777 1.00 62.56 389 SER A C 1
ATOM 2406 O O . SER A 1 348 ? 29.659 2.850 28.971 1.00 62.62 389 SER A O 1
ATOM 2409 N N . GLU A 1 349 ? 28.049 1.465 29.735 1.00 62.88 390 GLU A N 1
ATOM 2410 C CA . GLU A 1 349 ? 27.060 1.813 28.721 1.00 63.19 390 GLU A CA 1
ATOM 2411 C C . GLU A 1 349 ? 26.417 3.163 29.015 1.00 63.11 390 GLU A C 1
ATOM 2412 O O . GLU A 1 349 ? 25.749 3.740 28.154 1.00 63.05 390 GLU A O 1
ATOM 2418 N N . GLU A 1 350 ? 26.622 3.650 30.237 1.00 63.19 391 GLU A N 1
ATOM 2419 C CA . GLU A 1 350 ? 26.062 4.921 30.704 1.00 63.37 391 GLU A CA 1
ATOM 2420 C C . GLU A 1 350 ? 26.196 6.048 29.688 1.00 63.14 391 GLU A C 1
ATOM 2421 O O . GLU A 1 350 ? 27.246 6.207 29.053 1.00 63.23 391 GLU A O 1
ATOM 2427 N N . ASP A 1 351 ? 25.114 6.812 29.540 1.00 62.80 392 ASP A N 1
ATOM 2428 C CA . ASP A 1 351 ? 25.054 7.966 28.640 1.00 62.50 392 ASP A CA 1
ATOM 2429 C C . ASP A 1 351 ? 25.608 7.650 27.242 1.00 62.18 392 ASP A C 1
ATOM 2430 O O . ASP A 1 351 ? 26.463 8.373 26.722 1.00 62.14 392 ASP A O 1
ATOM 2435 N N . ASN A 1 352 ? 25.114 6.558 26.655 1.00 61.69 393 ASN A N 1
ATOM 2436 C CA . ASN A 1 352 ? 25.520 6.098 25.320 1.00 61.29 393 ASN A CA 1
ATOM 2437 C C . ASN A 1 352 ? 27.043 6.005 25.137 1.00 61.19 393 ASN A C 1
ATOM 2438 O O . ASN A 1 352 ? 27.600 6.553 24.179 1.00 61.26 393 ASN A O 1
ATOM 2443 N N . TYR A 1 353 ? 27.699 5.320 26.077 1.00 60.82 394 TYR A N 1
ATOM 2444 C CA . TYR A 1 353 ? 29.148 5.071 26.050 1.00 60.53 394 TYR A CA 1
ATOM 2445 C C . TYR A 1 353 ? 29.999 6.338 25.942 1.00 60.28 394 TYR A C 1
ATOM 2446 O O . TYR A 1 353 ? 31.101 6.305 25.384 1.00 60.25 394 TYR A O 1
ATOM 2455 N N . SER A 1 354 ? 29.499 7.443 26.487 1.00 59.94 395 SER A N 1
ATOM 2456 C CA . SER A 1 354 ? 30.181 8.733 26.368 1.00 59.63 395 SER A CA 1
ATOM 2457 C C . SER A 1 354 ? 31.651 8.675 26.792 1.00 59.38 395 SER A C 1
ATOM 2458 O O . SER A 1 354 ? 32.503 9.273 26.136 1.00 59.36 395 SER A O 1
ATOM 2461 N N . GLN A 1 355 ? 31.942 7.937 27.864 1.00 59.07 396 GLN A N 1
ATOM 2462 C CA . GLN A 1 355 ? 33.305 7.840 28.398 1.00 58.83 396 GLN A CA 1
ATOM 2463 C C . GLN A 1 355 ? 34.295 7.126 27.468 1.00 58.64 396 GLN A C 1
ATOM 2464 O O . GLN A 1 355 ? 35.474 7.488 27.422 1.00 58.59 396 GLN A O 1
ATOM 2470 N N . SER A 1 356 ? 33.824 6.127 26.724 1.00 58.23 397 SER A N 1
ATOM 2471 C CA . SER A 1 356 ? 34.686 5.447 25.758 1.00 57.88 397 SER A CA 1
ATOM 2472 C C . SER A 1 356 ? 34.701 6.169 24.411 1.00 57.72 397 SER A C 1
ATOM 2473 O O . SER A 1 356 ? 35.727 6.195 23.735 1.00 57.63 397 SER A O 1
ATOM 2476 N N . ARG A 1 357 ? 33.565 6.759 24.036 1.00 57.71 398 ARG A N 1
ATOM 2477 C CA . ARG A 1 357 ? 33.459 7.567 22.817 1.00 57.61 398 ARG A CA 1
ATOM 2478 C C . ARG A 1 357 ? 34.372 8.789 22.860 1.00 58.04 398 ARG A C 1
ATOM 2479 O O . ARG A 1 357 ? 34.926 9.191 21.836 1.00 58.15 398 ARG A O 1
ATOM 2487 N N . GLU A 1 358 ? 34.514 9.376 24.047 1.00 58.47 399 GLU A N 1
ATOM 2488 C CA . GLU A 1 358 ? 35.292 10.597 24.236 1.00 59.09 399 GLU A CA 1
ATOM 2489 C C . GLU A 1 358 ? 36.798 10.356 24.134 1.00 59.24 399 GLU A C 1
ATOM 2490 O O . GLU A 1 358 ? 37.521 11.184 23.574 1.00 59.36 399 GLU A O 1
ATOM 2496 N N . LEU A 1 359 ? 37.258 9.225 24.673 1.00 59.42 400 LEU A N 1
ATOM 2497 C CA . LEU A 1 359 ? 38.688 8.894 24.718 1.00 59.74 400 LEU A CA 1
ATOM 2498 C C . LEU A 1 359 ? 39.342 8.827 23.341 1.00 60.19 400 LEU A C 1
ATOM 2499 O O . LEU A 1 359 ? 40.555 9.001 23.216 1.00 60.20 400 LEU A O 1
ATOM 2504 N N . LEU A 1 360 ? 38.534 8.579 22.316 1.00 60.84 401 LEU A N 1
ATOM 2505 C CA . LEU A 1 360 ? 39.011 8.558 20.934 1.00 61.56 401 LEU A CA 1
ATOM 2506 C C . LEU A 1 360 ? 39.307 9.976 20.426 1.00 62.09 401 LEU A C 1
ATOM 2507 O O . LEU A 1 360 ? 40.460 10.288 20.093 1.00 62.53 401 LEU A O 1
ATOM 2512 N N . THR A 1 361 ? 38.269 10.818 20.393 1.00 62.40 402 THR A N 1
ATOM 2513 C CA . THR A 1 361 ? 38.357 12.235 19.999 1.00 62.69 402 THR A CA 1
ATOM 2514 C C . THR A 1 361 ? 39.744 12.858 20.162 1.00 62.68 402 THR A C 1
ATOM 2515 O O . THR A 1 361 ? 40.304 13.400 19.209 1.00 62.79 402 THR A O 1
ATOM 2519 N N . ARG A 1 379 ? 60.408 3.465 31.094 1.00 74.17 420 ARG A N 1
ATOM 2520 C CA . ARG A 1 379 ? 60.343 2.013 30.966 1.00 74.22 420 ARG A CA 1
ATOM 2521 C C . ARG A 1 379 ? 60.441 1.576 29.503 1.00 74.19 420 ARG A C 1
ATOM 2522 O O . ARG A 1 379 ? 61.223 0.682 29.169 1.00 74.29 420 ARG A O 1
ATOM 2530 N N . SER A 1 380 ? 59.636 2.206 28.645 1.00 74.00 421 SER A N 1
ATOM 2531 C CA . SER A 1 380 ? 59.607 1.895 27.214 1.00 73.68 421 SER A CA 1
ATOM 2532 C C . SER A 1 380 ? 60.576 2.772 26.424 1.00 73.38 421 SER A C 1
ATOM 2533 O O . SER A 1 380 ? 60.938 3.873 26.858 1.00 73.43 421 SER A O 1
ATOM 2536 N N . GLY A 1 381 ? 60.993 2.271 25.263 1.00 72.84 422 GLY A N 1
ATOM 2537 C CA . GLY A 1 381 ? 61.877 3.013 24.371 1.00 72.04 422 GLY A CA 1
ATOM 2538 C C . GLY A 1 381 ? 61.084 3.834 23.379 1.00 71.41 422 GLY A C 1
ATOM 2539 O O . GLY A 1 381 ? 60.189 4.590 23.768 1.00 71.49 422 GLY A O 1
ATOM 2540 N N . PHE A 1 382 ? 61.411 3.683 22.097 1.00 70.68 423 PHE A N 1
ATOM 2541 C CA . PHE A 1 382 ? 60.707 4.406 21.039 1.00 69.86 423 PHE A CA 1
ATOM 2542 C C . PHE A 1 382 ? 59.403 3.723 20.655 1.00 69.11 423 PHE A C 1
ATOM 2543 O O . PHE A 1 382 ? 59.345 2.908 19.731 1.00 69.05 423 PHE A O 1
ATOM 2551 N N . ARG A 1 383 ? 58.362 4.077 21.399 1.00 68.11 424 ARG A N 1
ATOM 2552 C CA . ARG A 1 383 ? 57.049 3.479 21.266 1.00 67.13 424 ARG A CA 1
ATOM 2553 C C . ARG A 1 383 ? 56.162 4.478 20.540 1.00 66.12 424 ARG A C 1
ATOM 2554 O O . ARG A 1 383 ? 55.849 5.548 21.077 1.00 66.15 424 ARG A O 1
ATOM 2562 N N . GLY A 1 384 ? 55.780 4.135 19.312 1.00 64.69 425 GLY A N 1
ATOM 2563 C CA . GLY A 1 384 ? 54.909 4.982 18.507 1.00 62.78 425 GLY A CA 1
ATOM 2564 C C . GLY A 1 384 ? 53.498 5.028 19.064 1.00 61.45 425 GLY A C 1
ATOM 2565 O O . GLY A 1 384 ? 53.046 4.085 19.722 1.00 61.66 425 GLY A O 1
ATOM 2566 N N . GLY A 1 385 ? 52.808 6.135 18.808 1.00 59.91 426 GLY A N 1
ATOM 2567 C CA . GLY A 1 385 ? 51.432 6.306 19.255 1.00 57.66 426 GLY A CA 1
ATOM 2568 C C . GLY A 1 385 ? 50.459 5.709 18.261 1.00 56.05 426 GLY A C 1
ATOM 2569 O O . GLY A 1 385 ? 50.512 6.012 17.070 1.00 56.08 426 GLY A O 1
ATOM 2570 N N . GLY A 1 386 ? 49.578 4.844 18.750 1.00 54.40 427 GLY A N 1
ATOM 2571 C CA . GLY A 1 386 ? 48.503 4.308 17.934 1.00 52.12 427 GLY A CA 1
ATOM 2572 C C . GLY A 1 386 ? 47.178 4.313 18.667 1.00 50.68 427 GLY A C 1
ATOM 2573 O O . GLY A 1 386 ? 47.054 4.889 19.749 1.00 50.50 427 GLY A O 1
ATOM 2574 N N . VAL A 1 387 ? 46.183 3.671 18.062 1.00 49.26 428 VAL A N 1
ATOM 2575 C CA . VAL A 1 387 ? 44.870 3.502 18.670 1.00 47.87 428 VAL A CA 1
ATOM 2576 C C . VAL A 1 387 ? 44.195 2.271 18.075 1.00 47.06 428 VAL A C 1
ATOM 2577 O O . VAL A 1 387 ? 44.369 1.977 16.894 1.00 46.87 428 VAL A O 1
ATOM 2581 N N . VAL A 1 388 ? 43.462 1.535 18.907 1.00 46.03 429 VAL A N 1
ATOM 2582 C CA . VAL A 1 388 ? 42.539 0.511 18.423 1.00 45.11 429 VAL A CA 1
ATOM 2583 C C . VAL A 1 388 ? 41.202 0.666 19.152 1.00 44.56 429 VAL A C 1
ATOM 2584 O O . VAL A 1 388 ? 41.087 0.294 20.321 1.00 44.61 429 VAL A O 1
ATOM 2588 N N . PRO A 1 389 ? 40.187 1.217 18.463 1.00 43.95 430 PRO A N 1
ATOM 2589 C CA . PRO A 1 389 ? 38.879 1.380 19.095 1.00 43.51 430 PRO A CA 1
ATOM 2590 C C . PRO A 1 389 ? 38.118 0.062 19.201 1.00 43.12 430 PRO A C 1
ATOM 2591 O O . PRO A 1 389 ? 38.369 -0.866 18.429 1.00 43.09 430 PRO A O 1
ATOM 2595 N N . TYR A 1 390 ? 37.207 -0.016 20.165 1.00 42.78 431 TYR A N 1
ATOM 2596 C CA . TYR A 1 390 ? 36.237 -1.098 20.212 1.00 42.32 431 TYR A CA 1
ATOM 2597 C C . TYR A 1 390 ? 35.230 -0.864 19.087 1.00 42.19 431 TYR A C 1
ATOM 2598 O O . TYR A 1 390 ? 34.540 0.159 19.065 1.00 42.32 431 TYR A O 1
ATOM 2607 N N . LEU A 1 391 ? 35.161 -1.806 18.151 1.00 41.87 432 LEU A N 1
ATOM 2608 C 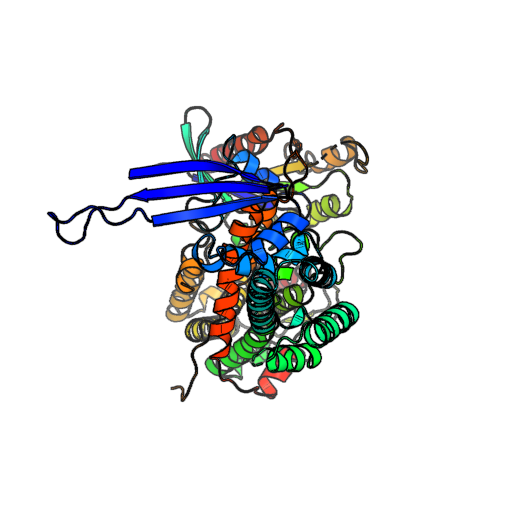CA . LEU A 1 391 ? 34.403 -1.602 16.917 1.00 41.52 432 LEU A CA 1
ATOM 2609 C C . LEU A 1 391 ? 32.894 -1.646 17.118 1.00 41.50 432 LEU A C 1
ATOM 2610 O O . LEU A 1 391 ? 32.149 -0.983 16.390 1.00 41.52 432 LEU A O 1
ATOM 2615 N N . GLY A 1 392 ? 32.455 -2.429 18.102 1.00 41.34 433 GLY A N 1
ATOM 2616 C CA . GLY A 1 392 ? 31.030 -2.624 18.385 1.00 41.13 433 GLY A CA 1
ATOM 2617 C C . GLY A 1 392 ? 30.200 -1.355 18.396 1.00 41.01 433 GLY A C 1
ATOM 2618 O O . GLY A 1 392 ? 29.147 -1.291 17.762 1.00 40.84 433 GLY A O 1
ATOM 2619 N N . THR A 1 393 ? 30.689 -0.345 19.111 1.00 41.15 434 THR A N 1
ATOM 2620 C CA . THR A 1 393 ? 30.035 0.962 19.199 1.00 41.28 434 THR A CA 1
ATOM 2621 C C . THR A 1 393 ? 29.777 1.571 17.812 1.00 41.65 434 THR A C 1
ATOM 2622 O O . THR A 1 393 ? 28.709 2.125 17.566 1.00 41.95 434 THR A O 1
ATOM 2626 N N . PHE A 1 394 ? 30.745 1.445 16.906 1.00 41.97 435 PHE A N 1
ATOM 2627 C CA . PHE A 1 394 ? 30.587 1.918 15.531 1.00 42.18 435 PHE A CA 1
ATOM 2628 C C . PHE A 1 394 ? 29.550 1.089 14.772 1.00 42.90 435 PHE A C 1
ATOM 2629 O O . PHE A 1 394 ? 28.706 1.640 14.059 1.00 43.02 435 PHE A O 1
ATOM 2637 N N . LEU A 1 395 ? 29.610 -0.232 14.934 1.00 43.57 436 LEU A N 1
ATOM 2638 C CA . LEU A 1 395 ? 28.630 -1.123 14.312 1.00 44.46 436 LEU A CA 1
ATOM 2639 C C . LEU A 1 395 ? 27.198 -0.849 14.805 1.00 45.10 436 LEU A C 1
ATOM 2640 O O . LEU A 1 395 ? 26.244 -0.909 14.026 1.00 45.13 436 LEU A O 1
ATOM 2645 N N . LYS A 1 396 ? 27.056 -0.531 16.089 1.00 45.95 437 LYS A N 1
ATOM 2646 C CA . LYS A 1 396 ? 25.753 -0.175 16.645 1.00 47.09 437 LYS A CA 1
ATOM 2647 C C . LYS A 1 396 ? 25.205 1.091 15.988 1.00 47.56 437 LYS A C 1
ATOM 2648 O O . LYS A 1 396 ? 24.038 1.135 15.598 1.00 47.67 437 LYS A O 1
ATOM 2654 N N . ASP A 1 397 ? 26.056 2.107 15.861 1.00 48.07 438 ASP A N 1
ATOM 2655 C CA . ASP A 1 397 ? 25.663 3.373 15.255 1.00 48.72 438 ASP A CA 1
ATOM 2656 C C . ASP A 1 397 ? 25.185 3.173 13.818 1.00 49.11 438 ASP A C 1
ATOM 2657 O O . ASP A 1 397 ? 24.132 3.674 13.432 1.00 49.12 438 ASP A O 1
ATOM 2662 N N . LEU A 1 398 ? 25.955 2.416 13.042 1.00 49.73 439 LEU A N 1
ATOM 2663 C CA . LEU A 1 398 ? 25.669 2.212 11.627 1.00 50.28 439 LEU A CA 1
ATOM 2664 C C . LEU A 1 398 ? 24.429 1.357 11.370 1.00 50.80 439 LEU A C 1
ATOM 2665 O O . LEU A 1 398 ? 23.669 1.639 10.442 1.00 51.03 439 LEU A O 1
ATOM 2670 N N . VAL A 1 399 ? 24.227 0.324 12.188 1.00 51.36 440 VAL A N 1
ATOM 2671 C CA . VAL A 1 399 ? 23.006 -0.489 12.128 1.00 52.06 440 VAL A CA 1
ATOM 2672 C C . VAL A 1 399 ? 21.796 0.349 12.522 1.00 52.70 440 VAL A C 1
ATOM 2673 O O . VAL A 1 399 ? 20.747 0.277 11.882 1.00 52.89 440 VAL A O 1
ATOM 2677 N N . MET A 1 400 ? 21.960 1.148 13.572 1.00 53.50 441 MET A N 1
ATOM 2678 C CA . MET A 1 400 ? 20.908 2.022 14.060 1.00 54.32 441 MET A CA 1
ATOM 2679 C C . MET A 1 400 ? 20.561 3.057 13.002 1.00 54.68 441 MET A C 1
ATOM 2680 O O . MET A 1 400 ? 19.384 3.351 12.764 1.00 54.88 441 MET A O 1
ATOM 2685 N N . LEU A 1 401 ? 21.600 3.590 12.362 1.00 55.00 442 LEU A N 1
ATOM 2686 C CA . LEU A 1 401 ? 21.462 4.636 11.357 1.00 55.17 442 LEU A CA 1
ATOM 2687 C C . LEU A 1 401 ? 20.828 4.081 10.088 1.00 55.40 442 LEU A C 1
ATOM 2688 O O . LEU A 1 401 ? 20.091 4.783 9.400 1.00 55.40 442 LEU A O 1
ATOM 2693 N N . ASP A 1 402 ? 21.108 2.812 9.798 1.00 55.86 443 ASP A N 1
ATOM 2694 C CA . ASP A 1 402 ? 20.509 2.116 8.659 1.00 56.27 443 ASP A CA 1
ATOM 2695 C C . ASP A 1 402 ? 18.988 1.989 8.781 1.00 56.62 443 ASP A C 1
ATOM 2696 O O . ASP A 1 402 ? 18.278 2.013 7.777 1.00 56.68 443 ASP A O 1
ATOM 2701 N N . ALA A 1 403 ? 18.499 1.848 10.012 1.00 57.00 444 ALA A N 1
ATOM 2702 C CA . ALA A 1 403 ? 17.071 1.690 10.269 1.00 57.41 444 ALA A CA 1
ATOM 2703 C C . ALA A 1 403 ? 16.345 3.030 10.400 1.00 57.75 444 ALA A C 1
ATOM 2704 O O . ALA A 1 403 ? 15.122 3.090 10.274 1.00 57.75 444 ALA A O 1
ATOM 2706 N N . ALA A 1 404 ? 17.099 4.099 10.646 1.00 58.19 445 ALA A N 1
ATOM 2707 C CA . ALA A 1 404 ? 16.519 5.435 10.806 1.00 58.70 445 ALA A CA 1
ATOM 2708 C C . ALA A 1 404 ? 16.055 6.051 9.484 1.00 59.06 445 ALA A C 1
ATOM 2709 O O . ALA A 1 404 ? 15.196 6.928 9.474 1.00 59.07 445 ALA A O 1
ATOM 2711 N N . SER A 1 405 ? 16.628 5.593 8.374 1.00 59.68 446 SER A N 1
ATOM 2712 C CA . SER A 1 405 ? 16.301 6.139 7.060 1.00 60.21 446 SER A CA 1
ATOM 2713 C C . SER A 1 405 ? 16.112 5.040 6.023 1.00 60.67 446 SER A C 1
ATOM 2714 O O . SER A 1 405 ? 16.735 3.979 6.101 1.00 60.51 446 SER A O 1
ATOM 2717 N N . LYS A 1 406 ? 15.241 5.302 5.055 1.00 61.31 447 LYS A N 1
ATOM 2718 C CA . LYS A 1 406 ? 15.132 4.451 3.880 1.00 61.99 447 LYS A CA 1
ATOM 2719 C C . LYS A 1 406 ? 16.230 4.846 2.902 1.00 62.30 447 LYS A C 1
ATOM 2720 O O . LYS A 1 406 ? 16.614 6.018 2.824 1.00 62.25 447 LYS A O 1
ATOM 2726 N N . ASP A 1 407 ? 16.748 3.862 2.174 1.00 62.80 448 ASP A N 1
ATOM 2727 C CA . ASP A 1 407 ? 17.773 4.111 1.165 1.00 63.35 448 ASP A CA 1
ATOM 2728 C C . ASP A 1 407 ? 17.248 5.066 0.095 1.00 63.74 448 ASP A C 1
ATOM 2729 O O . ASP A 1 407 ? 17.959 5.974 -0.338 1.00 63.75 448 ASP A O 1
ATOM 2734 N N . GLU A 1 408 ? 15.994 4.856 -0.302 1.00 64.24 449 GLU A N 1
ATOM 2735 C CA . GLU A 1 408 ? 15.368 5.595 -1.392 1.00 64.76 449 GLU A CA 1
ATOM 2736 C C . GLU A 1 408 ? 14.218 6.471 -0.900 1.00 65.00 449 GLU A C 1
ATOM 2737 O O . GLU A 1 408 ? 13.558 6.145 0.088 1.00 65.15 449 GLU A O 1
ATOM 2743 N N . LEU A 1 409 ? 13.988 7.585 -1.594 1.00 65.22 450 LEU A N 1
ATOM 2744 C CA . LEU A 1 409 ? 12.787 8.387 -1.381 1.00 65.40 450 LEU A CA 1
ATOM 2745 C C . LEU A 1 409 ? 11.641 7.798 -2.195 1.00 65.62 450 LEU A C 1
ATOM 2746 O O . LEU A 1 409 ? 11.860 6.929 -3.047 1.00 65.61 450 LEU A O 1
ATOM 2751 N N . GLU A 1 410 ? 10.426 8.279 -1.938 1.00 65.90 451 GLU A N 1
ATOM 2752 C CA . GLU A 1 410 ? 9.226 7.787 -2.626 1.00 66.11 451 GLU A CA 1
ATOM 2753 C C . GLU A 1 410 ? 9.311 7.879 -4.152 1.00 65.95 451 GLU A C 1
ATOM 2754 O O . GLU A 1 410 ? 8.848 6.977 -4.854 1.00 66.14 451 GLU A O 1
ATOM 2760 N N . ASN A 1 411 ? 9.924 8.948 -4.658 1.00 65.67 452 ASN A N 1
ATOM 2761 C CA . ASN A 1 411 ? 10.139 9.097 -6.103 1.00 65.37 452 ASN A CA 1
ATOM 2762 C C . ASN A 1 411 ? 11.163 8.116 -6.694 1.00 65.00 452 ASN A C 1
ATOM 2763 O O . ASN A 1 411 ? 11.218 7.932 -7.908 1.00 65.09 452 ASN A O 1
ATOM 2768 N N . GLY A 1 412 ? 11.965 7.492 -5.833 1.00 64.59 453 GLY A N 1
ATOM 2769 C CA . GLY A 1 412 ? 12.985 6.539 -6.272 1.00 63.92 453 GLY A CA 1
ATOM 2770 C C . GLY A 1 412 ? 14.409 7.080 -6.243 1.00 63.49 453 GLY A C 1
ATOM 2771 O O . GLY A 1 412 ? 15.351 6.376 -6.624 1.00 63.56 453 GLY A O 1
ATOM 2772 N N . TYR A 1 413 ? 14.566 8.328 -5.797 1.00 62.80 454 TYR A N 1
ATOM 2773 C CA . TYR A 1 413 ? 15.881 8.965 -5.662 1.00 62.15 454 TYR A CA 1
ATOM 2774 C C . TYR A 1 413 ? 16.694 8.296 -4.563 1.00 61.69 454 TYR A C 1
ATOM 2775 O O . TYR A 1 413 ? 16.134 7.798 -3.582 1.00 61.66 454 TYR A O 1
ATOM 2784 N N . ILE A 1 414 ? 18.015 8.297 -4.723 1.00 60.94 455 ILE A N 1
ATOM 2785 C CA . ILE A 1 414 ? 18.913 7.852 -3.660 1.00 60.18 455 ILE A CA 1
ATOM 2786 C C . ILE A 1 414 ? 18.928 8.913 -2.560 1.00 59.59 455 ILE A C 1
ATOM 2787 O O . ILE A 1 414 ? 19.308 10.059 -2.795 1.00 59.45 455 ILE A O 1
ATOM 2792 N N . ASN A 1 415 ? 18.475 8.522 -1.372 1.00 58.97 456 ASN A N 1
ATOM 2793 C CA . ASN A 1 415 ? 18.443 9.401 -0.210 1.00 58.36 456 ASN A CA 1
ATOM 2794 C C . ASN A 1 415 ? 19.859 9.620 0.305 1.00 57.95 456 ASN A C 1
ATOM 2795 O O . ASN A 1 415 ? 20.357 8.845 1.127 1.00 57.98 456 ASN A O 1
ATOM 2800 N N . PHE A 1 416 ? 20.509 10.673 -0.186 1.00 57.22 457 PHE A N 1
ATOM 2801 C CA . PHE A 1 416 ? 21.895 10.936 0.182 1.00 56.54 457 PHE A CA 1
ATOM 2802 C C . PHE A 1 416 ? 22.042 11.436 1.615 1.00 56.31 457 PHE A C 1
ATOM 2803 O O . PHE A 1 416 ? 23.117 11.312 2.201 1.00 56.48 457 PHE A O 1
ATOM 2811 N N . ASP A 1 417 ? 20.965 11.985 2.180 1.00 56.02 458 ASP A N 1
ATOM 2812 C CA . ASP A 1 417 ? 20.937 12.382 3.596 1.00 55.79 458 ASP A CA 1
ATOM 2813 C C . ASP A 1 417 ? 21.478 11.262 4.491 1.00 55.14 458 ASP A C 1
ATOM 2814 O O . ASP A 1 417 ? 22.337 11.496 5.343 1.00 55.06 458 ASP A O 1
ATOM 2819 N N . LYS A 1 418 ? 20.967 10.052 4.273 1.00 54.45 459 LYS A N 1
ATOM 2820 C CA . LYS A 1 418 ? 21.387 8.855 4.992 1.00 53.92 459 LYS A CA 1
ATOM 2821 C C . LYS A 1 418 ? 22.886 8.603 4.837 1.00 53.70 459 LYS A C 1
ATOM 2822 O O . LYS A 1 418 ? 23.576 8.293 5.807 1.00 53.65 459 LYS A O 1
ATOM 2828 N N . ARG A 1 419 ? 23.378 8.760 3.613 1.00 53.35 460 ARG A N 1
ATOM 2829 C CA . ARG A 1 419 ? 24.771 8.480 3.292 1.00 53.01 460 ARG A CA 1
ATOM 2830 C C . ARG A 1 419 ? 25.734 9.440 3.983 1.00 52.76 460 ARG A C 1
ATOM 2831 O O . ARG A 1 419 ? 26.805 9.028 4.420 1.00 52.84 460 ARG A O 1
ATOM 2839 N N . ARG A 1 420 ? 25.341 10.709 4.090 1.00 52.53 461 ARG A N 1
ATOM 2840 C CA . ARG A 1 420 ? 26.107 11.717 4.830 1.00 52.26 461 ARG A CA 1
ATOM 2841 C C . ARG A 1 420 ? 26.249 11.360 6.309 1.00 52.19 461 ARG A C 1
ATOM 2842 O O . ARG A 1 420 ? 27.330 11.496 6.880 1.00 52.18 461 ARG A O 1
ATOM 2850 N N . LYS A 1 421 ? 25.153 10.912 6.919 1.00 52.05 462 LYS A N 1
ATOM 2851 C CA . LYS A 1 421 ? 25.149 10.521 8.327 1.00 52.11 462 LYS A CA 1
ATOM 2852 C C . LYS A 1 421 ? 26.018 9.287 8.554 1.00 51.91 462 LYS A C 1
ATOM 2853 O O . LYS A 1 421 ? 26.749 9.209 9.545 1.00 52.06 462 LYS A O 1
ATOM 2859 N N . GLU A 1 422 ? 25.931 8.333 7.627 1.00 51.47 463 GLU A N 1
ATOM 2860 C CA . GLU A 1 422 ? 26.731 7.116 7.666 1.00 51.03 463 GLU A CA 1
ATOM 2861 C C . GLU A 1 422 ? 28.209 7.459 7.558 1.00 50.52 463 GLU A C 1
ATOM 2862 O O . GLU A 1 422 ? 29.043 6.903 8.274 1.00 50.35 463 GLU A O 1
ATOM 2868 N N . PHE A 1 423 ? 28.516 8.392 6.664 1.00 50.04 464 PHE A N 1
ATOM 2869 C CA . PHE A 1 423 ? 29.885 8.819 6.425 1.00 49.57 464 PHE A CA 1
ATOM 2870 C C . PHE A 1 423 ? 30.511 9.501 7.639 1.00 49.46 464 PHE A C 1
ATOM 2871 O O . PHE A 1 423 ? 31.719 9.414 7.835 1.00 49.49 464 PHE A O 1
ATOM 2879 N N . ALA A 1 424 ? 29.696 10.176 8.445 1.00 49.32 465 ALA A N 1
ATOM 2880 C CA . ALA A 1 424 ? 30.187 10.834 9.656 1.00 49.40 465 ALA A CA 1
ATOM 2881 C C . ALA A 1 424 ? 30.833 9.822 10.611 1.00 49.47 465 ALA A C 1
ATOM 2882 O O . ALA A 1 424 ? 31.745 10.153 11.374 1.00 49.50 465 ALA A O 1
ATOM 2884 N N . ILE A 1 425 ? 30.355 8.586 10.551 1.00 49.47 466 ILE A N 1
ATOM 2885 C CA . ILE A 1 425 ? 30.910 7.511 11.357 1.00 49.56 466 ILE A CA 1
ATOM 2886 C C . ILE A 1 425 ? 32.042 6.809 10.609 1.00 49.53 466 ILE A C 1
ATOM 2887 O O . ILE A 1 425 ? 33.101 6.569 11.181 1.00 49.87 466 ILE A O 1
ATOM 2892 N N . LEU A 1 426 ? 31.828 6.510 9.330 1.00 49.39 467 LEU A N 1
ATOM 2893 C CA . LEU A 1 426 ? 32.863 5.885 8.503 1.00 49.30 467 LEU A CA 1
ATOM 2894 C C . LEU A 1 426 ? 34.125 6.738 8.427 1.00 49.34 467 LEU A C 1
ATOM 2895 O O . LEU A 1 426 ? 35.243 6.214 8.478 1.00 49.38 467 LEU A O 1
ATOM 2900 N N . SER A 1 427 ? 33.930 8.049 8.310 1.00 49.27 468 SER A N 1
ATOM 2901 C CA . SER A 1 427 ? 35.027 9.006 8.227 1.00 49.17 468 SER A CA 1
ATOM 2902 C C . SER A 1 427 ? 35.884 8.965 9.477 1.00 49.04 468 SER A C 1
ATOM 2903 O O . SER A 1 427 ? 37.103 9.076 9.396 1.00 49.02 468 SER A O 1
ATOM 2906 N N . GLU A 1 428 ? 35.237 8.804 10.628 1.00 49.22 469 GLU A N 1
ATOM 2907 C CA . GLU A 1 428 ? 35.938 8.858 11.902 1.00 49.43 469 GLU A CA 1
ATOM 2908 C C . GLU A 1 428 ? 36.832 7.645 12.087 1.00 49.25 469 GLU A C 1
ATOM 2909 O O . GLU A 1 428 ? 37.967 7.773 12.538 1.00 49.23 469 GLU A O 1
ATOM 2915 N N . LEU A 1 429 ? 36.340 6.468 11.721 1.00 49.10 470 LEU A N 1
ATOM 2916 C CA . LEU A 1 429 ? 37.178 5.292 11.857 1.00 49.16 470 LEU A CA 1
ATOM 2917 C C . LEU A 1 429 ? 38.220 5.183 10.739 1.00 49.12 470 LEU A C 1
ATOM 2918 O O . LEU A 1 429 ? 39.229 4.488 10.896 1.00 49.19 470 LEU A O 1
ATOM 2923 N N . LEU A 1 430 ? 37.987 5.893 9.634 1.00 48.85 471 LEU A N 1
ATOM 2924 C CA . LEU A 1 430 ? 39.007 6.048 8.597 1.00 48.41 471 LEU A CA 1
ATOM 2925 C C . LEU A 1 430 ? 40.236 6.771 9.138 1.00 48.21 471 LEU A C 1
ATOM 2926 O O . LEU A 1 430 ? 41.361 6.385 8.828 1.00 48.44 471 LEU A O 1
ATOM 2931 N N . ARG A 1 431 ? 40.029 7.814 9.939 1.00 47.88 472 ARG A N 1
ATOM 2932 C CA . ARG A 1 431 ? 41.159 8.557 10.495 1.00 47.77 472 ARG A CA 1
ATOM 2933 C C . ARG A 1 431 ? 41.801 7.846 11.686 1.00 47.59 472 ARG A C 1
ATOM 2934 O O . ARG A 1 431 ? 42.979 8.053 11.970 1.00 47.74 472 ARG A O 1
ATOM 2942 N N . LEU A 1 432 ? 41.029 7.009 12.374 1.00 47.44 473 LEU A N 1
ATOM 2943 C CA . LEU A 1 432 ? 41.563 6.200 13.473 1.00 47.15 473 LEU A CA 1
ATOM 2944 C C . LEU A 1 432 ? 42.484 5.106 12.939 1.00 47.15 473 LEU A C 1
ATOM 2945 O O . LEU A 1 432 ? 43.424 4.703 13.615 1.00 47.33 473 LEU A O 1
ATOM 2950 N N . GLN A 1 433 ? 42.198 4.632 11.728 1.00 47.18 474 GLN A N 1
ATOM 2951 C CA . GLN A 1 433 ? 43.099 3.750 10.994 1.00 47.21 474 GLN A CA 1
ATOM 2952 C C . GLN A 1 433 ? 44.415 4.453 10.685 1.00 47.75 474 GLN A C 1
ATOM 2953 O O . GLN A 1 433 ? 45.482 3.848 10.812 1.00 48.08 474 GLN A O 1
ATOM 2959 N N . LYS A 1 434 ? 44.338 5.724 10.284 1.00 48.14 475 LYS A N 1
ATOM 2960 C CA . LYS A 1 434 ? 45.536 6.537 10.041 1.00 48.84 475 LYS A CA 1
ATOM 2961 C C . LYS A 1 434 ? 46.363 6.667 11.311 1.00 48.76 475 LYS A C 1
ATOM 2962 O O . LYS A 1 434 ? 47.586 6.543 11.269 1.00 49.04 475 LYS A O 1
ATOM 2968 N N . GLU A 1 435 ? 45.689 6.912 12.433 1.00 48.72 476 GLU A N 1
ATOM 2969 C CA . GLU A 1 435 ? 46.343 6.970 13.736 1.00 48.79 476 GLU A CA 1
ATOM 2970 C C . GLU A 1 435 ? 46.947 5.607 14.099 1.00 48.71 476 GLU A C 1
ATOM 2971 O O . GLU A 1 435 ? 48.079 5.534 14.569 1.00 48.62 476 GLU A O 1
ATOM 2977 N N . CYS A 1 436 ? 46.193 4.538 13.848 1.00 48.66 477 CYS A N 1
ATOM 2978 C CA . CYS A 1 436 ? 46.636 3.165 14.113 1.00 48.68 477 CYS A CA 1
ATOM 2979 C C . CYS A 1 436 ? 47.976 2.804 13.446 1.00 49.12 477 CYS A C 1
ATOM 2980 O O . CYS A 1 436 ? 48.693 1.925 13.926 1.00 48.78 477 CYS A O 1
ATOM 2983 N N . ARG A 1 437 ? 48.306 3.485 12.348 1.00 49.65 478 ARG A N 1
ATOM 2984 C CA . ARG A 1 437 ? 49.555 3.229 11.613 1.00 50.26 478 ARG A CA 1
ATOM 2985 C C . ARG A 1 437 ? 50.787 3.738 12.356 1.00 49.97 478 ARG A C 1
ATOM 2986 O O . ARG A 1 437 ? 51.911 3.348 12.046 1.00 49.77 478 ARG A O 1
ATOM 2994 N N . GLY A 1 438 ? 50.555 4.596 13.346 1.00 49.95 479 GLY A N 1
ATOM 2995 C CA . GLY A 1 438 ? 51.612 5.115 14.201 1.00 49.96 479 GLY A CA 1
ATOM 2996 C C . GLY A 1 438 ? 52.159 4.112 15.204 1.00 50.08 479 GLY A C 1
ATOM 2997 O O . GLY A 1 438 ? 53.105 4.417 15.932 1.00 50.40 479 GLY A O 1
ATOM 2998 N N . TYR A 1 439 ? 51.564 2.924 15.261 1.00 49.94 480 TYR A N 1
ATOM 2999 C CA . TYR A 1 439 ? 52.082 1.849 16.096 1.00 49.87 480 TYR A CA 1
ATOM 3000 C C . TYR A 1 439 ? 53.372 1.293 15.494 1.00 50.42 480 TYR A C 1
ATOM 3001 O O . TYR A 1 439 ? 53.540 1.270 14.269 1.00 50.36 480 TYR A O 1
ATOM 3010 N N . ASP A 1 440 ? 54.270 0.841 16.366 1.00 50.84 481 ASP A N 1
ATOM 3011 C CA . ASP A 1 440 ? 55.523 0.220 15.963 1.00 51.24 481 ASP A CA 1
ATOM 3012 C C . ASP A 1 440 ? 55.887 -0.871 16.965 1.00 51.35 481 ASP A C 1
ATOM 3013 O O . ASP A 1 440 ? 56.567 -0.618 17.962 1.00 51.44 481 ASP A O 1
ATOM 3018 N N . LEU A 1 441 ? 55.415 -2.083 16.694 1.00 51.41 482 LEU A N 1
ATOM 3019 C CA . LEU A 1 441 ? 55.597 -3.215 17.595 1.00 51.50 482 LEU A CA 1
ATOM 3020 C C . LEU A 1 441 ? 56.077 -4.429 16.808 1.00 51.69 482 LEU A C 1
ATOM 3021 O O . LEU A 1 441 ? 55.847 -4.515 15.599 1.00 51.91 482 LEU A O 1
ATOM 3026 N N . ARG A 1 442 ? 56.742 -5.364 17.484 1.00 51.69 483 ARG A N 1
ATOM 3027 C CA . ARG A 1 442 ? 57.278 -6.545 16.804 1.00 51.80 483 ARG A CA 1
ATOM 3028 C C . ARG A 1 442 ? 56.786 -7.847 17.433 1.00 51.61 483 ARG A C 1
ATOM 3029 O O . ARG A 1 442 ? 56.710 -7.956 18.660 1.00 51.55 483 ARG A O 1
ATOM 3037 N N . PRO A 1 443 ? 56.448 -8.845 16.590 1.00 51.38 484 PRO A N 1
ATOM 3038 C CA . PRO A 1 443 ? 55.912 -10.079 17.146 1.00 51.18 484 PRO A CA 1
ATOM 3039 C C . PRO A 1 443 ? 56.917 -10.781 18.052 1.00 51.14 484 PRO A C 1
ATOM 3040 O O . PRO A 1 443 ? 58.099 -10.898 17.712 1.00 51.20 484 PRO A O 1
ATOM 3044 N N . ASN A 1 444 ? 56.437 -11.187 19.221 1.00 51.00 485 ASN A N 1
ATOM 3045 C CA . ASN A 1 444 ? 57.164 -12.057 20.119 1.00 50.81 485 ASN A CA 1
ATOM 3046 C C . ASN A 1 444 ? 56.612 -13.462 19.916 1.00 50.96 485 ASN A C 1
ATOM 3047 O O . ASN A 1 444 ? 55.473 -13.754 20.292 1.00 50.91 485 ASN A O 1
ATOM 3052 N N . SER A 1 445 ? 57.417 -14.327 19.307 1.00 51.18 486 SER A N 1
ATOM 3053 C CA . SER A 1 445 ? 56.937 -15.637 18.858 1.00 51.39 486 SER A CA 1
ATOM 3054 C C . SER A 1 445 ? 56.372 -16.528 19.967 1.00 51.39 486 SER A C 1
ATOM 3055 O O . SER A 1 445 ? 55.433 -17.284 19.725 1.00 51.59 486 SER A O 1
ATOM 3058 N N . ASP A 1 446 ? 56.923 -16.435 21.176 1.00 51.36 487 ASP A N 1
ATOM 3059 C CA . ASP A 1 446 ? 56.443 -17.267 22.287 1.00 51.46 487 ASP A CA 1
ATOM 3060 C C . ASP A 1 446 ? 55.061 -16.840 22.771 1.00 51.13 487 ASP A C 1
ATOM 3061 O O . ASP A 1 446 ? 54.200 -17.684 23.026 1.00 51.01 487 ASP A O 1
ATOM 3066 N N . ILE A 1 447 ? 54.854 -15.533 22.901 1.00 50.91 488 ILE A N 1
ATOM 3067 C CA . ILE A 1 447 ? 53.553 -15.018 23.306 1.00 50.88 488 ILE A CA 1
ATOM 3068 C C . ILE A 1 447 ? 52.531 -15.299 22.203 1.00 50.94 488 ILE A C 1
ATOM 3069 O O . ILE A 1 447 ? 51.432 -15.774 22.484 1.00 50.88 488 ILE A O 1
ATOM 3074 N N . GLN A 1 448 ? 52.917 -15.039 20.955 1.00 51.14 489 GLN A N 1
ATOM 3075 C CA . GLN A 1 448 ? 52.094 -15.385 19.795 1.00 51.39 489 GLN A CA 1
ATOM 3076 C C . GLN A 1 448 ? 51.690 -16.861 19.797 1.00 51.62 489 GLN A C 1
ATOM 3077 O O . GLN A 1 448 ? 50.503 -17.177 19.716 1.00 51.70 489 GLN A O 1
ATOM 3083 N N . GLN A 1 449 ? 52.678 -17.749 19.907 1.00 51.66 490 GLN A N 1
ATOM 3084 C CA . GLN A 1 449 ? 52.444 -19.194 19.951 1.00 51.85 490 GLN A CA 1
ATOM 3085 C C . GLN A 1 449 ? 51.476 -19.575 21.071 1.00 51.67 490 GLN A C 1
ATOM 3086 O O . GLN A 1 449 ? 50.589 -20.413 20.880 1.00 51.60 490 GLN A O 1
ATOM 3092 N N . TRP A 1 450 ? 51.642 -18.947 22.232 1.00 51.60 491 TRP A N 1
ATOM 3093 C CA . TRP A 1 450 ? 50.742 -19.164 23.359 1.00 51.62 491 TRP A CA 1
ATOM 3094 C C . TRP A 1 450 ? 49.316 -18.707 23.027 1.00 52.17 491 TRP A C 1
ATOM 3095 O O . TRP A 1 450 ? 48.343 -19.371 23.390 1.00 52.02 491 TRP A O 1
ATOM 3106 N N . LEU A 1 451 ? 49.204 -17.582 22.324 1.00 53.00 492 LEU A N 1
ATOM 3107 C CA . LEU A 1 451 ? 47.906 -17.065 21.897 1.00 54.02 492 LEU A CA 1
ATOM 3108 C C . LEU A 1 451 ? 47.157 -17.968 20.906 1.00 54.60 492 LEU A C 1
ATOM 3109 O O . LEU A 1 451 ? 45.936 -18.102 20.999 1.00 54.71 492 LEU A O 1
ATOM 3114 N N . GLN A 1 452 ? 47.873 -18.578 19.962 1.00 55.30 493 GLN A N 1
ATOM 3115 C CA . GLN A 1 452 ? 47.207 -19.391 18.932 1.00 56.21 493 GLN A CA 1
ATOM 3116 C C . GLN A 1 452 ? 46.766 -20.776 19.391 1.00 56.41 493 GLN A C 1
ATOM 3117 O O . GLN A 1 452 ? 45.732 -21.273 18.946 1.00 56.43 493 GLN A O 1
ATOM 3123 N N . GLY A 1 453 ? 47.536 -21.390 20.285 1.00 56.85 494 GLY A N 1
ATOM 3124 C CA . GLY A 1 453 ? 47.175 -22.696 20.841 1.00 57.12 494 GLY A CA 1
ATOM 3125 C C . GLY A 1 453 ? 46.149 -22.598 21.957 1.00 57.40 494 GLY A C 1
ATOM 3126 O O . GLY A 1 453 ? 45.899 -23.572 22.671 1.00 57.40 494 GLY A O 1
ATOM 3127 N N . LEU A 1 454 ? 45.551 -21.419 22.098 1.00 57.54 495 LEU A N 1
ATOM 3128 C CA . LEU A 1 454 ? 44.634 -21.141 23.187 1.00 57.93 495 LEU A CA 1
ATOM 3129 C C . LEU A 1 454 ? 43.193 -21.331 22.741 1.00 58.38 495 LEU A C 1
ATOM 3130 O O . LEU A 1 454 ? 42.729 -20.671 21.807 1.00 58.44 495 LEU A O 1
ATOM 3135 N N . GLN A 1 455 ? 42.486 -22.234 23.414 1.00 58.75 496 GLN A N 1
ATOM 3136 C CA . GLN A 1 455 ? 41.123 -22.569 23.026 1.00 59.22 496 GLN A CA 1
ATOM 3137 C C . GLN A 1 455 ? 40.097 -22.048 24.024 1.00 59.15 496 GLN A C 1
ATOM 3138 O O . GLN A 1 455 ? 40.066 -22.492 25.172 1.00 59.30 496 GLN A O 1
ATOM 3144 N N . PRO A 1 456 ? 39.252 -21.098 23.587 1.00 59.08 497 PRO A N 1
ATOM 3145 C CA . PRO A 1 456 ? 38.185 -20.580 24.434 1.00 59.14 497 PRO A CA 1
ATOM 3146 C C . PRO A 1 456 ? 37.185 -21.669 24.809 1.00 59.25 497 PRO A C 1
ATOM 3147 O O . PRO A 1 456 ? 36.957 -22.601 24.031 1.00 59.39 497 PRO A O 1
ATOM 3151 N N . LEU A 1 457 ? 36.612 -21.554 26.002 1.00 59.13 498 LEU A N 1
ATOM 3152 C CA . LEU A 1 457 ? 35.571 -22.465 26.440 1.00 59.10 498 LEU A CA 1
ATOM 3153 C C . LEU A 1 457 ? 34.259 -22.038 25.824 1.00 59.20 498 LEU A C 1
ATOM 3154 O O . LEU A 1 457 ? 34.114 -20.893 25.397 1.00 59.44 498 LEU A O 1
ATOM 3159 N N . THR A 1 458 ? 33.301 -22.957 25.773 1.00 59.27 499 THR A N 1
ATOM 3160 C CA . THR A 1 458 ? 31.930 -22.582 25.465 1.00 59.39 499 THR A CA 1
ATOM 3161 C C . THR A 1 458 ? 31.354 -21.948 26.726 1.00 59.45 499 THR A C 1
ATOM 3162 O O . THR A 1 458 ? 31.963 -22.019 27.795 1.00 59.47 499 THR A O 1
ATOM 3166 N N . GLU A 1 459 ? 30.185 -21.331 26.613 1.00 59.66 500 GLU A N 1
ATOM 3167 C CA . GLU A 1 459 ? 29.581 -20.683 27.768 1.00 59.95 500 GLU A CA 1
ATOM 3168 C C . GLU A 1 459 ? 29.072 -21.707 28.780 1.00 59.92 500 GLU A C 1
ATOM 3169 O O . GLU A 1 459 ? 29.065 -21.446 29.984 1.00 59.99 500 GLU A O 1
ATOM 3175 N N . ALA A 1 460 ? 28.675 -22.880 28.282 1.00 59.88 501 ALA A N 1
ATOM 3176 C CA . ALA A 1 460 ? 28.244 -23.992 29.136 1.00 59.69 501 ALA A CA 1
ATOM 3177 C C . ALA A 1 460 ? 29.416 -24.636 29.879 1.00 59.48 501 ALA A C 1
ATOM 3178 O O . ALA A 1 460 ? 29.261 -25.099 31.007 1.00 59.42 501 ALA A O 1
ATOM 3180 N N . GLN A 1 461 ? 30.581 -24.666 29.237 1.00 59.37 502 GLN A N 1
ATOM 3181 C CA . GLN A 1 461 ? 31.801 -25.174 29.864 1.00 59.23 502 GLN A CA 1
ATOM 3182 C C . GLN A 1 461 ? 32.276 -24.259 30.985 1.00 59.37 502 GLN A C 1
ATOM 3183 O O . GLN A 1 461 ? 32.655 -24.733 32.058 1.00 59.43 502 GLN A O 1
ATOM 3189 N N . SER A 1 462 ? 32.244 -22.952 30.735 1.00 59.44 503 SER A N 1
ATOM 3190 C CA . SER A 1 462 ? 32.711 -21.968 31.712 1.00 59.71 503 SER A CA 1
ATOM 3191 C C . SER A 1 462 ? 31.773 -21.828 32.909 1.00 59.92 503 SER A C 1
ATOM 3192 O O . SER A 1 462 ? 32.225 -21.573 34.020 1.00 59.92 503 SER A O 1
ATOM 3195 N N . HIS A 1 463 ? 30.473 -21.990 32.677 1.00 60.38 504 HIS A N 1
ATOM 3196 C CA . HIS A 1 463 ? 29.488 -21.953 33.757 1.00 60.82 504 HIS A CA 1
ATOM 3197 C C . HIS A 1 463 ? 29.628 -23.174 34.666 1.00 60.88 504 HIS A C 1
ATOM 3198 O O . HIS A 1 463 ? 29.503 -23.061 35.889 1.00 61.05 504 HIS A O 1
ATOM 3205 N N . ARG A 1 464 ? 29.895 -24.330 34.059 1.00 60.90 505 ARG A N 1
ATOM 3206 C CA . ARG A 1 464 ? 30.064 -25.580 34.793 1.00 61.02 505 ARG A CA 1
ATOM 3207 C C . ARG A 1 464 ? 31.323 -25.547 35.655 1.00 60.88 505 ARG A C 1
ATOM 3208 O O . ARG A 1 464 ? 31.269 -25.854 36.848 1.00 60.87 505 ARG A O 1
ATOM 3216 N N . VAL A 1 465 ? 32.446 -25.167 35.045 1.00 60.78 506 VAL A N 1
ATOM 3217 C CA . VAL A 1 465 ? 33.731 -25.073 35.742 1.00 60.66 506 VAL A CA 1
ATOM 3218 C C . VAL A 1 465 ? 33.670 -24.085 36.911 1.00 60.62 506 VAL A C 1
ATOM 3219 O O . VAL A 1 465 ? 34.133 -24.396 38.012 1.00 60.66 506 VAL A O 1
ATOM 3223 N N . SER A 1 466 ? 33.074 -22.918 36.673 1.00 60.42 507 SER A N 1
ATOM 3224 C CA . SER A 1 466 ? 32.914 -21.903 37.711 1.00 60.51 507 SER A CA 1
ATOM 3225 C C . SER A 1 466 ? 32.214 -22.460 38.950 1.00 60.80 507 SER A C 1
ATOM 3226 O O . SER A 1 466 ? 32.554 -22.096 40.078 1.00 60.60 507 SER A O 1
ATOM 3229 N N . CYS A 1 467 ? 31.242 -23.342 38.728 1.00 61.23 508 CYS A N 1
ATOM 3230 C CA . CYS A 1 467 ? 30.503 -23.977 39.816 1.00 61.74 508 CYS A CA 1
ATOM 3231 C C . CYS A 1 467 ? 31.309 -25.079 40.502 1.00 62.05 508 CYS A C 1
ATOM 3232 O O . CYS A 1 467 ? 31.073 -25.378 41.670 1.00 62.10 508 CYS A O 1
ATOM 3235 N N . GLU A 1 468 ? 32.255 -25.675 39.779 1.00 62.52 509 GLU A N 1
ATOM 3236 C CA . GLU A 1 468 ? 33.142 -26.688 40.357 1.00 63.13 509 GLU A CA 1
ATOM 3237 C C . GLU A 1 468 ? 34.192 -26.045 41.261 1.00 63.32 509 GLU A C 1
ATOM 3238 O O . GLU A 1 468 ? 34.293 -26.387 42.438 1.00 63.55 509 GLU A O 1
ATOM 3244 N N . VAL A 1 469 ? 34.958 -25.109 40.705 1.00 63.51 510 VAL A N 1
ATOM 3245 C CA . VAL A 1 469 ? 36.064 -24.471 41.427 1.00 63.72 510 VAL A CA 1
ATOM 3246 C C . VAL A 1 469 ? 35.609 -23.569 42.586 1.00 64.03 510 VAL A C 1
ATOM 3247 O O . VAL A 1 469 ? 36.354 -23.370 43.545 1.00 64.06 510 VAL A O 1
ATOM 3251 N N . GLU A 1 470 ? 34.396 -23.027 42.489 1.00 64.46 511 GLU A N 1
ATOM 3252 C CA . GLU A 1 470 ? 33.789 -22.260 43.582 1.00 64.97 511 GLU A CA 1
ATOM 3253 C C . GLU A 1 470 ? 32.276 -22.497 43.656 1.00 65.32 511 GLU A C 1
ATOM 3254 O O . GLU A 1 470 ? 31.498 -21.745 43.068 1.00 65.28 511 GLU A O 1
ATOM 3260 N N . PRO A 1 471 ? 31.857 -23.557 44.378 1.00 65.81 512 PRO A N 1
ATOM 3261 C CA . PRO A 1 471 ? 30.442 -23.916 44.508 1.00 66.25 512 PRO A CA 1
ATOM 3262 C C . PRO A 1 471 ? 29.634 -22.868 45.271 1.00 66.75 512 PRO A C 1
ATOM 3263 O O . PRO A 1 471 ? 30.177 -22.206 46.157 1.00 66.70 512 PRO A O 1
ATOM 3267 N N . PRO A 1 472 ? 28.343 -22.711 44.921 1.00 67.31 513 PRO A N 1
ATOM 3268 C CA . PRO A 1 472 ? 27.478 -21.724 45.577 1.00 67.83 513 PRO A CA 1
ATOM 3269 C C . PRO A 1 472 ? 27.098 -22.118 47.009 1.00 68.31 513 PRO A C 1
ATOM 3270 O O . PRO A 1 472 ? 26.755 -23.278 47.265 1.00 68.45 513 PRO A O 1
ATOM 3274 N N . GLY A 1 473 ? 27.166 -21.152 47.923 1.00 68.65 514 GLY A N 1
ATOM 3275 C CA . GLY A 1 473 ? 26.824 -21.380 49.325 1.00 69.10 514 GLY A CA 1
ATOM 3276 C C . GLY A 1 473 ? 25.374 -21.042 49.625 1.00 69.42 514 GLY A C 1
ATOM 3277 O O . GLY A 1 473 ? 24.912 -19.931 49.349 1.00 69.54 514 GLY A O 1
ATOM 3279 N N . GLY B 2 10 ? 13.158 9.973 45.029 1.00 84.71 8 GLY B N 1
ATOM 3280 C CA . GLY B 2 10 ? 13.890 10.674 43.932 1.00 84.69 8 GLY B CA 1
ATOM 3281 C C . GLY B 2 10 ? 13.373 10.313 42.548 1.00 84.68 8 GLY B C 1
ATOM 3282 O O . GLY B 2 10 ? 12.520 9.430 42.418 1.00 84.73 8 GLY B O 1
ATOM 3283 N N . PRO B 2 11 ? 13.891 10.990 41.502 1.00 84.61 9 PRO B N 1
ATOM 3284 C CA . PRO B 2 11 ? 13.451 10.770 40.116 1.00 84.45 9 PRO B CA 1
ATOM 3285 C C . PRO B 2 11 ? 13.758 9.356 39.610 1.00 84.24 9 PRO B C 1
ATOM 3286 O O . PRO B 2 11 ? 14.918 8.928 39.614 1.00 84.25 9 PRO B O 1
ATOM 3290 N N . ALA B 2 12 ? 12.716 8.645 39.183 1.00 83.85 10 ALA B N 1
ATOM 3291 C CA . ALA B 2 12 ? 12.845 7.254 38.754 1.00 83.46 10 ALA B CA 1
ATOM 3292 C C . ALA B 2 12 ? 13.494 7.121 37.377 1.00 83.19 10 ALA B C 1
ATOM 3293 O O . ALA B 2 12 ? 13.296 7.961 36.495 1.00 83.17 10 ALA B O 1
ATOM 3295 N N . LEU B 2 13 ? 14.278 6.059 37.215 1.00 82.81 11 LEU B N 1
ATOM 3296 C CA . LEU B 2 13 ? 14.971 5.772 35.966 1.00 82.38 11 LEU B CA 1
ATOM 3297 C C . LEU B 2 13 ? 14.881 4.283 35.663 1.00 82.18 11 LEU B C 1
ATOM 3298 O O . LEU B 2 13 ? 15.471 3.458 36.363 1.00 82.17 11 LEU B O 1
ATOM 3303 N N . HIS B 2 14 ? 14.133 3.947 34.618 1.00 81.96 12 HIS B N 1
ATOM 3304 C CA . HIS B 2 14 ? 13.920 2.555 34.248 1.00 81.78 12 HIS B CA 1
ATOM 3305 C C . HIS B 2 14 ? 14.854 2.131 33.114 1.00 81.58 12 HIS B C 1
ATOM 3306 O O . HIS B 2 14 ? 14.854 2.732 32.037 1.00 81.51 12 HIS B O 1
ATOM 3313 N N . LYS B 2 15 ? 15.649 1.096 33.374 1.00 81.40 13 LYS B N 1
ATOM 3314 C CA . LYS B 2 15 ? 16.646 0.604 32.423 1.00 81.19 13 LYS B CA 1
ATOM 3315 C C . LYS B 2 15 ? 16.213 -0.719 31.794 1.00 81.11 13 LYS B C 1
ATOM 3316 O O . LYS B 2 15 ? 16.179 -1.752 32.463 1.00 81.08 13 LYS B O 1
ATOM 3322 N N . VAL B 2 16 ? 15.887 -0.674 30.505 1.00 81.06 14 VAL B N 1
ATOM 3323 C CA . VAL B 2 16 ? 15.407 -1.846 29.771 1.00 81.08 14 VAL B CA 1
ATOM 3324 C C . VAL B 2 16 ? 16.437 -2.361 28.762 1.00 81.22 14 VAL B C 1
ATOM 3325 O O . VAL B 2 16 ? 17.059 -1.582 28.037 1.00 81.18 14 VAL B O 1
ATOM 3329 N N . ILE B 2 17 ? 16.600 -3.681 28.730 1.00 81.43 15 ILE B N 1
ATOM 3330 C CA . ILE B 2 17 ? 17.525 -4.346 27.816 1.00 81.65 15 ILE B CA 1
ATOM 3331 C C . ILE B 2 17 ? 16.737 -5.110 26.751 1.00 81.92 15 ILE B C 1
ATOM 3332 O O . ILE B 2 17 ? 15.718 -5.736 27.054 1.00 81.87 15 ILE B O 1
ATOM 3337 N N . MET B 2 18 ? 17.211 -5.054 25.508 1.00 82.24 16 MET B N 1
ATOM 3338 C CA . MET B 2 18 ? 16.555 -5.747 24.400 1.00 82.62 16 MET B CA 1
ATOM 3339 C C . MET B 2 18 ? 17.442 -6.825 23.778 1.00 82.79 16 MET B C 1
ATOM 3340 O O . MET B 2 18 ? 18.555 -6.543 23.328 1.00 82.82 16 MET B O 1
ATOM 3345 N N . VAL B 2 19 ? 16.935 -8.056 23.757 1.00 83.00 17 VAL B N 1
ATOM 3346 C CA . VAL B 2 19 ? 17.657 -9.195 23.183 1.00 83.19 17 VAL B CA 1
ATOM 3347 C C . VAL B 2 19 ? 16.960 -9.806 21.972 1.00 83.40 17 VAL B C 1
ATOM 3348 O O . VAL B 2 19 ? 15.734 -9.747 21.845 1.00 83.47 17 VAL B O 1
ATOM 3352 N N . GLY B 2 20 ? 17.768 -10.401 21.098 1.00 83.59 18 GLY B N 1
ATOM 3353 C CA . GLY B 2 20 ? 17.300 -11.054 19.881 1.00 83.88 18 GLY B CA 1
ATOM 3354 C C . GLY B 2 20 ? 18.454 -11.218 18.910 1.00 84.16 18 GLY B C 1
ATOM 3355 O O . GLY B 2 20 ? 19.527 -10.641 19.110 1.00 84.14 18 GLY B O 1
ATOM 3356 N N . SER B 2 21 ? 18.242 -12.012 17.863 1.00 84.38 19 SER B N 1
ATOM 3357 C CA . SER B 2 21 ? 19.257 -12.214 16.829 1.00 84.61 19 SER B CA 1
ATOM 3358 C C . SER B 2 21 ? 19.316 -11.019 15.879 1.00 84.67 19 SER B C 1
ATOM 3359 O O . SER B 2 21 ? 18.304 -10.358 15.640 1.00 84.78 19 SER B O 1
ATOM 3362 N N . GLY B 2 22 ? 20.505 -10.751 15.344 1.00 84.72 20 GLY B N 1
ATOM 3363 C CA . GLY B 2 22 ? 20.723 -9.629 14.428 1.00 84.78 20 GLY B CA 1
ATOM 3364 C C . GLY B 2 22 ? 19.987 -9.753 13.104 1.00 84.79 20 GLY B C 1
ATOM 3365 O O . GLY B 2 22 ? 20.543 -10.239 12.114 1.00 84.88 20 GLY B O 1
ATOM 3366 N N . GLY B 2 23 ? 18.735 -9.304 13.094 1.00 84.71 21 GLY B N 1
ATOM 3367 C CA . GLY B 2 23 ? 17.889 -9.352 11.903 1.00 84.69 21 GLY B CA 1
ATOM 3368 C C . GLY B 2 23 ? 16.414 -9.274 12.246 1.00 84.64 21 GLY B C 1
ATOM 3369 O O . GLY B 2 23 ? 15.556 -9.327 11.363 1.00 84.64 21 GLY B O 1
ATOM 3370 N N . VAL B 2 24 ? 16.127 -9.144 13.537 1.00 84.56 22 VAL B N 1
ATOM 3371 C CA . VAL B 2 24 ? 14.759 -9.063 14.036 1.00 84.49 22 VAL B CA 1
ATOM 3372 C C . VAL B 2 24 ? 14.269 -7.607 14.001 1.00 84.40 22 VAL B C 1
ATOM 3373 O O . VAL B 2 24 ? 13.104 -7.322 14.293 1.00 84.40 22 VAL B O 1
ATOM 3377 N N . GLY B 2 25 ? 15.163 -6.695 13.623 1.00 84.30 23 GLY B N 1
ATOM 3378 C CA . GLY B 2 25 ? 14.845 -5.270 13.566 1.00 84.10 23 GLY B CA 1
ATOM 3379 C C . GLY B 2 25 ? 14.604 -4.691 14.946 1.00 84.04 23 GLY B C 1
ATOM 3380 O O . GLY B 2 25 ? 13.682 -3.895 15.139 1.00 84.04 23 GLY B O 1
ATOM 3381 N N . LYS B 2 26 ? 15.433 -5.107 15.905 1.00 83.92 24 LYS B N 1
ATOM 3382 C CA . LYS B 2 26 ? 15.391 -4.598 17.279 1.00 83.77 24 LYS B CA 1
ATOM 3383 C C . LYS B 2 26 ? 15.642 -3.096 17.293 1.00 83.60 24 LYS B C 1
ATOM 3384 O O . LYS B 2 26 ? 15.096 -2.368 18.123 1.00 83.55 24 LYS B O 1
ATOM 3390 N N . SER B 2 27 ? 16.486 -2.657 16.364 1.00 83.49 25 SER B N 1
ATOM 3391 C CA . SER B 2 27 ? 16.793 -1.248 16.157 1.00 83.45 25 SER B CA 1
ATOM 3392 C C . SER B 2 27 ? 15.549 -0.452 15.771 1.00 83.39 25 SER B C 1
ATOM 3393 O O . SER B 2 27 ? 15.358 0.672 16.239 1.00 83.37 25 SER B O 1
ATOM 3396 N N . ALA B 2 28 ? 14.704 -1.050 14.932 1.00 83.31 26 ALA B N 1
ATOM 3397 C CA . ALA B 2 28 ? 13.475 -0.411 14.468 1.00 83.33 26 ALA B CA 1
ATOM 3398 C C . ALA B 2 28 ? 12.481 -0.164 15.605 1.00 83.30 26 ALA B C 1
ATOM 3399 O O . ALA B 2 28 ? 11.724 0.805 15.571 1.00 83.29 26 ALA B O 1
ATOM 3401 N N . LEU B 2 29 ? 12.498 -1.039 16.608 1.00 83.27 27 LEU B N 1
ATOM 3402 C CA . LEU B 2 29 ? 11.631 -0.912 17.777 1.00 83.30 27 LEU B CA 1
ATOM 3403 C C . LEU B 2 29 ? 12.041 0.224 18.707 1.00 83.32 27 LEU B C 1
ATOM 3404 O O . LEU B 2 29 ? 11.187 0.901 19.283 1.00 83.29 27 LEU B O 1
ATOM 3409 N N . THR B 2 30 ? 13.349 0.416 18.856 1.00 83.36 28 THR B N 1
ATOM 3410 C CA . THR B 2 30 ? 13.893 1.441 19.741 1.00 83.47 28 THR B CA 1
ATOM 3411 C C . THR B 2 30 ? 13.664 2.832 19.154 1.00 83.65 28 THR B C 1
ATOM 3412 O O . THR B 2 30 ? 13.258 3.760 19.862 1.00 83.56 28 THR B O 1
ATOM 3416 N N . LEU B 2 31 ? 13.916 2.954 17.854 1.00 83.96 29 LEU B N 1
ATOM 3417 C CA . LEU B 2 31 ? 13.803 4.221 17.141 1.00 84.25 29 LEU B CA 1
ATOM 3418 C C . LEU B 2 31 ? 12.359 4.687 17.041 1.00 84.45 29 LEU B C 1
ATOM 3419 O O . LEU B 2 31 ? 12.067 5.864 17.252 1.00 84.45 29 LEU B O 1
ATOM 3424 N N . GLN B 2 32 ? 11.460 3.759 16.724 1.00 84.79 30 GLN B N 1
ATOM 3425 C CA . GLN B 2 32 ? 10.046 4.081 16.581 1.00 85.20 30 GLN B CA 1
ATOM 3426 C C . GLN B 2 32 ? 9.424 4.472 17.920 1.00 85.37 30 GLN B C 1
ATOM 3427 O O . GLN B 2 32 ? 8.543 5.334 17.968 1.00 85.42 30 GLN B O 1
ATOM 3433 N N . PHE B 2 33 ? 9.891 3.851 19.002 1.00 85.59 31 PHE B N 1
ATOM 3434 C CA . PHE B 2 33 ? 9.415 4.210 20.334 1.00 85.92 31 PHE B CA 1
ATOM 3435 C C . PHE B 2 33 ? 9.923 5.578 20.775 1.00 86.21 31 PHE B C 1
ATOM 3436 O O . PHE B 2 33 ? 9.133 6.435 21.173 1.00 86.24 31 PHE B O 1
ATOM 3444 N N . MET B 2 34 ? 11.238 5.772 20.707 1.00 86.59 32 MET B N 1
ATOM 3445 C CA . MET B 2 34 ? 11.861 6.985 21.227 1.00 87.00 32 MET B CA 1
ATOM 3446 C C . MET B 2 34 ? 11.617 8.212 20.348 1.00 87.26 32 MET B C 1
ATOM 3447 O O . MET B 2 34 ? 11.497 9.331 20.853 1.00 87.24 32 MET B O 1
ATOM 3452 N N . TYR B 2 35 ? 11.538 7.996 19.040 1.00 87.69 33 TYR B N 1
ATOM 3453 C CA . TYR B 2 35 ? 11.324 9.083 18.091 1.00 88.19 33 TYR B CA 1
ATOM 3454 C C . TYR B 2 35 ? 10.038 8.845 17.307 1.00 88.58 33 TYR B C 1
ATOM 3455 O O . TYR B 2 35 ? 9.809 7.750 16.785 1.00 88.63 33 TYR B O 1
ATOM 3464 N N . ASP B 2 36 ? 9.200 9.874 17.232 1.00 89.05 34 ASP B N 1
ATOM 3465 C CA . ASP B 2 36 ? 7.885 9.751 16.608 1.00 89.50 34 ASP B CA 1
ATOM 3466 C C . ASP B 2 36 ? 7.882 10.300 15.175 1.00 89.66 34 ASP B C 1
ATOM 3467 O O . ASP B 2 36 ? 8.202 9.576 14.228 1.00 89.65 34 ASP B O 1
ATOM 3472 N N . GLU B 2 37 ? 7.526 11.577 15.031 1.00 89.87 35 GLU B N 1
ATOM 3473 C CA . GLU B 2 37 ? 7.452 12.235 13.726 1.00 90.00 35 GLU B CA 1
ATOM 3474 C C . GLU B 2 37 ? 8.816 12.756 13.268 1.00 90.08 35 GLU B C 1
ATOM 3475 O O . GLU B 2 37 ? 8.996 13.099 12.094 1.00 90.15 35 GLU B O 1
ATOM 3477 N N . PHE B 2 38 ? 9.765 12.807 14.201 1.00 90.05 36 PHE B N 1
ATOM 3478 C CA . PHE B 2 38 ? 11.117 13.303 13.934 1.00 90.04 36 PHE B CA 1
ATOM 3479 C C . PHE B 2 38 ? 12.177 12.219 14.161 1.00 89.90 36 PHE B C 1
ATOM 3480 O O . PHE B 2 38 ? 13.140 12.410 14.912 1.00 89.85 36 PHE B O 1
ATOM 3488 N N . VAL B 2 39 ? 11.979 11.083 13.493 1.00 89.72 37 VAL B N 1
ATOM 3489 C CA . VAL B 2 39 ? 12.903 9.948 13.545 1.00 89.49 37 VAL B CA 1
ATOM 3490 C C . VAL B 2 39 ? 14.184 10.236 12.752 1.00 89.38 37 VAL B C 1
ATOM 3491 O O . VAL B 2 39 ? 15.247 9.688 13.054 1.00 89.43 37 VAL B O 1
ATOM 3495 N N . GLU B 2 40 ? 14.071 11.111 11.754 1.00 89.16 38 GLU B N 1
ATOM 3496 C CA . GLU B 2 40 ? 15.198 11.482 10.897 1.00 88.90 38 GLU B CA 1
ATOM 3497 C C . GLU B 2 40 ? 16.279 12.237 11.669 1.00 88.56 38 GLU B C 1
ATOM 3498 O O . GLU B 2 40 ? 17.470 12.052 11.415 1.00 88.60 38 GLU B O 1
ATOM 3504 N N . ASP B 2 41 ? 15.857 13.078 12.614 1.00 88.07 39 ASP B N 1
ATOM 3505 C CA . ASP B 2 41 ? 16.783 13.796 13.488 1.00 87.54 39 ASP B CA 1
ATOM 3506 C C . ASP B 2 41 ? 17.312 12.912 14.621 1.00 87.14 39 ASP B C 1
ATOM 3507 O O . ASP B 2 41 ? 17.236 13.277 15.801 1.00 87.20 39 ASP B O 1
ATOM 3512 N N . TYR B 2 42 ? 17.845 11.748 14.256 1.00 86.49 40 TYR B N 1
ATOM 3513 C CA . TYR B 2 42 ? 18.468 10.846 15.219 1.00 85.78 40 TYR B CA 1
ATOM 3514 C C . TYR B 2 42 ? 19.988 10.914 15.116 1.00 85.29 40 TYR B C 1
ATOM 3515 O O . TYR B 2 42 ? 20.557 10.641 14.057 1.00 85.28 40 TYR B O 1
ATOM 3524 N N . GLU B 2 43 ? 20.632 11.285 16.220 1.00 84.65 41 GLU B N 1
ATOM 3525 C CA . GLU B 2 43 ? 22.089 11.307 16.312 1.00 84.07 41 GLU B CA 1
ATOM 3526 C C . GLU B 2 43 ? 22.592 10.148 17.182 1.00 83.41 41 GLU B C 1
ATOM 3527 O O . GLU B 2 43 ? 22.390 10.154 18.399 1.00 83.40 41 GLU B O 1
ATOM 3533 N N . PRO B 2 44 ? 23.245 9.148 16.556 1.00 82.75 42 PRO B N 1
ATOM 3534 C CA . PRO B 2 44 ? 23.688 7.921 17.235 1.00 82.19 42 PRO B CA 1
ATOM 3535 C C . PRO B 2 44 ? 24.819 8.059 18.265 1.00 81.57 42 PRO B C 1
ATOM 3536 O O . PRO B 2 44 ? 25.073 7.108 19.007 1.00 81.45 42 PRO B O 1
ATOM 3540 N N . THR B 2 45 ? 25.480 9.214 18.320 1.00 80.91 43 THR B N 1
ATOM 3541 C CA . THR B 2 45 ? 26.640 9.391 19.206 1.00 80.36 43 THR B CA 1
ATOM 3542 C C . THR B 2 45 ? 26.350 10.117 20.523 1.00 80.13 43 THR B C 1
ATOM 3543 O O . THR B 2 45 ? 27.116 9.989 21.481 1.00 80.08 43 THR B O 1
ATOM 3547 N N . LYS B 2 46 ? 25.256 10.877 20.564 1.00 79.88 44 LYS B N 1
ATOM 3548 C CA . LYS B 2 46 ? 24.924 11.725 21.720 1.00 79.60 44 LYS B CA 1
ATOM 3549 C C . LYS B 2 46 ? 24.596 10.941 22.996 1.00 79.32 44 LYS B C 1
ATOM 3550 O O . LYS B 2 46 ? 24.143 9.798 22.933 1.00 79.11 44 LYS B O 1
ATOM 3556 N N . ALA B 2 47 ? 24.836 11.568 24.146 1.00 79.08 45 ALA B N 1
ATOM 3557 C CA . ALA B 2 47 ? 24.576 10.956 25.453 1.00 78.94 45 ALA B CA 1
ATOM 3558 C C . ALA B 2 47 ? 23.081 10.754 25.717 1.00 78.82 45 ALA B C 1
ATOM 3559 O O . ALA B 2 47 ? 22.687 9.803 26.394 1.00 78.72 45 ALA B O 1
ATOM 3561 N N . ASP B 2 48 ? 22.266 11.657 25.172 1.00 78.73 46 ASP B N 1
ATOM 3562 C CA . ASP B 2 48 ? 20.807 11.597 25.279 1.00 78.62 46 ASP B CA 1
ATOM 3563 C C . ASP B 2 48 ? 20.223 10.471 24.433 1.00 78.37 46 ASP B C 1
ATOM 3564 O O . ASP B 2 48 ? 19.098 10.035 24.671 1.00 78.35 46 ASP B O 1
ATOM 3569 N N . SER B 2 49 ? 21.000 10.011 23.455 1.00 78.10 47 SER B N 1
ATOM 3570 C CA . SER B 2 49 ? 20.521 9.167 22.354 1.00 77.94 47 SER B CA 1
ATOM 3571 C C . SER B 2 49 ? 19.483 8.110 22.723 1.00 77.84 47 SER B C 1
ATOM 3572 O O . SER B 2 49 ? 18.510 7.916 21.992 1.00 77.74 47 SER B O 1
ATOM 3575 N N . TYR B 2 50 ? 19.691 7.429 23.846 1.00 77.81 48 TYR B N 1
ATOM 3576 C CA . TYR B 2 50 ? 18.792 6.354 24.263 1.00 77.85 48 TYR B CA 1
ATOM 3577 C C . TYR B 2 50 ? 18.067 6.641 25.581 1.00 78.08 48 TYR B C 1
ATOM 3578 O O . TYR B 2 50 ? 17.691 5.718 26.308 1.00 78.07 48 TYR B O 1
ATOM 3587 N N . ARG B 2 51 ? 17.864 7.926 25.867 1.00 78.41 49 ARG B N 1
ATOM 3588 C CA . ARG B 2 51 ? 17.126 8.363 27.053 1.00 78.79 49 ARG B CA 1
ATOM 3589 C C . ARG B 2 51 ? 15.950 9.277 26.714 1.00 78.97 49 ARG B C 1
ATOM 3590 O O . ARG B 2 51 ? 16.117 10.307 26.054 1.00 79.05 49 ARG B O 1
ATOM 3598 N N . LYS B 2 52 ? 14.765 8.888 27.178 1.00 79.20 50 LYS B N 1
ATOM 3599 C CA . LYS B 2 52 ? 13.537 9.634 26.922 1.00 79.36 50 LYS B CA 1
ATOM 3600 C C . LYS B 2 52 ? 12.810 9.948 28.227 1.00 79.47 50 LYS B C 1
ATOM 3601 O O . LYS B 2 52 ? 12.542 9.051 29.032 1.00 79.40 50 LYS B O 1
ATOM 3607 N N . LYS B 2 53 ? 12.512 11.230 28.429 1.00 79.68 51 LYS B N 1
ATOM 3608 C CA . LYS B 2 53 ? 11.714 11.686 29.564 1.00 79.80 51 LYS B CA 1
ATOM 3609 C C . LYS B 2 53 ? 10.235 11.439 29.255 1.00 79.83 51 LYS B C 1
ATOM 3610 O O . LYS B 2 53 ? 9.620 12.182 28.483 1.00 79.87 51 LYS B O 1
ATOM 3616 N N . VAL B 2 54 ? 9.677 10.389 29.857 1.00 79.84 52 VAL B N 1
ATOM 3617 C CA . VAL B 2 54 ? 8.325 9.921 29.534 1.00 79.86 52 VAL B CA 1
ATOM 3618 C C . VAL B 2 54 ? 7.358 9.961 30.722 1.00 79.84 52 VAL B C 1
ATOM 3619 O O . VAL B 2 54 ? 7.756 9.760 31.870 1.00 79.85 52 VAL B O 1
ATOM 3623 N N . VAL B 2 55 ? 6.087 10.230 30.425 1.00 79.80 53 VAL B N 1
ATOM 3624 C CA . VAL B 2 55 ? 5.021 10.184 31.423 1.00 79.70 53 VAL B CA 1
ATOM 3625 C C . VAL B 2 55 ? 4.412 8.774 31.488 1.00 79.65 53 VAL B C 1
ATOM 3626 O O . VAL B 2 55 ? 3.634 8.371 30.615 1.00 79.63 53 VAL B O 1
ATOM 3630 N N . LEU B 2 56 ? 4.798 8.026 32.519 1.00 79.58 54 LEU B N 1
ATOM 3631 C CA . LEU B 2 56 ? 4.217 6.715 32.798 1.00 79.52 54 LEU B CA 1
ATOM 3632 C C . LEU B 2 56 ? 3.214 6.836 33.944 1.00 79.52 54 LEU B C 1
ATOM 3633 O O . LEU B 2 56 ? 3.597 7.100 35.090 1.00 79.52 54 LEU B O 1
ATOM 3638 N N . ASP B 2 57 ? 1.933 6.653 33.617 1.00 79.43 55 ASP B N 1
ATOM 3639 C CA . ASP B 2 57 ? 0.834 6.705 34.590 1.00 79.29 55 ASP B CA 1
ATOM 3640 C C . ASP B 2 57 ? 0.853 7.980 35.443 1.00 79.16 55 ASP B C 1
ATOM 3641 O O . ASP B 2 57 ? 0.858 7.917 36.676 1.00 79.16 55 ASP B O 1
ATOM 3646 N N . GLY B 2 58 ? 0.882 9.133 34.774 1.00 79.01 56 GLY B N 1
ATOM 3647 C CA . GLY B 2 58 ? 0.886 10.437 35.446 1.00 78.77 56 GLY B CA 1
ATOM 3648 C C . GLY B 2 58 ? 2.186 10.775 36.153 1.00 78.69 56 GLY B C 1
ATOM 3649 O O . GLY B 2 58 ? 2.452 11.941 36.453 1.00 78.68 56 GLY B O 1
ATOM 3650 N N . GLU B 2 59 ? 2.990 9.746 36.419 1.00 78.57 57 GLU B N 1
ATOM 3651 C CA . GLU B 2 59 ? 4.279 9.888 37.088 1.00 78.34 57 GLU B CA 1
ATOM 3652 C C . GLU B 2 59 ? 5.363 10.273 36.083 1.00 78.08 57 GLU B C 1
ATOM 3653 O O . GLU B 2 59 ? 5.478 9.667 35.012 1.00 78.02 57 GLU B O 1
ATOM 3659 N N . GLU B 2 60 ? 6.150 11.288 36.437 1.00 77.72 58 GLU B N 1
ATOM 3660 C CA . GLU B 2 60 ? 7.267 11.736 35.609 1.00 77.21 58 GLU B CA 1
ATOM 3661 C C . GLU B 2 60 ? 8.490 10.851 35.851 1.00 76.55 58 GLU B C 1
ATOM 3662 O O . GLU B 2 60 ? 8.962 10.724 36.985 1.00 76.48 58 GLU B O 1
ATOM 3668 N N . VAL B 2 61 ? 8.993 10.248 34.773 1.00 75.72 59 VAL B N 1
ATOM 3669 C CA . VAL B 2 61 ? 10.057 9.237 34.845 1.00 74.81 59 VAL B CA 1
ATOM 3670 C C . VAL B 2 61 ? 10.921 9.219 33.569 1.00 74.13 59 VAL B C 1
ATOM 3671 O O . VAL B 2 61 ? 10.447 9.556 32.482 1.00 74.09 59 VAL B O 1
ATOM 3675 N N . GLN B 2 62 ? 12.191 8.845 33.716 1.00 73.27 60 GLN B N 1
ATOM 3676 C CA . GLN B 2 62 ? 13.083 8.658 32.571 1.00 72.29 60 GLN B CA 1
ATOM 3677 C C . GLN B 2 62 ? 13.255 7.188 32.213 1.00 71.56 60 GLN B C 1
ATOM 3678 O O . GLN B 2 62 ? 13.187 6.316 33.080 1.00 71.52 60 GLN B O 1
ATOM 3684 N N . ILE B 2 63 ? 13.475 6.920 30.929 1.00 70.66 61 ILE B N 1
ATOM 3685 C CA . ILE B 2 63 ? 13.769 5.564 30.464 1.00 69.80 61 ILE B CA 1
ATOM 3686 C C . ILE B 2 63 ? 15.122 5.498 29.741 1.00 69.22 61 ILE B C 1
ATOM 3687 O O . ILE B 2 63 ? 15.480 6.406 28.989 1.00 69.09 61 ILE B O 1
ATOM 3692 N N . ASP B 2 64 ? 15.878 4.435 30.001 1.00 68.44 62 ASP B N 1
ATOM 3693 C CA . ASP B 2 64 ? 17.090 4.152 29.244 1.00 67.71 62 ASP B CA 1
ATOM 3694 C C . ASP B 2 64 ? 16.948 2.818 28.539 1.00 67.23 62 ASP B C 1
ATOM 3695 O O . ASP B 2 64 ? 16.567 1.823 29.156 1.00 67.21 62 ASP B O 1
ATOM 3700 N N . ILE B 2 65 ? 17.247 2.804 27.244 1.00 66.58 63 ILE B N 1
ATOM 3701 C CA . ILE B 2 65 ? 17.190 1.575 26.462 1.00 66.13 63 ILE B CA 1
ATOM 3702 C C . ILE B 2 65 ? 18.586 1.188 25.987 1.00 65.86 63 ILE B C 1
ATOM 3703 O O . ILE B 2 65 ? 19.270 1.963 25.315 1.00 65.75 63 ILE B O 1
ATOM 3708 N N . LEU B 2 66 ? 19.002 -0.016 26.356 1.00 65.50 64 LEU B N 1
ATOM 3709 C CA . LEU B 2 66 ? 20.275 -0.549 25.912 1.00 65.20 64 LEU B CA 1
ATOM 3710 C C . LEU B 2 66 ? 20.024 -1.640 24.882 1.00 64.89 64 LEU B C 1
ATOM 3711 O O . LEU B 2 66 ? 19.419 -2.667 25.187 1.00 64.90 64 LEU B O 1
ATOM 3716 N N . ASP B 2 67 ? 20.479 -1.395 23.656 1.00 64.55 65 ASP B N 1
ATOM 3717 C CA . ASP B 2 67 ? 20.276 -2.326 22.556 1.00 64.11 65 ASP B CA 1
ATOM 3718 C C . ASP B 2 67 ? 21.609 -2.882 22.076 1.00 63.54 65 ASP B C 1
ATOM 3719 O O . ASP B 2 67 ? 22.561 -2.130 21.851 1.00 63.57 65 ASP B O 1
ATOM 3724 N N . THR B 2 68 ? 21.656 -4.204 21.922 1.00 62.74 66 THR B N 1
ATOM 3725 C CA . THR B 2 68 ? 22.851 -4.919 21.462 1.00 61.95 66 THR B CA 1
ATOM 3726 C C . THR B 2 68 ? 22.978 -4.932 19.933 1.00 61.27 66 THR B C 1
ATOM 3727 O O . THR B 2 68 ? 23.720 -5.744 19.373 1.00 61.17 66 THR B O 1
ATOM 3731 N N . ALA B 2 69 ? 22.253 -4.033 19.271 1.00 60.40 67 ALA B N 1
ATOM 3732 C CA . ALA B 2 69 ? 22.238 -3.942 17.810 1.00 59.67 67 ALA B CA 1
ATOM 3733 C C . ALA B 2 69 ? 23.646 -3.940 17.216 1.00 59.04 67 ALA B C 1
ATOM 3734 O O . ALA B 2 69 ? 24.477 -3.101 17.569 1.00 58.96 67 ALA B O 1
ATOM 3736 N N . GLY B 2 70 ? 23.906 -4.898 16.330 1.00 58.29 68 GLY B N 1
ATOM 3737 C CA . GLY B 2 70 ? 25.208 -5.034 15.679 1.00 57.16 68 GLY B CA 1
ATOM 3738 C C . GLY B 2 70 ? 26.260 -5.741 16.517 1.00 56.50 68 GLY B C 1
ATOM 3739 O O . GLY B 2 70 ? 27.275 -6.202 15.986 1.00 56.53 68 GLY B O 1
ATOM 3740 N N . GLN B 2 71 ? 26.011 -5.843 17.822 1.00 55.54 69 GLN B N 1
ATOM 3741 C CA . GLN B 2 71 ? 26.993 -6.361 18.772 1.00 54.59 69 GLN B CA 1
ATOM 3742 C C . GLN B 2 71 ? 26.669 -7.776 19.260 1.00 54.36 69 GLN B C 1
ATOM 3743 O O . GLN B 2 71 ? 27.132 -8.192 20.328 1.00 54.41 69 GLN B O 1
ATOM 3749 N N . GLU B 2 72 ? 25.899 -8.517 18.467 1.00 53.87 70 GLU B N 1
ATOM 3750 C CA . GLU B 2 72 ? 25.370 -9.821 18.881 1.00 53.55 70 GLU B CA 1
ATOM 3751 C C . GLU B 2 72 ? 26.408 -10.942 18.856 1.00 53.41 70 GLU B C 1
ATOM 3752 O O . GLU B 2 72 ? 26.211 -11.984 19.483 1.00 53.41 70 GLU B O 1
ATOM 3758 N N . ASP B 2 73 ? 27.506 -10.734 18.136 1.00 53.23 71 ASP B N 1
ATOM 3759 C CA . ASP B 2 73 ? 28.532 -11.767 18.001 1.00 53.03 71 ASP B CA 1
ATOM 3760 C C . ASP B 2 73 ? 29.614 -11.675 19.085 1.00 52.90 71 ASP B C 1
ATOM 3761 O O . ASP B 2 73 ? 30.409 -12.600 19.244 1.00 52.95 71 ASP B O 1
ATOM 3766 N N . TYR B 2 74 ? 29.632 -10.572 19.833 1.00 52.79 72 TYR B N 1
ATOM 3767 C CA . TYR B 2 74 ? 30.602 -10.391 20.920 1.00 52.77 72 TYR B CA 1
ATOM 3768 C C . TYR B 2 74 ? 30.337 -11.317 22.107 1.00 53.18 72 TYR B C 1
ATOM 3769 O O . TYR B 2 74 ? 29.188 -11.531 22.493 1.00 53.28 72 TYR B O 1
ATOM 3778 N N . ALA B 2 75 ? 31.415 -11.836 22.691 1.00 53.76 73 ALA B N 1
ATOM 3779 C CA . ALA B 2 75 ? 31.349 -12.951 23.643 1.00 54.42 73 ALA B CA 1
ATOM 3780 C C . ALA B 2 75 ? 30.795 -12.643 25.038 1.00 54.96 73 ALA B C 1
ATOM 3781 O O . ALA B 2 75 ? 29.849 -13.293 25.488 1.00 55.34 73 ALA B O 1
ATOM 3783 N N . ALA B 2 76 ? 31.380 -11.666 25.723 1.00 55.45 74 ALA B N 1
ATOM 3784 C CA . ALA B 2 76 ? 31.110 -11.486 27.150 1.00 55.87 74 ALA B CA 1
ATOM 3785 C C . ALA B 2 76 ? 30.280 -10.253 27.484 1.00 56.27 74 ALA B C 1
ATOM 3786 O O . ALA B 2 76 ? 29.692 -10.170 28.565 1.00 56.32 74 ALA B O 1
ATOM 3788 N N . ILE B 2 77 ? 30.228 -9.306 26.550 1.00 56.79 75 ILE B N 1
ATOM 3789 C CA . ILE B 2 77 ? 29.692 -7.967 26.820 1.00 57.23 75 ILE B CA 1
ATOM 3790 C C . ILE B 2 77 ? 28.262 -7.931 27.370 1.00 57.74 75 ILE B C 1
ATOM 3791 O O . ILE B 2 77 ? 27.940 -7.062 28.174 1.00 57.66 75 ILE B O 1
ATOM 3796 N N . ARG B 2 78 ? 27.420 -8.877 26.958 1.00 58.54 76 ARG B N 1
ATOM 3797 C CA . ARG B 2 78 ? 26.014 -8.871 27.371 1.00 59.51 76 ARG B CA 1
ATOM 3798 C C . ARG B 2 78 ? 25.813 -9.189 28.851 1.00 59.84 76 ARG B C 1
ATOM 3799 O O . ARG B 2 78 ? 24.875 -8.686 29.469 1.00 59.86 76 ARG B O 1
ATOM 3807 N N . ASP B 2 79 ? 26.700 -10.013 29.409 1.00 60.27 77 ASP B N 1
ATOM 3808 C CA . ASP B 2 79 ? 26.647 -10.375 30.824 1.00 60.80 77 ASP B CA 1
ATOM 3809 C C . ASP B 2 79 ? 26.553 -9.147 31.731 1.00 61.25 77 ASP B C 1
ATOM 3810 O O . ASP B 2 79 ? 25.835 -9.158 32.730 1.00 61.19 77 ASP B O 1
ATOM 3815 N N . ASN B 2 80 ? 27.274 -8.091 31.367 1.00 61.84 78 ASN B N 1
ATOM 3816 C CA . ASN B 2 80 ? 27.248 -6.847 32.122 1.00 62.59 78 ASN B CA 1
ATOM 3817 C C . ASN B 2 80 ? 26.076 -5.939 31.731 1.00 63.18 78 ASN B C 1
ATOM 3818 O O . ASN B 2 80 ? 25.652 -5.096 32.518 1.00 63.14 78 ASN B O 1
ATOM 3823 N N . TYR B 2 81 ? 25.561 -6.107 30.515 1.00 63.99 79 TYR B N 1
ATOM 3824 C CA . TYR B 2 81 ? 24.362 -5.387 30.090 1.00 64.94 79 TYR B CA 1
ATOM 3825 C C . TYR B 2 81 ? 23.185 -5.860 30.940 1.00 65.55 79 TYR B C 1
ATOM 3826 O O . TYR B 2 81 ? 22.444 -5.045 31.497 1.00 65.53 79 TYR B O 1
ATOM 3835 N N . PHE B 2 82 ? 23.040 -7.181 31.052 1.00 66.35 80 PHE B N 1
ATOM 3836 C CA . PHE B 2 82 ? 21.995 -7.789 31.874 1.00 67.30 80 PHE B CA 1
ATOM 3837 C C . PHE B 2 82 ? 22.203 -7.505 33.358 1.00 68.10 80 PHE B C 1
ATOM 3838 O O . PHE B 2 82 ? 21.238 -7.276 34.083 1.00 68.14 80 PHE B O 1
ATOM 3846 N N . ARG B 2 83 ? 23.463 -7.529 33.795 1.00 69.17 81 ARG B N 1
ATOM 3847 C CA . ARG B 2 83 ? 23.837 -7.208 35.174 1.00 70.28 81 ARG B CA 1
ATOM 3848 C C . ARG B 2 83 ? 24.542 -5.845 35.245 1.00 71.13 81 ARG B C 1
ATOM 3849 O O . ARG B 2 83 ? 25.755 -5.752 35.016 1.00 71.32 81 ARG B O 1
ATOM 3857 N N . SER B 2 84 ? 23.797 -4.795 35.583 1.00 71.92 82 SER B N 1
ATOM 3858 C CA . SER B 2 84 ? 22.392 -4.924 35.933 1.00 72.68 82 SER B CA 1
ATOM 3859 C C . SER B 2 84 ? 21.487 -4.026 35.093 1.00 73.28 82 SER B C 1
ATOM 3860 O O . SER B 2 84 ? 21.666 -2.804 35.033 1.00 73.22 82 SER B O 1
ATOM 3863 N N . GLY B 2 85 ? 20.534 -4.669 34.423 1.00 73.90 83 GLY B N 1
ATOM 3864 C CA . GLY B 2 85 ? 19.448 -3.994 33.732 1.00 74.70 83 GLY B CA 1
ATOM 3865 C C . GLY B 2 85 ? 18.145 -4.380 34.404 1.00 75.29 83 GLY B C 1
ATOM 3866 O O . GLY B 2 85 ? 17.918 -5.552 34.710 1.00 75.23 83 GLY B O 1
ATOM 3867 N N . GLU B 2 86 ? 17.288 -3.390 34.629 1.00 75.92 84 GLU B N 1
ATOM 3868 C CA . GLU B 2 86 ? 16.055 -3.584 35.388 1.00 76.57 84 GLU B CA 1
ATOM 3869 C C . GLU B 2 86 ? 14.934 -4.249 34.583 1.00 77.20 84 GLU B C 1
ATOM 3870 O O . GLU B 2 86 ? 14.184 -5.060 35.125 1.00 77.21 84 GLU B O 1
ATOM 3876 N N . GLY B 2 87 ? 14.829 -3.915 33.298 1.00 78.01 85 GLY B N 1
ATOM 3877 C CA . GLY B 2 87 ? 13.806 -4.493 32.423 1.00 79.08 85 GLY B CA 1
ATOM 3878 C C . GLY B 2 87 ? 14.378 -5.294 31.268 1.00 79.90 85 GLY B C 1
ATOM 3879 O O . GLY B 2 87 ? 15.494 -5.035 30.818 1.00 79.94 85 GLY B O 1
ATOM 3880 N N . PHE B 2 88 ? 13.614 -6.273 30.787 1.00 80.77 86 PHE B N 1
ATOM 3881 C CA . PHE B 2 88 ? 14.059 -7.126 29.683 1.00 81.76 86 PHE B CA 1
ATOM 3882 C C . PHE B 2 88 ? 12.982 -7.365 28.626 1.00 82.50 86 PHE B C 1
ATOM 3883 O O . PHE B 2 88 ? 11.853 -7.737 28.949 1.00 82.62 86 PHE B O 1
ATOM 3891 N N . LEU B 2 89 ? 13.347 -7.152 27.363 1.00 83.49 87 LEU B N 1
ATOM 3892 C CA . LEU B 2 89 ? 12.467 -7.430 26.230 1.00 84.45 87 LEU B CA 1
ATOM 3893 C C . LEU B 2 89 ? 13.126 -8.439 25.301 1.00 85.23 87 LEU B C 1
ATOM 3894 O O . LEU B 2 89 ? 14.157 -8.150 24.692 1.00 85.25 87 LEU B O 1
ATOM 3899 N N . CYS B 2 90 ? 12.529 -9.623 25.201 1.00 86.37 88 CYS B N 1
ATOM 3900 C CA . CYS B 2 90 ? 13.056 -10.684 24.347 1.00 87.55 88 CYS B CA 1
ATOM 3901 C C . CYS B 2 90 ? 12.301 -10.727 23.024 1.00 88.33 88 CYS B C 1
ATOM 3902 O O . CYS B 2 90 ? 11.150 -11.166 22.968 1.00 88.43 88 CYS B O 1
ATOM 3905 N N . VAL B 2 91 ? 12.964 -10.272 21.964 1.00 89.39 89 VAL B N 1
ATOM 3906 C CA . VAL B 2 91 ? 12.320 -10.096 20.663 1.00 90.40 89 VAL B CA 1
ATOM 3907 C C . VAL B 2 91 ? 12.684 -11.212 19.686 1.00 91.13 89 VAL B C 1
ATOM 3908 O O . VAL B 2 91 ? 13.848 -11.607 19.584 1.00 91.20 89 VAL B O 1
ATOM 3912 N N . PHE B 2 92 ? 11.674 -11.711 18.978 1.00 92.12 90 PHE B N 1
ATOM 3913 C CA . PHE B 2 92 ? 11.867 -12.706 17.924 1.00 93.08 90 PHE B CA 1
ATOM 3914 C C . PHE B 2 92 ? 11.050 -12.362 16.676 1.00 93.75 90 PHE B C 1
ATOM 3915 O O . PHE B 2 92 ? 9.972 -11.767 16.768 1.00 93.79 90 PHE B O 1
ATOM 3923 N N . SER B 2 93 ? 11.579 -12.741 15.515 1.00 94.61 91 SER B N 1
ATOM 3924 C CA . SER B 2 93 ? 10.886 -12.574 14.240 1.00 95.39 91 SER B CA 1
ATOM 3925 C C . SER B 2 93 ? 9.954 -13.763 13.992 1.00 95.91 91 SER B C 1
ATOM 3926 O O . SER B 2 93 ? 10.376 -14.921 14.078 1.00 96.00 91 SER B O 1
ATOM 3929 N N . ILE B 2 94 ? 8.692 -13.467 13.685 1.00 96.52 92 ILE B N 1
ATOM 3930 C CA . ILE B 2 94 ? 7.673 -14.505 13.491 1.00 97.02 92 ILE B CA 1
ATOM 3931 C C . ILE B 2 94 ? 7.868 -15.329 12.210 1.00 97.49 92 ILE B C 1
ATOM 3932 O O . ILE B 2 94 ? 7.503 -16.506 12.168 1.00 97.57 92 ILE B O 1
ATOM 3937 N N . THR B 2 95 ? 8.458 -14.715 11.185 1.00 98.06 93 THR B N 1
ATOM 3938 C CA . THR B 2 95 ? 8.647 -15.371 9.884 1.00 98.65 93 THR B CA 1
ATOM 3939 C C . THR B 2 95 ? 9.722 -16.469 9.877 1.00 99.03 93 THR B C 1
ATOM 3940 O O . THR B 2 95 ? 9.680 -17.376 9.043 1.00 99.10 93 THR B O 1
ATOM 3944 N N . ASP B 2 96 ? 10.675 -16.382 10.802 1.00 99.54 94 ASP B N 1
ATOM 3945 C CA . ASP B 2 96 ? 11.769 -17.352 10.878 1.00 100.02 94 ASP B CA 1
ATOM 3946 C C . ASP B 2 96 ? 11.692 -18.239 12.120 1.00 100.31 94 ASP B C 1
ATOM 3947 O O . ASP B 2 96 ? 10.960 -17.940 13.069 1.00 100.34 94 ASP B O 1
ATOM 3952 N N . ASP B 2 97 ? 12.449 -19.335 12.093 1.00 100.66 95 ASP B N 1
ATOM 3953 C CA . ASP B 2 97 ? 12.491 -20.295 13.194 1.00 101.00 95 ASP B CA 1
ATOM 3954 C C . ASP B 2 97 ? 13.753 -20.129 14.040 1.00 101.23 95 ASP B C 1
ATOM 3955 O O . ASP B 2 97 ? 13.745 -20.417 15.240 1.00 101.26 95 ASP B O 1
ATOM 3957 N N . GLU B 2 98 ? 14.825 -19.657 13.403 1.00 101.51 96 GLU B N 1
ATOM 3958 C CA . GLU B 2 98 ? 16.139 -19.504 14.035 1.00 101.78 96 GLU B CA 1
ATOM 3959 C C . GLU B 2 98 ? 16.122 -18.523 15.211 1.00 101.90 96 GLU B C 1
ATOM 3960 O O . GLU B 2 98 ? 16.678 -18.810 16.276 1.00 101.91 96 GLU B O 1
ATOM 3966 N N . SER B 2 99 ? 15.481 -17.373 15.008 1.00 102.06 97 SER B N 1
ATOM 3967 C CA . SER B 2 99 ? 15.412 -16.325 16.025 1.00 102.16 97 SER B CA 1
ATOM 3968 C C . SER B 2 99 ? 14.443 -16.664 17.156 1.00 102.27 97 SER B C 1
ATOM 3969 O O . SER B 2 99 ? 14.613 -16.194 18.283 1.00 102.30 97 SER B O 1
ATOM 3972 N N . PHE B 2 100 ? 13.433 -17.478 16.849 1.00 102.38 98 PHE B N 1
ATOM 3973 C CA . PHE B 2 100 ? 12.493 -17.968 17.857 1.00 102.50 98 PHE B CA 1
ATOM 3974 C C . PHE B 2 100 ? 13.115 -19.089 18.695 1.00 102.53 98 PHE B C 1
ATOM 3975 O O . PHE B 2 100 ? 12.753 -19.284 19.859 1.00 102.49 98 PHE B O 1
ATOM 3983 N N . GLN B 2 101 ? 14.047 -19.820 18.089 1.00 102.57 99 GLN B N 1
ATOM 3984 C CA . GLN B 2 101 ? 14.762 -20.899 18.765 1.00 102.57 99 GLN B CA 1
ATOM 3985 C C . GLN B 2 101 ? 15.836 -20.338 19.696 1.00 102.53 99 GLN B C 1
ATOM 3986 O O . GLN B 2 101 ? 16.140 -20.930 20.735 1.00 102.50 99 GLN B O 1
ATOM 3992 N N . ALA B 2 102 ? 16.395 -19.190 19.314 1.00 102.46 100 ALA B N 1
ATOM 3993 C CA . ALA B 2 102 ? 17.427 -18.512 20.098 1.00 102.36 100 ALA B CA 1
ATOM 3994 C C . ALA B 2 102 ? 16.866 -17.847 21.361 1.00 102.31 100 ALA B C 1
ATOM 3995 O O . ALA B 2 102 ? 17.627 -17.440 22.244 1.00 102.24 100 ALA B O 1
ATOM 3997 N N . THR B 2 103 ? 15.537 -17.749 21.438 1.00 102.25 101 THR B N 1
ATOM 3998 C CA . THR B 2 103 ? 14.835 -17.220 22.616 1.00 102.18 101 THR B CA 1
ATOM 3999 C C . THR B 2 103 ? 15.179 -18.028 23.870 1.00 102.10 101 THR B C 1
ATOM 4000 O O . THR B 2 103 ? 15.329 -17.466 24.956 1.00 102.16 101 THR B O 1
ATOM 4004 N N . GLN B 2 104 ? 15.306 -19.343 23.702 1.00 101.96 102 GLN B N 1
ATOM 4005 C CA . GLN B 2 104 ? 15.695 -20.250 24.780 1.00 101.81 102 GLN B CA 1
ATOM 4006 C C . GLN B 2 104 ? 17.126 -19.976 25.263 1.00 101.66 102 GLN B C 1
ATOM 4007 O O . GLN B 2 104 ? 17.400 -20.038 26.466 1.00 101.67 102 GLN B O 1
ATOM 4013 N N . GLU B 2 105 ? 18.024 -19.669 24.324 1.00 101.41 103 GLU B N 1
ATOM 4014 C CA . GLU B 2 105 ? 19.423 -19.360 24.636 1.00 101.17 103 GLU B CA 1
ATOM 4015 C C . GLU B 2 105 ? 19.553 -18.065 25.440 1.00 100.94 103 GLU B C 1
ATOM 4016 O O . GLU B 2 105 ? 20.287 -18.016 26.428 1.00 100.91 103 GLU B O 1
ATOM 4022 N N . PHE B 2 106 ? 18.836 -17.026 25.014 1.00 100.62 104 PHE B N 1
ATOM 4023 C CA . PHE B 2 106 ? 18.878 -15.729 25.689 1.00 100.33 104 PHE B CA 1
ATOM 4024 C C . PHE B 2 106 ? 18.116 -15.722 27.015 1.00 100.04 104 PHE B C 1
ATOM 4025 O O . PHE B 2 106 ? 18.430 -14.931 27.906 1.00 100.00 104 PHE B O 1
ATOM 4033 N N . ARG B 2 107 ? 17.121 -16.600 27.141 1.00 99.71 105 ARG B N 1
ATOM 4034 C CA . ARG B 2 107 ? 16.324 -16.703 28.368 1.00 99.42 105 ARG B CA 1
ATOM 4035 C C . ARG B 2 107 ? 17.164 -17.189 29.552 1.00 99.22 105 ARG B C 1
ATOM 4036 O O . ARG B 2 107 ? 17.166 -16.562 30.614 1.00 99.17 105 ARG B O 1
ATOM 4044 N N . GLU B 2 108 ? 17.877 -18.297 29.359 1.00 98.96 106 GLU B N 1
ATOM 4045 C CA . GLU B 2 108 ? 18.765 -18.844 30.385 1.00 98.73 106 GLU B CA 1
ATOM 4046 C C . GLU B 2 108 ? 19.988 -17.947 30.592 1.00 98.51 106 GLU B C 1
ATOM 4047 O O . GLU B 2 108 ? 20.553 -17.899 31.687 1.00 98.50 106 GLU B O 1
ATOM 4053 N N . GLN B 2 109 ? 20.371 -17.229 29.537 1.00 98.23 107 GLN B N 1
ATOM 4054 C CA . GLN B 2 109 ? 21.541 -16.354 29.550 1.00 97.90 107 GLN B CA 1
ATOM 4055 C C . GLN B 2 109 ? 21.417 -15.206 30.551 1.00 97.74 107 GLN B C 1
ATOM 4056 O O . GLN B 2 109 ? 22.391 -14.869 31.222 1.00 97.71 107 GLN B O 1
ATOM 4062 N N . ILE B 2 110 ? 20.230 -14.610 30.649 1.00 97.52 108 ILE B N 1
ATOM 4063 C CA . ILE B 2 110 ? 20.001 -13.528 31.614 1.00 97.34 108 ILE B CA 1
ATOM 4064 C C . ILE B 2 110 ? 19.742 -14.071 33.021 1.00 97.26 108 ILE B C 1
ATOM 4065 O O . ILE B 2 110 ? 19.931 -13.364 34.014 1.00 97.21 108 ILE B O 1
ATOM 4070 N N . LEU B 2 111 ? 19.308 -15.329 33.090 1.00 97.19 109 LEU B N 1
ATOM 4071 C CA . LEU B 2 111 ? 19.107 -16.026 34.360 1.00 97.13 109 LEU B CA 1
ATOM 4072 C C . LEU B 2 111 ? 20.436 -16.533 34.917 1.00 97.03 109 LEU B C 1
ATOM 4073 O O . LEU B 2 111 ? 20.578 -16.734 36.123 1.00 96.96 109 LEU B O 1
ATOM 4078 N N . ARG B 2 112 ? 21.405 -16.737 34.028 1.00 96.93 110 ARG B N 1
ATOM 4079 C CA . ARG B 2 112 ? 22.759 -17.121 34.415 1.00 96.86 110 ARG B CA 1
ATOM 4080 C C . ARG B 2 112 ? 23.475 -15.937 35.076 1.00 96.75 110 ARG B C 1
ATOM 4081 O O . ARG B 2 112 ? 24.586 -16.078 35.595 1.00 96.79 110 ARG B O 1
ATOM 4089 N N . VAL B 2 113 ? 22.815 -14.778 35.059 1.00 96.56 111 VAL B N 1
ATOM 4090 C CA . VAL B 2 113 ? 23.354 -13.541 35.625 1.00 96.39 111 VAL B CA 1
ATOM 4091 C C . VAL B 2 113 ? 22.469 -13.006 36.766 1.00 96.29 111 VAL B C 1
ATOM 4092 O O . VAL B 2 113 ? 22.932 -12.245 37.619 1.00 96.21 111 VAL B O 1
ATOM 4096 N N . LYS B 2 114 ? 21.200 -13.411 36.771 1.00 96.20 112 LYS B N 1
ATOM 4097 C CA . LYS B 2 114 ? 20.255 -13.032 37.823 1.00 96.08 112 LYS B CA 1
ATOM 4098 C C . LYS B 2 114 ? 19.687 -14.277 38.509 1.00 96.09 112 LYS B C 1
ATOM 4099 O O . LYS B 2 114 ? 19.388 -15.270 37.848 1.00 96.06 112 LYS B O 1
ATOM 4105 N N . ASN B 2 115 ? 19.529 -14.216 39.830 1.00 96.08 113 ASN B N 1
ATOM 4106 C CA . ASN B 2 115 ? 18.890 -15.302 40.584 1.00 96.10 113 ASN B CA 1
ATOM 4107 C C . ASN B 2 115 ? 17.391 -15.070 40.793 1.00 96.02 113 ASN B C 1
ATOM 4108 O O . ASN B 2 115 ? 16.814 -15.507 41.793 1.00 96.07 113 ASN B O 1
ATOM 4113 N N . ASP B 2 116 ? 16.766 -14.396 39.831 1.00 95.92 114 ASP B N 1
ATOM 4114 C CA . ASP B 2 116 ? 15.380 -13.958 39.953 1.00 95.85 114 ASP B CA 1
ATOM 4115 C C . ASP B 2 116 ? 14.503 -14.578 38.866 1.00 95.73 114 ASP B C 1
ATOM 4116 O O . ASP B 2 116 ? 14.706 -14.328 37.676 1.00 95.75 114 ASP B O 1
ATOM 4121 N N . GLU B 2 117 ? 13.530 -15.386 39.282 1.00 95.55 115 GLU B N 1
ATOM 4122 C CA . GLU B 2 117 ? 12.594 -16.022 38.351 1.00 95.37 115 GLU B CA 1
ATOM 4123 C C . GLU B 2 117 ? 11.552 -15.027 37.842 1.00 95.20 115 GLU B C 1
ATOM 4124 O O . GLU B 2 117 ? 11.154 -15.073 36.675 1.00 95.13 115 GLU B O 1
ATOM 4130 N N . SER B 2 118 ? 11.126 -14.130 38.729 1.00 94.98 116 SER B N 1
ATOM 4131 C CA . SER B 2 118 ? 10.084 -13.149 38.429 1.00 94.74 116 SER B CA 1
ATOM 4132 C C . SER B 2 118 ? 10.657 -11.762 38.125 1.00 94.57 116 SER B C 1
ATOM 4133 O O . SER B 2 118 ? 10.094 -10.738 38.527 1.00 94.47 116 SER B O 1
ATOM 4136 N N . ILE B 2 119 ? 11.780 -11.736 37.414 1.00 94.37 117 ILE B N 1
ATOM 4137 C CA . ILE B 2 119 ? 12.388 -10.481 36.989 1.00 94.21 117 ILE B CA 1
ATOM 4138 C C . ILE B 2 119 ? 11.649 -9.935 35.757 1.00 94.16 117 ILE B C 1
ATOM 4139 O O . ILE B 2 119 ? 11.386 -10.686 34.814 1.00 94.15 117 ILE B O 1
ATOM 4144 N N . PRO B 2 120 ? 11.277 -8.636 35.783 1.00 94.10 118 PRO B N 1
ATOM 4145 C CA . PRO B 2 120 ? 10.574 -7.960 34.691 1.00 94.06 118 PRO B CA 1
ATOM 4146 C C . PRO B 2 120 ? 10.999 -8.435 33.301 1.00 94.03 118 PRO B C 1
ATOM 4147 O O . PRO B 2 120 ? 12.162 -8.285 32.916 1.00 94.02 118 PRO B O 1
ATOM 4151 N N . PHE B 2 121 ? 10.046 -9.003 32.566 1.00 94.00 119 PHE B N 1
ATOM 4152 C CA . PHE B 2 121 ? 10.323 -9.668 31.298 1.00 94.06 119 PHE B CA 1
ATOM 4153 C C . PHE B 2 121 ? 9.137 -9.566 30.341 1.00 94.12 119 PHE B C 1
ATOM 4154 O O . PHE B 2 121 ? 7.983 -9.509 30.773 1.00 94.16 119 PHE B O 1
ATOM 4162 N N . LEU B 2 122 ? 9.435 -9.537 29.043 1.00 94.17 120 LEU B N 1
ATOM 4163 C CA . LEU B 2 122 ? 8.412 -9.560 27.997 1.00 94.22 120 LEU B CA 1
ATOM 4164 C C . LEU B 2 122 ? 8.887 -10.305 26.753 1.00 94.27 120 LEU B C 1
ATOM 4165 O O . LEU B 2 122 ? 9.910 -9.952 26.158 1.00 94.26 120 LEU B O 1
ATOM 4170 N N . LEU B 2 123 ? 8.140 -11.340 26.376 1.00 94.30 121 LEU B N 1
ATOM 4171 C CA . LEU B 2 123 ? 8.395 -12.071 25.141 1.00 94.36 121 LEU B CA 1
ATOM 4172 C C . LEU B 2 123 ? 7.561 -11.434 24.035 1.00 94.43 121 LEU B C 1
ATOM 4173 O O . LEU B 2 123 ? 6.343 -11.288 24.180 1.00 94.40 121 LEU B O 1
ATOM 4178 N N . VAL B 2 124 ? 8.217 -11.046 22.941 1.00 94.53 122 VAL B N 1
ATOM 4179 C CA . VAL B 2 124 ? 7.557 -10.289 21.867 1.00 94.64 122 VAL B CA 1
ATOM 4180 C C . VAL B 2 124 ? 7.943 -10.724 20.449 1.00 94.69 122 VAL B C 1
ATOM 4181 O O . VAL B 2 124 ? 9.118 -10.959 20.154 1.00 94.60 122 VAL B O 1
ATOM 4185 N N . GLY B 2 125 ? 6.934 -10.815 19.582 1.00 94.78 123 GLY B N 1
ATOM 4186 C CA . GLY B 2 125 ? 7.127 -11.115 18.163 1.00 94.91 123 GLY B CA 1
ATOM 4187 C C . GLY B 2 125 ? 7.003 -9.861 17.317 1.00 95.01 123 GLY B C 1
ATOM 4188 O O . GLY B 2 125 ? 6.029 -9.117 17.442 1.00 94.98 123 GLY B O 1
ATOM 4189 N N . ASN B 2 126 ? 7.984 -9.639 16.445 1.00 95.14 124 ASN B N 1
ATOM 4190 C CA . ASN B 2 126 ? 8.110 -8.377 15.708 1.00 95.33 124 ASN B CA 1
ATOM 4191 C C . ASN B 2 126 ? 7.623 -8.430 14.246 1.00 95.42 124 ASN B C 1
ATOM 4192 O O . ASN B 2 126 ? 6.627 -9.097 13.941 1.00 95.46 124 ASN B O 1
ATOM 4197 N N . LYS B 2 127 ? 8.328 -7.709 13.368 1.00 95.48 125 LYS B N 1
ATOM 4198 C CA . LYS B 2 127 ? 8.034 -7.604 11.928 1.00 95.47 125 LYS B CA 1
ATOM 4199 C C . LYS B 2 127 ? 6.668 -6.985 11.625 1.00 95.50 125 LYS B C 1
ATOM 4200 O O . LYS B 2 127 ? 6.527 -6.196 10.688 1.00 95.44 125 LYS B O 1
ATOM 4206 N N . ASN B 2 131 ? 1.587 -10.085 7.428 1.00 121.33 129 ASN B N 1
ATOM 4207 C CA . ASN B 2 131 ? 2.000 -11.484 7.482 1.00 121.33 129 ASN B CA 1
ATOM 4208 C C . ASN B 2 131 ? 1.737 -12.200 6.155 1.00 121.31 129 ASN B C 1
ATOM 4209 O O . ASN B 2 131 ? 0.583 -12.424 5.777 1.00 121.27 129 ASN B O 1
ATOM 4211 N N . ASP B 2 132 ? 2.815 -12.549 5.453 1.00 121.29 130 ASP B N 1
ATOM 4212 C CA . ASP B 2 132 ? 2.725 -13.251 4.167 1.00 121.27 130 ASP B CA 1
ATOM 4213 C C . ASP B 2 132 ? 3.532 -14.554 4.138 1.00 121.22 130 ASP B C 1
ATOM 4214 O O . ASP B 2 132 ? 3.168 -15.503 3.437 1.00 121.19 130 ASP B O 1
ATOM 4219 N N . LYS B 2 133 ? 4.625 -14.588 4.898 1.00 121.15 131 LYS B N 1
ATOM 4220 C CA . LYS B 2 133 ? 5.490 -15.763 4.976 1.00 121.06 131 LYS B CA 1
ATOM 4221 C C . LYS B 2 133 ? 5.740 -16.179 6.429 1.00 121.00 131 LYS B C 1
ATOM 4222 O O . LYS B 2 133 ? 6.839 -16.616 6.781 1.00 121.02 131 LYS B O 1
ATOM 4224 N N . ARG B 2 134 ? 4.706 -16.047 7.261 1.00 120.93 132 ARG B N 1
ATOM 4225 C CA . ARG B 2 134 ? 4.795 -16.365 8.688 1.00 120.85 132 ARG B CA 1
ATOM 4226 C C . ARG B 2 134 ? 4.887 -17.870 8.939 1.00 120.79 132 ARG B C 1
ATOM 4227 O O . ARG B 2 134 ? 3.895 -18.594 8.819 1.00 120.78 132 ARG B O 1
ATOM 4229 N N . LYS B 2 135 ? 6.089 -18.329 9.282 1.00 120.72 133 LYS B N 1
ATOM 4230 C CA . LYS B 2 135 ? 6.345 -19.746 9.541 1.00 120.63 133 LYS B CA 1
ATOM 4231 C C . LYS B 2 135 ? 5.836 -20.187 10.913 1.00 120.58 133 LYS B C 1
ATOM 4232 O O . LYS B 2 135 ? 5.377 -21.320 11.072 1.00 120.58 133 LYS B O 1
ATOM 4234 N N . VAL B 2 136 ? 5.921 -19.290 11.894 1.00 120.49 134 VAL B N 1
ATOM 4235 C CA . VAL B 2 136 ? 5.478 -19.577 13.259 1.00 120.43 134 VAL B CA 1
ATOM 4236 C C . VAL B 2 136 ? 4.017 -19.180 13.489 1.00 120.39 134 VAL B C 1
ATOM 4237 O O . VAL B 2 136 ? 3.515 -18.233 12.875 1.00 120.38 134 VAL B O 1
ATOM 4239 N N . PRO B 2 137 ? 3.346 -19.913 14.376 1.00 120.30 135 PRO B N 1
ATOM 4240 C CA . PRO B 2 137 ? 1.946 -19.654 14.714 1.00 120.21 135 PRO B CA 1
ATOM 4241 C C . PRO B 2 137 ? 1.808 -19.046 16.109 1.00 120.12 135 PRO B C 1
ATOM 4242 O O . PRO B 2 137 ? 2.678 -19.228 16.963 1.00 120.10 135 PRO B O 1
ATOM 4244 N N . LEU B 2 138 ? 0.703 -18.333 16.332 1.00 120.02 136 LEU B N 1
ATOM 4245 C CA . LEU B 2 138 ? 0.443 -17.651 17.603 1.00 119.90 136 LEU B CA 1
ATOM 4246 C C . LEU B 2 138 ? 0.061 -18.598 18.750 1.00 119.80 136 LEU B C 1
ATOM 4247 O O . LEU B 2 138 ? -0.095 -18.163 19.895 1.00 119.80 136 LEU B O 1
ATOM 4249 N N . SER B 2 139 ? -0.084 -19.885 18.436 1.00 119.64 137 SER B N 1
ATOM 4250 C CA . SER B 2 139 ? -0.399 -20.911 19.434 1.00 119.45 137 SER B CA 1
ATOM 4251 C C . SER B 2 139 ? 0.863 -21.539 20.032 1.00 119.28 137 SER B C 1
ATOM 4252 O O . SER B 2 139 ? 0.930 -21.785 21.239 1.00 119.27 137 SER B O 1
ATOM 4254 N N . GLU B 2 140 ? 1.855 -21.795 19.180 1.00 119.07 138 GLU B N 1
ATOM 4255 C CA . GLU B 2 140 ? 3.132 -22.367 19.609 1.00 118.87 138 GLU B CA 1
ATOM 4256 C C . GLU B 2 140 ? 4.030 -21.325 20.279 1.00 118.73 138 GLU B C 1
ATOM 4257 O O . GLU B 2 140 ? 4.923 -21.675 21.055 1.00 118.72 138 GLU B O 1
ATOM 4259 N N . CYS B 2 141 ? 3.788 -20.051 19.972 1.00 118.52 139 CYS B N 1
ATOM 4260 C CA . CYS B 2 141 ? 4.539 -18.941 20.560 1.00 118.31 139 CYS B CA 1
ATOM 4261 C C . CYS B 2 141 ? 4.008 -18.557 21.939 1.00 118.09 139 CYS B C 1
ATOM 4262 O O . CYS B 2 141 ? 4.780 -18.178 22.823 1.00 118.07 139 CYS B O 1
ATOM 4265 N N . GLN B 2 142 ? 2.690 -18.654 22.110 1.00 117.81 140 GLN B N 1
ATOM 4266 C CA . GLN B 2 142 ? 2.046 -18.406 23.400 1.00 117.55 140 GLN B CA 1
ATOM 4267 C C . GLN B 2 142 ? 2.317 -19.546 24.383 1.00 117.36 140 GLN B C 1
ATOM 4268 O O . GLN B 2 142 ? 2.213 -19.367 25.598 1.00 117.33 140 GLN B O 1
ATOM 4270 N N . LEU B 2 143 ? 2.675 -20.711 23.843 1.00 117.10 141 LEU B N 1
ATOM 4271 C CA . LEU B 2 143 ? 3.004 -21.888 24.645 1.00 116.84 141 LEU B CA 1
ATOM 4272 C C . LEU B 2 143 ? 4.444 -21.858 25.180 1.00 116.65 141 LEU B C 1
ATOM 4273 O O . LEU B 2 143 ? 4.981 -22.887 25.599 1.00 116.66 141 LEU B O 1
ATOM 4275 N N . ARG B 2 144 ? 5.058 -20.675 25.163 1.00 116.37 142 ARG B N 1
ATOM 4276 C CA . ARG B 2 144 ? 6.401 -20.479 25.712 1.00 116.09 142 ARG B CA 1
ATOM 4277 C C . ARG B 2 144 ? 6.446 -19.289 26.675 1.00 115.87 142 ARG B C 1
ATOM 4278 O O . ARG B 2 144 ? 7.221 -19.288 27.636 1.00 115.89 142 ARG B O 1
ATOM 4286 N N . ALA B 2 145 ? 5.607 -18.288 26.415 1.00 115.57 143 ALA B N 1
ATOM 4287 C CA . ALA B 2 145 ? 5.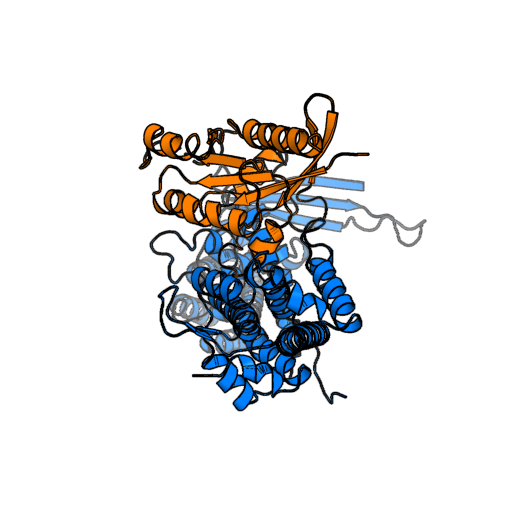553 -17.076 27.232 1.00 115.25 143 ALA B CA 1
ATOM 4288 C C . ALA B 2 145 ? 4.861 -17.298 28.576 1.00 115.01 143 ALA B C 1
ATOM 4289 O O . ALA B 2 145 ? 5.431 -16.995 29.627 1.00 114.97 143 ALA B O 1
ATOM 4291 N N . GLN B 2 146 ? 3.637 -17.825 28.536 1.00 114.71 144 GLN B N 1
ATOM 4292 C CA . GLN B 2 146 ? 2.858 -18.070 29.754 1.00 114.43 144 GLN B CA 1
ATOM 4293 C C . GLN B 2 146 ? 3.391 -19.253 30.572 1.00 114.18 144 GLN B C 1
ATOM 4294 O O . GLN B 2 146 ? 3.093 -19.375 31.764 1.00 114.20 144 GLN B O 1
ATOM 4300 N N . GLN B 2 147 ? 4.176 -20.115 29.926 1.00 113.81 145 GLN B N 1
ATOM 4301 C CA . GLN B 2 147 ? 4.903 -21.179 30.620 1.00 113.48 145 GLN B CA 1
ATOM 4302 C C . GLN B 2 147 ? 6.103 -20.613 31.381 1.00 113.20 145 GLN B C 1
ATOM 4303 O O . GLN B 2 147 ? 6.539 -21.188 32.380 1.00 113.19 145 GLN B O 1
ATOM 4309 N N . TRP B 2 148 ? 6.629 -19.487 30.899 1.00 112.84 146 TRP B N 1
ATOM 4310 C CA . TRP B 2 148 ? 7.652 -18.728 31.617 1.00 112.46 146 TRP B CA 1
ATOM 4311 C C . TRP B 2 148 ? 7.025 -17.712 32.578 1.00 112.26 146 TRP B C 1
ATOM 4312 O O . TRP B 2 148 ? 7.733 -16.890 33.165 1.00 112.23 146 TRP B O 1
ATOM 4323 N N . ALA B 2 149 ? 5.700 -17.787 32.734 1.00 112.01 147 ALA B N 1
ATOM 4324 C CA . ALA B 2 149 ? 4.912 -16.856 33.558 1.00 111.76 147 ALA B CA 1
ATOM 4325 C C . ALA B 2 149 ? 5.141 -15.392 33.168 1.00 111.55 147 ALA B C 1
ATOM 4326 O O . ALA B 2 149 ? 5.358 -14.527 34.021 1.00 111.55 147 ALA B O 1
ATOM 4328 N N . VAL B 2 150 ? 5.081 -15.134 31.863 1.00 111.27 148 VAL B N 1
ATOM 4329 C CA . VAL B 2 150 ? 5.387 -13.825 31.293 1.00 110.98 148 VAL B CA 1
ATOM 4330 C C . VAL B 2 150 ? 4.351 -13.471 30.215 1.00 110.75 148 VAL B C 1
ATOM 4331 O O . VAL B 2 150 ? 3.999 -14.325 29.398 1.00 110.75 148 VAL B O 1
ATOM 4335 N N . PRO B 2 151 ? 3.848 -12.215 30.223 1.00 110.51 149 PRO B N 1
ATOM 4336 C CA . PRO B 2 151 ? 2.913 -11.734 29.197 1.00 110.26 149 PRO B CA 1
ATOM 4337 C C . PRO B 2 151 ? 3.513 -11.727 27.787 1.00 110.03 149 PRO B C 1
ATOM 4338 O O . PRO B 2 151 ? 4.717 -11.504 27.626 1.00 110.02 149 PRO B O 1
ATOM 4342 N N . TYR B 2 152 ? 2.672 -11.974 26.783 1.00 109.71 150 TYR B N 1
ATOM 4343 C CA . TYR B 2 152 ? 3.097 -11.969 25.381 1.00 109.37 150 TYR B CA 1
ATOM 4344 C C . TYR B 2 152 ? 2.368 -10.891 24.587 1.00 109.03 150 TYR B C 1
ATOM 4345 O O . TYR B 2 152 ? 1.144 -10.764 24.673 1.00 108.98 150 TYR B O 1
ATOM 4354 N N . VAL B 2 153 ? 3.134 -10.123 23.815 1.00 108.58 151 VAL B N 1
ATOM 4355 C CA . VAL B 2 153 ? 2.586 -9.060 22.975 1.00 108.13 151 VAL B CA 1
ATOM 4356 C C . VAL B 2 153 ? 3.130 -9.193 21.552 1.00 107.86 151 VAL B C 1
ATOM 4357 O O . VAL B 2 153 ? 4.334 -9.374 21.352 1.00 107.81 151 VAL B O 1
ATOM 4361 N N . GLU B 2 154 ? 2.231 -9.119 20.573 1.00 107.49 152 GLU B N 1
ATOM 4362 C CA . GLU B 2 154 ? 2.609 -9.151 19.163 1.00 107.09 152 GLU B CA 1
ATOM 4363 C C . GLU B 2 154 ? 2.798 -7.733 18.630 1.00 106.76 152 GLU B C 1
ATOM 4364 O O . GLU B 2 154 ? 1.885 -6.905 18.702 1.00 106.73 152 GLU B O 1
ATOM 4366 N N . THR B 2 155 ? 3.988 -7.461 18.104 1.00 106.31 153 THR B N 1
ATOM 4367 C CA . THR B 2 155 ? 4.325 -6.138 17.580 1.00 105.84 153 THR B CA 1
ATOM 4368 C C . THR B 2 155 ? 4.533 -6.157 16.071 1.00 105.54 153 THR B C 1
ATOM 4369 O O . THR B 2 155 ? 4.861 -7.195 15.488 1.00 105.52 153 THR B O 1
ATOM 4373 N N . SER B 2 156 ? 4.328 -5.001 15.446 1.00 105.10 154 SER B N 1
ATOM 4374 C CA . SER B 2 156 ? 4.607 -4.825 14.028 1.00 104.65 154 SER B CA 1
ATOM 4375 C C . SER B 2 156 ? 5.663 -3.738 13.850 1.00 104.36 154 SER B C 1
ATOM 4376 O O . SER B 2 156 ? 5.632 -2.710 14.535 1.00 104.28 154 SER B O 1
ATOM 4379 N N . ALA B 2 157 ? 6.591 -3.978 12.928 1.00 104.00 155 ALA B N 1
ATOM 4380 C CA . ALA B 2 157 ? 7.770 -3.129 12.749 1.00 103.66 155 ALA B CA 1
ATOM 4381 C C . ALA B 2 157 ? 7.452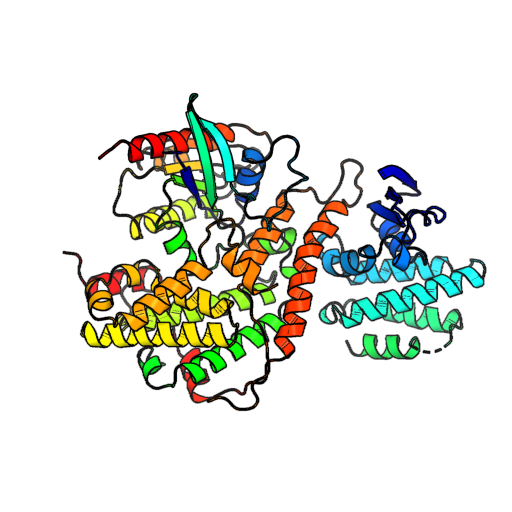 -1.680 12.364 1.00 103.38 155 ALA B C 1
ATOM 4382 O O . ALA B 2 157 ? 7.859 -0.747 13.063 1.00 103.34 155 ALA B O 1
ATOM 4384 N N . LYS B 2 158 ? 6.711 -1.501 11.271 1.00 102.96 156 LYS B N 1
ATOM 4385 C CA . LYS B 2 158 ? 6.515 -0.177 10.669 1.00 102.55 156 LYS B CA 1
ATOM 4386 C C . LYS B 2 158 ? 5.153 0.468 10.953 1.00 102.23 156 LYS B C 1
ATOM 4387 O O . LYS B 2 158 ? 4.996 1.682 10.798 1.00 102.20 156 LYS B O 1
ATOM 4393 N N . THR B 2 159 ? 4.179 -0.339 11.372 1.00 101.83 157 THR B N 1
ATOM 4394 C CA . THR B 2 159 ? 2.803 0.137 11.575 1.00 101.40 157 THR B CA 1
ATOM 4395 C C . THR B 2 159 ? 2.613 0.943 12.866 1.00 101.06 157 THR B C 1
ATOM 4396 O O . THR B 2 159 ? 1.618 1.660 13.011 1.00 101.06 157 THR B O 1
ATOM 4400 N N . ARG B 2 160 ? 3.572 0.815 13.786 1.00 100.58 158 ARG B N 1
ATOM 4401 C CA . ARG B 2 160 ? 3.530 1.446 15.115 1.00 100.07 158 ARG B CA 1
ATOM 4402 C C . ARG B 2 160 ? 2.368 0.917 15.967 1.00 99.65 158 ARG B C 1
ATOM 4403 O O . ARG B 2 160 ? 1.640 1.684 16.608 1.00 99.65 158 ARG B O 1
ATOM 4411 N N . GLU B 2 161 ? 2.206 -0.405 15.959 1.00 99.08 159 GLU B N 1
ATOM 4412 C CA . GLU B 2 161 ? 1.192 -1.077 16.766 1.00 98.49 159 GLU B CA 1
ATOM 4413 C C . GLU B 2 161 ? 1.854 -1.903 17.866 1.00 97.93 159 GLU B C 1
ATOM 4414 O O . GLU B 2 161 ? 2.759 -2.703 17.600 1.00 97.83 159 GLU B O 1
ATOM 4420 N N . ASN B 2 162 ? 1.388 -1.694 19.098 1.00 97.23 160 ASN B N 1
ATOM 4421 C CA . ASN B 2 162 ? 1.938 -2.335 20.301 1.00 96.49 160 ASN B CA 1
ATOM 4422 C C . ASN B 2 162 ? 3.396 -1.962 20.598 1.00 95.98 160 ASN B C 1
ATOM 4423 O O . ASN B 2 162 ? 4.092 -2.664 21.336 1.00 95.92 160 ASN B O 1
ATOM 4428 N N . VAL B 2 163 ? 3.836 -0.842 20.028 1.00 95.29 161 VAL B N 1
ATOM 4429 C CA . VAL B 2 163 ? 5.189 -0.331 20.232 1.00 94.61 161 VAL B CA 1
ATOM 4430 C C . VAL B 2 163 ? 5.311 0.303 21.616 1.00 94.09 161 VAL B C 1
ATOM 4431 O O . VAL B 2 163 ? 6.182 -0.075 22.399 1.00 94.00 161 VAL B O 1
ATOM 4435 N N . ASP B 2 164 ? 4.434 1.259 21.914 1.00 93.40 162 ASP B N 1
ATOM 4436 C CA . ASP B 2 164 ? 4.413 1.889 23.229 1.00 92.78 162 ASP B CA 1
ATOM 4437 C C . ASP B 2 164 ? 3.965 0.912 24.311 1.00 92.39 162 ASP B C 1
ATOM 4438 O O . ASP B 2 164 ? 4.378 1.027 25.463 1.00 92.41 162 ASP B O 1
ATOM 4443 N N . LYS B 2 165 ? 3.139 -0.058 23.926 1.00 91.81 163 LYS B N 1
ATOM 4444 C CA . LYS B 2 165 ? 2.638 -1.068 24.853 1.00 91.23 163 LYS B CA 1
ATOM 4445 C C . LYS B 2 165 ? 3.763 -1.832 25.553 1.00 90.79 163 LYS B C 1
ATOM 4446 O O . LYS B 2 165 ? 3.768 -1.939 26.779 1.00 90.76 163 LYS B O 1
ATOM 4448 N N . VAL B 2 166 ? 4.722 -2.335 24.776 1.00 90.17 164 VAL B N 1
ATOM 4449 C CA . VAL B 2 166 ? 5.802 -3.171 25.319 1.00 89.61 164 VAL B CA 1
ATOM 4450 C C . VAL B 2 166 ? 6.798 -2.414 26.203 1.00 89.22 164 VAL B C 1
ATOM 4451 O O . VAL B 2 166 ? 7.376 -2.992 27.125 1.00 89.23 164 VAL B O 1
ATOM 4455 N N . PHE B 2 167 ? 6.993 -1.128 25.921 1.00 88.64 165 PHE B N 1
ATOM 4456 C CA . PHE B 2 167 ? 7.899 -0.306 26.714 1.00 88.11 165 PHE B CA 1
ATOM 4457 C C . PHE B 2 167 ? 7.209 0.278 27.944 1.00 87.94 165 PHE B C 1
ATOM 4458 O O . PHE B 2 167 ? 7.864 0.584 28.938 1.00 87.89 165 PHE B O 1
ATOM 4466 N N . PHE B 2 168 ? 5.889 0.427 27.875 1.00 87.74 166 PHE B N 1
ATOM 4467 C CA . PHE B 2 168 ? 5.114 0.900 29.022 1.00 87.51 166 PHE B CA 1
ATOM 4468 C C . PHE B 2 168 ? 4.768 -0.227 29.998 1.00 87.40 166 PHE B C 1
ATOM 4469 O O . PHE B 2 168 ? 4.817 -0.033 31.214 1.00 87.35 166 PHE B O 1
ATOM 4477 N N . ASP B 2 169 ? 4.434 -1.402 29.462 1.00 87.28 167 ASP B N 1
ATOM 4478 C CA . ASP B 2 169 ? 4.112 -2.575 30.284 1.00 87.24 167 ASP B CA 1
ATOM 4479 C C . ASP B 2 169 ? 5.315 -3.079 31.079 1.00 87.18 167 ASP B C 1
ATOM 4480 O O . ASP B 2 169 ? 5.163 -3.584 32.196 1.00 87.18 167 ASP B O 1
ATOM 4485 N N . LEU B 2 170 ? 6.505 -2.938 30.499 1.00 87.10 168 LEU B N 1
ATOM 4486 C CA . LEU B 2 170 ? 7.739 -3.351 31.160 1.00 86.97 168 LEU B CA 1
ATOM 4487 C C . LEU B 2 170 ? 8.185 -2.346 32.224 1.00 86.97 168 LEU B C 1
ATOM 4488 O O . LEU B 2 170 ? 8.743 -2.735 33.248 1.00 86.89 168 LEU B O 1
ATOM 4493 N N . MET B 2 171 ? 7.937 -1.061 31.976 1.00 87.00 169 MET B N 1
ATOM 4494 C CA . MET B 2 171 ? 8.265 -0.009 32.942 1.00 87.12 169 MET B CA 1
ATOM 4495 C C . MET B 2 171 ? 7.440 -0.134 34.221 1.00 87.38 169 MET B C 1
ATOM 4496 O O . MET B 2 171 ? 7.925 0.178 35.309 1.00 87.43 169 MET B O 1
ATOM 4501 N N . ARG B 2 172 ? 6.197 -0.590 34.073 1.00 87.69 170 ARG B N 1
ATOM 4502 C CA . ARG B 2 172 ? 5.318 -0.886 35.204 1.00 87.92 170 ARG B CA 1
ATOM 4503 C C . ARG B 2 172 ? 5.814 -2.123 35.950 1.00 88.18 170 ARG B C 1
ATOM 4504 O O . ARG B 2 172 ? 5.719 -2.199 37.176 1.00 88.19 170 ARG B O 1
ATOM 4512 N N . GLU B 2 173 ? 6.347 -3.080 35.192 1.00 88.55 171 GLU B N 1
ATOM 4513 C CA . GLU B 2 173 ? 6.929 -4.305 35.738 1.00 88.94 171 GLU B CA 1
ATOM 4514 C C . GLU B 2 173 ? 8.087 -4.034 36.698 1.00 89.27 171 GLU B C 1
ATOM 4515 O O . GLU B 2 173 ? 8.195 -4.688 37.739 1.00 89.33 171 GLU B O 1
ATOM 4521 N N . ILE B 2 174 ? 8.946 -3.075 36.348 1.00 89.65 172 ILE B N 1
ATOM 4522 C CA . ILE B 2 174 ? 10.076 -2.708 37.209 1.00 90.04 172 ILE B CA 1
ATOM 4523 C C . ILE B 2 174 ? 9.683 -1.674 38.275 1.00 90.34 172 ILE B C 1
ATOM 4524 O O . ILE B 2 174 ? 10.339 -1.573 39.316 1.00 90.36 172 ILE B O 1
ATOM 4529 N N . ARG B 2 175 ? 8.623 -0.908 38.004 1.00 90.74 173 ARG B N 1
ATOM 4530 C CA . ARG B 2 175 ? 8.020 -0.016 38.999 1.00 91.11 173 ARG B CA 1
ATOM 4531 C C . ARG B 2 175 ? 7.468 -0.872 40.138 1.00 91.33 173 ARG B C 1
ATOM 4532 O O . ARG B 2 175 ? 7.573 -0.506 41.311 1.00 91.37 173 ARG B O 1
ATOM 4540 N N . SER B 2 176 ? 6.890 -2.015 39.768 1.00 91.63 174 SER B N 1
ATOM 4541 C CA . SER B 2 176 ? 6.385 -3.003 40.717 1.00 91.93 174 SER B CA 1
ATOM 4542 C C . SER B 2 176 ? 7.518 -3.673 41.493 1.00 92.09 174 SER B C 1
ATOM 4543 O O . SER B 2 176 ? 7.358 -4.005 42.669 1.00 92.16 174 SER B O 1
ATOM 4546 N N . ARG B 2 177 ? 8.656 -3.866 40.827 1.00 92.30 175 ARG B N 1
ATOM 4547 C CA . ARG B 2 177 ? 9.819 -4.511 41.436 1.00 92.49 175 ARG B CA 1
ATOM 4548 C C . ARG B 2 177 ? 10.588 -3.569 42.359 1.00 92.54 175 ARG B C 1
ATOM 4549 O O . ARG B 2 177 ? 11.120 -4.000 43.383 1.00 92.55 175 ARG B O 1
ATOM 4557 N N . LYS B 2 178 ? 10.646 -2.290 41.990 1.00 92.68 176 LYS B N 1
ATOM 4558 C CA . LYS B 2 178 ? 11.313 -1.270 42.801 1.00 92.88 176 LYS B CA 1
ATOM 4559 C C . LYS B 2 178 ? 10.571 -0.990 44.104 1.00 93.03 176 LYS B C 1
ATOM 4560 O O . LYS B 2 178 ? 11.179 -0.580 45.096 1.00 92.99 176 LYS B O 1
ATOM 4566 N N . THR B 2 179 ? 9.258 -1.210 44.090 1.00 93.28 177 THR B N 1
ATOM 4567 C CA . THR B 2 179 ? 8.426 -1.064 45.281 1.00 93.49 177 THR B CA 1
ATOM 4568 C C . THR B 2 179 ? 8.651 -2.234 46.246 1.00 93.65 177 THR B C 1
ATOM 4569 O O . THR B 2 179 ? 8.728 -2.033 47.462 1.00 93.71 177 THR B O 1
ATOM 4573 N N . GLU B 2 180 ? 8.771 -3.444 45.696 1.00 93.75 178 GLU B N 1
ATOM 4574 C CA . GLU B 2 180 ? 8.989 -4.663 46.485 1.00 93.86 178 GLU B CA 1
ATOM 4575 C C . GLU B 2 180 ? 10.310 -4.650 47.258 1.00 93.96 178 GLU B C 1
ATOM 4576 O O . GLU B 2 180 ? 11.392 -4.644 46.663 1.00 93.96 178 GLU B O 1
ATOM 4582 N N . ASP B 2 181 ? 10.205 -4.649 48.587 1.00 94.08 179 ASP B N 1
ATOM 4583 C CA . ASP B 2 181 ? 11.369 -4.631 49.476 1.00 94.16 179 ASP B CA 1
ATOM 4584 C C . ASP B 2 181 ? 11.166 -5.543 50.687 1.00 94.16 179 ASP B C 1
ATOM 4585 O O . ASP B 2 181 ? 12.006 -6.394 50.989 1.00 94.08 179 ASP B O 1
#

Nearest PDB structures (foldseek):
  5cm8-assembly1_A  TM=1.002E+00  e=2.436E-63  Mus musculus
  5cm9-assembly1_A  TM=9.647E-01  e=4.710E-53  Mus musculus
  4jgw-assembly2_B  TM=9.630E-01  e=2.235E-51  Mus musculus
  7nzz-assembly2_B  TM=7.648E-01  e=4.152E-15  Candida albicans SC5314
  7nzz-assembly1_A  TM=7.582E-01  e=5.898E-15  Candida albicans SC5314

B-factor: mean 64.99, std 19.35, range [32.56, 121.33]

Solvent-accessible surface area: 27717 Å² total; per-residue (Å²): 122,96,65,94,115,93,70,132,98,130,12,3,26,8,17,15,17,24,100,54,98,217,26,196,79,118,167,41,119,114,34,114,58,134,87,9,44,75,1,109,3,0,49,39,91,6,0,3,76,13,2,2,47,44,163,3,76,59,30,1,114,100,0,23,40,0,1,3,4,0,2,99,27,43,27,52,2,34,42,0,2,8,38,0,4,69,74,2,55,58,5,52,109,103,84,109,45,84,21,115,157,11,1,25,30,0,16,67,9,0,44,67,0,20,86,49,24,35,110,9,12,22,104,111,6,146,41,37,25,78,76,2,41,54,2,14,143,147,41,63,69,121,77,19,85,76,4,19,170,60,5,149,86,136,151,20,45,4,9,55,0,74,105,37,114,9,22,79,0,0,44,7,3,0,38,32,9,9,87,37,5,60,88,5,49,12,12,31,0,0,1,28,47,0,20,51,5,69,130,130,79,46,73,163,59,6,80,15,0,72,36,16,8,75,17,3,40,89,2,2,11,3,0,17,1,0,0,0,3,0,33,14,111,20,157,15,76,178,79,24,78,56,110,121,31,155,49,48,70,3,0,109,1,0,26,37,2,0,121,0,0,42,5,0,91,90,10,70,0,12,8,2,0,10,0,0,1,3,0,1,33,5,7,8,0,63,72,0,145,47,0,16,61,82,11,68,184,85,9,62,145,48,23,66,67,4,20,114,38,10,15,37,67,56,8,4,40,80,14,39,128,76,21,130,210,58,69,217,73,28,61,2,0,5,3,11,2,0,11,13,0,2,1,0,18,0,3,31,41,9,13,158,49,98,80,193,99,48,38,20,6,0,38,4,4,47,67,1,21,65,10,0,38,60,0,24,81,0,10,124,60,2,140,36,29,85,23,190,90,58,85,88,4,18,128,12,11,125,29,15,90,64,24,56,79,48,0,4,65,77,3,0,43,85,40,24,99,102,143,118,137,24,44,4,61,5,4,0,2,2,28,9,47,0,29,6,10,14,5,2,5,31,1,17,40,78,93,138,36,90,105,3,68,11,69,115,41,109,3,15,65,56,153,13,92,2,99,74,79,93,4,69,0,25,2,17,3,2,2,2,0,27,55,5,39,7,1,11,6,32,4,0,46,84,1,54,1,0,1,2,3,0,3,49,46,79,69,130,15,32,132,17,3,115,111,18,17,80,24,0,37,73,20,39,170,34,141,73,22,2,3,2,0,2,1,4,106,130,151,67,49,82,31,60,85,81,65,4,33,53,61,1,136,120,59,93,15,78,66,24,64,9,29,19,134,95,84,113,56,3,55,31,2,1,39,55,3,4,98,57,4,128,57,87,97,87,106,182